Protein AF-A0A522CKA8-F1 (afdb_monomer_lite)

Radius of gyration: 25.26 Å; chains: 1; bounding box: 64×60×61 Å

Secondary structure (DSSP, 8-state):
---GGGS-S-TTSHHHHHHHHHHHHHHHHHHHHH-S-TTHHHHHHHHHHHH-TT-HHHHHHHHHTT--GGGHHHHHHHH-HHHHHHHHHHHHHHHTTTTTGGGS-HHHHHHHHHHHHHHHHHHHHHHHHHHHHHHHGGGSPPPHHHHHHHSPPPHHHHHHHHHHH-SSS-HHHHHHHHHHHHHHHHHHHHHHHHHHHTT--------GGGG---GGGGT----HHHHHHHHHHHH-SS--HHHHHHHHHHHHHHHHSSS---HHHHHHHHHHHHSTT--HHHHHHHHHHS-HHHHHHHHH--TTGGGTT-THHHHHS-HHHHHHHHHHHHHHHHHHHHHHHHHHHHHHHHGGGS-HHHHHHHHHHHHHHHHHHHHHHHHHHTTTTT-SS-HHHHHHHHHHHHHHHHHHHHHSPPPTT-----S------PPPPS----

Sequence (438 aa):
MIECRDTGLPMNEPEVFKAFCAWRTNAKEFAKESGLSEDYPVEVAQIVNAANPNDTELMKLAMLMSVPEAAWTVMEKRFGAETVAKLEEAWKHVRTGYTYADEASDDVKGLALAAAIKSFDKFISDAGKLGQTMSMAQMGKPPQEILNQIMAPECKMYERLGNKISGTKYTALEELYAEKLFEYRAARKQQSEELLQSGFPVDEEDDEEALSIPFESQGLLDAPEVRKAYDLLTHDTRVQMTGLASALSVARLLTELPGQKDPGVIAAGMIEAGLPRRNRLDDEFLNKKFSDNVMGVLENYDIRGAYTETAKYITEAPPAVRQLAVAGGIVMLDMARRQGEGIMEYIEHKSDSMPAQLTAQMKVEQLEPLQTMTVVIPQALSPILGKTGCRQLEQIFDAQVKDVRRFVAQHMPEAPGAESNGGRIVIRRKKPGPDVDF

pLDDT: mean 80.36, std 17.19, range [24.39, 96.19]

Foldseek 3Di:
DDDPVRLPAPCVPPLLVVLLVVLVVCLVVLCVVPVDHSCLLSQLLVLCCVLPVPCSLLSSLSSCLSPDPVCLVVVCVVPNPVSSVLSVLLVLCVVLLNLQLLPHDLSSLSSVLSSVLSLLVVLLVLLVVVLVVLVVCPVDDDPPVVVVVSQRDQLQLLVLSLVSSPPHPRVSSNVSSVVSSVSSVVSNVVSCVSCVVSVHDDDPSPDPVLLVQDPVNLQADPDPLQVLLSVSLSSGSQFDSLLQVLLSQLRNVLSPFPDDRDSLLSSLLSCLSGRPPDDPSNLVVVPVRDDPSNSVLNVQDNLVCLLPPDLPSQLPDDLSSLLSSLSSLLSVLVSLLVVLVVQVVVCVVCVVVDDPVVSLVSLCVSLVVSVVSLPRSCVSSVSCVVPSVGVVSSVSSVVSSVVSVVSSVVRRDDPVDPDDDDDDDDPPPPPDDDDDDD

Structure (mmCIF, N/CA/C/O backbone):
data_AF-A0A522CKA8-F1
#
_entry.id   AF-A0A522CKA8-F1
#
loop_
_atom_site.group_PDB
_atom_site.id
_atom_site.type_symbol
_atom_site.label_atom_id
_atom_site.label_alt_id
_atom_site.label_comp_id
_atom_site.label_asym_id
_atom_site.label_entity_id
_atom_site.label_seq_id
_atom_site.pdbx_PDB_ins_code
_atom_site.Cartn_x
_atom_site.Cartn_y
_atom_site.Cartn_z
_atom_site.occupancy
_atom_site.B_iso_or_equiv
_atom_site.auth_seq_id
_atom_site.auth_comp_id
_atom_site.auth_asym_id
_atom_site.auth_atom_id
_atom_site.pdbx_PDB_model_num
ATOM 1 N N . MET A 1 1 ? -2.961 21.012 22.767 1.00 73.88 1 MET A N 1
ATOM 2 C CA . MET A 1 1 ? -3.477 20.065 23.765 1.00 73.88 1 MET A CA 1
ATOM 3 C C . MET A 1 1 ? -4.798 20.561 24.331 1.00 73.88 1 MET A C 1
ATOM 5 O O . MET A 1 1 ? -4.807 21.502 25.121 1.00 73.88 1 MET A O 1
ATOM 9 N N . ILE A 1 2 ? -5.889 19.941 23.893 1.00 81.44 2 ILE A N 1
ATOM 10 C CA . ILE A 1 2 ? -7.273 20.194 24.304 1.00 81.44 2 ILE A CA 1
ATOM 11 C C . ILE A 1 2 ? -7.449 19.860 25.794 1.00 81.44 2 ILE A C 1
ATOM 13 O O . ILE A 1 2 ? -6.944 18.850 26.296 1.00 81.44 2 ILE A O 1
ATOM 17 N N . GLU A 1 3 ? -8.167 20.713 26.529 1.00 83.94 3 GLU A N 1
ATOM 18 C CA . GLU A 1 3 ? -8.540 20.436 27.917 1.00 83.94 3 GLU A CA 1
ATOM 19 C C . GLU A 1 3 ? -9.779 19.535 27.988 1.00 83.94 3 GLU A C 1
ATOM 21 O O . GLU A 1 3 ? -10.648 19.593 27.128 1.00 83.94 3 GLU A O 1
ATOM 26 N N . CYS A 1 4 ? -9.913 18.745 29.061 1.00 83.38 4 CYS A N 1
ATOM 27 C CA . CYS A 1 4 ? -11.020 17.789 29.246 1.00 83.38 4 CYS A CA 1
ATOM 28 C C . CYS A 1 4 ? -12.412 18.406 28.989 1.00 83.38 4 CYS A C 1
ATOM 30 O O . CYS A 1 4 ? -13.243 17.813 28.304 1.00 83.38 4 CYS A O 1
ATOM 32 N N . ARG A 1 5 ? -12.637 19.629 29.488 1.00 84.44 5 ARG A N 1
ATOM 33 C CA . ARG A 1 5 ? -13.899 20.378 29.347 1.00 84.44 5 ARG A CA 1
ATOM 34 C C . ARG A 1 5 ? -14.206 20.840 27.919 1.00 84.44 5 ARG A C 1
ATOM 36 O O . ARG A 1 5 ? -15.368 21.070 27.611 1.00 84.44 5 ARG A O 1
ATOM 43 N N . ASP A 1 6 ? -13.187 20.937 27.073 1.00 86.25 6 ASP A N 1
ATOM 44 C CA . ASP A 1 6 ? -13.286 21.469 25.711 1.00 86.25 6 ASP A CA 1
ATOM 45 C C . ASP A 1 6 ? -13.326 20.343 24.664 1.00 86.25 6 ASP A C 1
ATOM 47 O O . ASP A 1 6 ? -13.387 20.595 23.465 1.00 86.25 6 ASP A O 1
ATOM 51 N N . THR A 1 7 ? -13.311 19.082 25.109 1.00 86.00 7 THR A N 1
ATOM 52 C CA . THR A 1 7 ? -13.342 17.914 24.219 1.00 86.00 7 THR A CA 1
ATOM 53 C C . THR A 1 7 ? -14.700 17.674 23.571 1.00 86.00 7 THR A C 1
ATOM 55 O O . THR A 1 7 ? -14.753 17.010 22.546 1.00 86.00 7 THR A O 1
ATOM 58 N N . GLY A 1 8 ? -15.811 18.133 24.154 1.00 86.50 8 GLY A N 1
ATOM 59 C CA . GLY A 1 8 ? -17.153 17.805 23.653 1.00 86.50 8 GLY A CA 1
ATOM 60 C C . GLY A 1 8 ? -17.515 16.309 23.693 1.00 86.50 8 GLY A C 1
ATOM 61 O O . GLY A 1 8 ? -18.533 15.921 23.125 1.00 86.50 8 GLY A O 1
ATOM 62 N N . LEU A 1 9 ? -16.706 15.471 24.351 1.00 91.75 9 LEU A N 1
ATOM 63 C CA . LEU A 1 9 ? -16.967 14.043 24.555 1.00 91.75 9 LEU A CA 1
ATOM 64 C C . LEU A 1 9 ? -17.766 13.822 25.852 1.00 91.75 9 LEU A C 1
ATOM 66 O O . LEU A 1 9 ? -17.687 14.657 26.763 1.00 91.75 9 LEU A O 1
ATOM 70 N N . PRO A 1 10 ? -18.501 12.702 25.990 1.00 91.06 10 PRO A N 1
ATOM 71 C CA . PRO A 1 10 ? -19.264 12.385 27.197 1.00 91.06 10 PRO A CA 1
ATOM 72 C C . PRO A 1 10 ? -18.334 11.992 28.359 1.00 91.06 10 PRO A C 1
ATOM 74 O O . PRO A 1 10 ? -18.206 10.832 28.732 1.00 91.06 10 PRO A O 1
ATOM 77 N N . MET A 1 11 ? -17.659 12.975 28.961 1.00 89.69 11 MET A N 1
ATOM 78 C CA . MET A 1 11 ? -16.672 12.776 30.037 1.00 89.69 11 MET A CA 1
ATOM 79 C C . MET A 1 11 ? -17.277 12.301 31.367 1.00 89.69 11 MET A C 1
ATOM 81 O O . MET A 1 11 ? -16.549 12.004 32.312 1.00 89.69 11 MET A O 1
ATOM 85 N N . ASN A 1 12 ? -18.605 12.232 31.456 1.00 88.00 12 ASN A N 1
ATOM 86 C CA . ASN A 1 12 ? -19.317 11.544 32.528 1.00 88.00 12 ASN A CA 1
ATOM 87 C C . ASN A 1 12 ? -19.237 10.012 32.398 1.00 88.00 12 ASN A C 1
ATOM 89 O O . ASN A 1 12 ? -19.463 9.324 33.392 1.00 88.00 12 ASN A O 1
ATOM 93 N N . GLU A 1 13 ? -18.899 9.485 31.217 1.00 91.44 13 GLU A N 1
ATOM 94 C CA . GLU A 1 13 ? -18.665 8.060 30.993 1.00 91.44 13 GLU A CA 1
ATOM 95 C C . GLU A 1 13 ? -17.272 7.658 31.514 1.00 91.44 13 GLU A C 1
ATOM 97 O O . GLU A 1 13 ? -16.256 8.153 31.007 1.00 91.44 13 GLU A O 1
ATOM 102 N N . PRO A 1 14 ? -17.175 6.756 32.515 1.00 90.44 14 PRO A N 1
ATOM 103 C CA . PRO A 1 14 ? -15.907 6.465 33.187 1.00 90.44 14 PRO A CA 1
ATOM 104 C C . PRO A 1 14 ? -14.802 5.959 32.255 1.00 90.44 14 PRO A C 1
ATOM 106 O O . PRO A 1 14 ? -13.642 6.344 32.411 1.00 90.44 14 PRO A O 1
ATOM 109 N N . GLU A 1 15 ? -15.147 5.116 31.280 1.00 90.56 15 GLU A N 1
ATOM 110 C CA . GLU A 1 15 ? -14.174 4.547 30.340 1.00 90.56 15 GLU A CA 1
ATOM 111 C C . GLU A 1 15 ? -13.647 5.595 29.351 1.00 90.56 15 GLU A C 1
ATOM 113 O O . GLU A 1 15 ? -12.448 5.617 29.062 1.00 90.56 15 GLU A O 1
ATOM 118 N N . VAL A 1 16 ? -14.501 6.530 28.919 1.00 91.31 16 VAL A N 1
ATOM 119 C CA . VAL A 1 16 ? -14.115 7.651 28.049 1.00 91.31 16 VAL A CA 1
ATOM 120 C C . VAL A 1 16 ? -13.175 8.594 28.805 1.00 91.31 16 VAL A C 1
ATOM 122 O O . VAL A 1 16 ? -12.081 8.904 28.334 1.00 91.31 16 VAL A O 1
ATOM 125 N N . PHE A 1 17 ? -13.532 8.978 30.033 1.00 92.69 17 PHE A N 1
ATOM 126 C CA . PHE A 1 17 ? -12.682 9.833 30.863 1.00 92.69 17 PHE A CA 1
ATOM 127 C C . PHE A 1 17 ? -11.316 9.193 31.160 1.00 92.69 17 PHE A C 1
ATOM 129 O O . PHE A 1 17 ? -10.267 9.837 31.078 1.00 92.69 17 PHE A O 1
ATOM 136 N N . LYS A 1 18 ? -11.302 7.895 31.470 1.00 92.38 18 LYS A N 1
ATOM 137 C CA . LYS A 1 18 ? -10.072 7.143 31.738 1.00 92.38 18 LYS A CA 1
ATOM 138 C C . LYS A 1 18 ? -9.175 7.046 30.503 1.00 92.38 18 LYS A C 1
ATOM 140 O O . LYS A 1 18 ? -7.957 7.193 30.633 1.00 92.38 18 LYS A O 1
ATOM 145 N N . ALA A 1 19 ? -9.754 6.828 29.323 1.00 92.12 19 ALA A N 1
ATOM 146 C CA . ALA A 1 19 ? -9.025 6.841 28.058 1.00 92.12 19 ALA A CA 1
ATOM 147 C C . ALA A 1 19 ? -8.458 8.230 27.737 1.00 92.12 19 ALA A C 1
ATOM 149 O O . ALA A 1 19 ? -7.286 8.326 27.378 1.00 92.12 19 ALA A O 1
ATOM 150 N N . PHE A 1 20 ? -9.208 9.307 27.994 1.00 91.50 20 PHE A N 1
ATOM 151 C CA . PHE A 1 20 ? -8.700 10.676 27.883 1.00 91.50 20 PHE A CA 1
ATOM 152 C C . PHE A 1 20 ? -7.476 10.912 28.782 1.00 91.50 20 PHE A C 1
ATOM 154 O O . PHE A 1 20 ? -6.458 11.444 28.335 1.00 91.50 20 PHE A O 1
ATOM 161 N N . CYS A 1 21 ? -7.521 10.478 30.046 1.00 89.88 21 CYS A N 1
ATOM 162 C CA . CYS A 1 21 ? -6.369 10.585 30.945 1.00 89.88 21 CYS A CA 1
ATOM 163 C C . CYS A 1 21 ? -5.151 9.790 30.441 1.00 89.88 21 CYS A C 1
ATOM 165 O O . CYS A 1 21 ? -4.013 10.252 30.576 1.00 89.88 21 CYS A O 1
ATOM 167 N N . ALA A 1 22 ? -5.377 8.606 29.863 1.00 88.25 22 ALA A N 1
ATOM 168 C CA . ALA A 1 22 ? -4.318 7.791 29.277 1.00 88.25 22 ALA A CA 1
ATOM 169 C C . ALA A 1 22 ? -3.700 8.467 28.042 1.00 88.25 22 ALA A C 1
ATOM 171 O O . ALA A 1 22 ? -2.479 8.615 27.995 1.00 88.25 22 ALA A O 1
ATOM 172 N N . TRP A 1 23 ? -4.520 8.956 27.105 1.00 88.56 23 TRP A N 1
ATOM 173 C CA . TRP A 1 23 ? -4.068 9.743 25.952 1.00 88.56 23 TRP A CA 1
ATOM 174 C C . TRP A 1 23 ? -3.234 10.946 26.392 1.00 88.56 23 TRP A C 1
ATOM 176 O O . TRP A 1 23 ? -2.090 11.090 25.969 1.00 88.56 23 TRP A O 1
ATOM 186 N N . ARG A 1 24 ? -3.753 11.771 27.310 1.00 87.69 24 ARG A N 1
ATOM 187 C CA . ARG A 1 24 ? -3.101 13.017 27.745 1.00 87.69 24 ARG A CA 1
ATOM 188 C C . ARG A 1 24 ? -1.702 12.786 28.315 1.00 87.69 24 ARG A C 1
ATOM 190 O O . ARG A 1 24 ? -0.829 13.639 28.178 1.00 87.69 24 ARG A O 1
ATOM 197 N N . THR A 1 25 ? -1.492 11.638 28.956 1.00 83.50 25 THR A N 1
ATOM 198 C CA . THR A 1 25 ? -0.185 11.247 29.499 1.00 83.50 25 THR A CA 1
ATOM 199 C C . THR A 1 25 ? 0.833 10.976 28.382 1.00 83.50 25 THR A C 1
ATOM 201 O O . THR A 1 25 ? 2.001 11.317 28.539 1.00 83.50 25 THR A O 1
ATOM 204 N N . ASN A 1 26 ? 0.381 10.437 27.246 1.00 75.19 26 ASN A N 1
ATOM 205 C CA . ASN A 1 26 ? 1.222 9.972 26.136 1.00 75.19 26 ASN A CA 1
ATOM 206 C C . ASN A 1 26 ? 1.223 10.913 24.910 1.00 75.19 26 ASN A C 1
ATOM 208 O O . ASN A 1 26 ? 2.011 10.723 23.987 1.00 75.19 26 ASN A O 1
ATOM 212 N N . ALA A 1 27 ? 0.366 11.940 24.881 1.00 74.75 27 ALA A N 1
ATOM 213 C CA . ALA A 1 27 ? 0.106 12.773 23.699 1.00 74.75 27 ALA A CA 1
ATOM 214 C C . ALA A 1 27 ? 1.369 13.417 23.093 1.00 74.75 27 ALA A C 1
ATOM 216 O O . ALA A 1 27 ? 1.500 13.515 21.873 1.00 74.75 27 ALA A O 1
ATOM 217 N N . LYS A 1 28 ? 2.331 13.811 23.939 1.00 73.69 28 LYS A N 1
ATOM 218 C CA . LYS A 1 28 ? 3.606 14.403 23.497 1.00 73.69 28 LYS A CA 1
ATOM 219 C C . LYS A 1 28 ? 4.531 13.408 22.803 1.00 73.69 28 LYS A C 1
ATOM 221 O O . LYS A 1 28 ? 5.268 13.799 21.903 1.00 73.69 28 LYS A O 1
ATOM 226 N N . GLU A 1 29 ? 4.552 12.161 23.261 1.00 71.81 29 GLU A N 1
ATOM 227 C CA . GLU A 1 29 ? 5.366 11.104 22.651 1.00 71.81 29 GLU A CA 1
ATOM 228 C C . GLU A 1 29 ? 4.755 10.698 21.309 1.00 71.81 29 GLU A C 1
ATOM 230 O O . GLU A 1 29 ? 5.455 10.687 20.300 1.00 71.81 29 GLU A O 1
ATOM 235 N N . PHE A 1 30 ? 3.429 10.547 21.259 1.00 67.12 30 PHE A N 1
ATOM 236 C CA . PHE A 1 30 ? 2.711 10.264 20.020 1.00 67.12 30 PHE A CA 1
ATOM 237 C C . PHE A 1 30 ? 2.944 11.310 18.923 1.00 67.12 30 PHE A C 1
ATOM 239 O O . PHE A 1 30 ? 3.223 10.946 17.782 1.00 67.12 30 PHE A O 1
ATOM 246 N N . ALA A 1 31 ? 2.848 12.605 19.240 1.00 67.12 31 ALA A N 1
ATOM 247 C CA . ALA A 1 31 ? 3.050 13.659 18.243 1.00 67.12 31 ALA A CA 1
ATOM 248 C C . ALA A 1 31 ? 4.470 13.634 17.650 1.00 67.12 31 ALA A C 1
ATOM 250 O O . ALA A 1 31 ? 4.655 13.888 16.460 1.00 67.12 31 ALA A O 1
ATOM 251 N N . LYS A 1 32 ? 5.475 13.278 18.461 1.00 71.38 32 LYS A N 1
ATOM 252 C CA . LYS A 1 32 ? 6.861 13.130 17.998 1.00 71.38 32 LYS A CA 1
ATOM 253 C C . LYS A 1 32 ? 7.044 11.924 17.081 1.00 71.38 32 LYS A C 1
ATOM 255 O O . LYS A 1 32 ? 7.765 12.037 16.099 1.00 71.38 32 LYS A O 1
ATOM 260 N N . GLU A 1 33 ? 6.416 10.795 17.397 1.00 65.31 33 GLU A N 1
ATOM 261 C CA . GLU A 1 33 ? 6.565 9.554 16.625 1.00 65.31 33 GLU A CA 1
ATOM 262 C C . GLU A 1 33 ? 5.733 9.543 15.336 1.00 65.31 33 GLU A C 1
ATOM 264 O O . GLU A 1 33 ? 6.170 9.004 14.322 1.00 65.31 33 GLU A O 1
ATOM 269 N N . SER A 1 34 ? 4.537 10.135 15.360 1.00 62.28 34 SER A N 1
ATOM 270 C CA . SER A 1 34 ? 3.589 10.104 14.237 1.00 62.28 34 SER A CA 1
ATOM 271 C C . SER A 1 34 ? 3.675 11.317 13.307 1.00 62.28 34 SER A C 1
ATOM 273 O O . SER A 1 34 ? 3.185 11.256 12.182 1.00 62.28 34 SER A O 1
ATOM 275 N N . GLY A 1 35 ? 4.235 12.440 13.774 1.00 67.31 35 GLY A N 1
ATOM 276 C CA . GLY A 1 35 ? 4.172 13.721 13.063 1.00 67.31 35 GLY A CA 1
ATOM 277 C C . GLY A 1 35 ? 2.761 14.330 12.987 1.00 67.31 35 GLY A C 1
ATOM 278 O O . GLY A 1 35 ? 2.547 15.306 12.263 1.00 67.31 35 GLY A O 1
ATOM 279 N N . LEU A 1 36 ? 1.786 13.766 13.711 1.00 70.81 36 LEU A N 1
ATOM 280 C CA . LEU A 1 36 ? 0.420 14.282 13.823 1.00 70.81 36 LEU A CA 1
ATOM 281 C C . LEU A 1 36 ? 0.286 15.255 15.005 1.00 70.81 36 LEU A C 1
ATOM 283 O O . LEU A 1 36 ? 1.167 15.355 15.861 1.00 70.81 36 LEU A O 1
ATOM 287 N N . SER A 1 37 ? -0.821 16.005 15.050 1.00 80.94 37 SER A N 1
ATOM 288 C CA . SER A 1 37 ? -1.113 16.886 16.186 1.00 80.94 37 SER A CA 1
ATOM 289 C C . SER A 1 37 ? -1.293 16.066 17.466 1.00 80.94 37 SER A C 1
ATOM 291 O O . SER A 1 37 ? -1.833 14.960 17.438 1.00 80.94 37 SER A O 1
ATOM 293 N N . GLU A 1 38 ? -0.892 16.633 18.609 1.00 84.19 38 GLU A N 1
ATOM 294 C CA . GLU A 1 38 ? -1.125 16.016 19.927 1.00 84.19 38 GLU A CA 1
ATOM 295 C C . GLU A 1 38 ? -2.611 15.673 20.130 1.00 84.19 38 GLU A C 1
ATOM 297 O O . GLU A 1 38 ? -2.934 14.650 20.728 1.00 84.19 38 GLU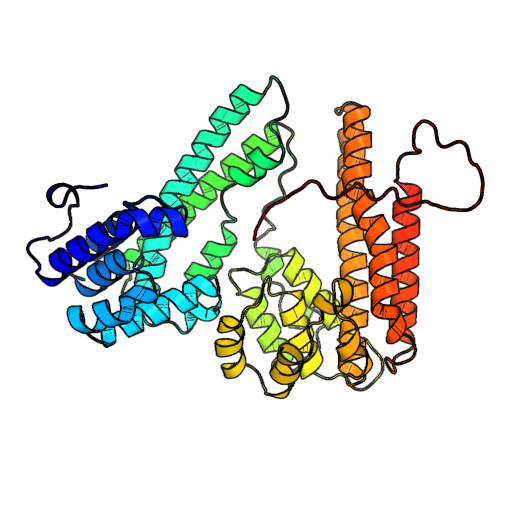 A O 1
ATOM 302 N N . ASP A 1 39 ? -3.493 16.514 19.583 1.00 88.94 39 ASP A N 1
ATOM 303 C CA . ASP A 1 39 ? -4.949 16.464 19.724 1.00 88.94 39 ASP A CA 1
ATOM 304 C C . ASP A 1 39 ? -5.644 15.487 18.763 1.00 88.94 39 ASP A C 1
ATOM 306 O O . ASP A 1 39 ? -6.824 15.194 18.949 1.00 88.94 39 ASP A O 1
ATOM 310 N N . TYR A 1 40 ? -4.917 14.911 17.799 1.00 88.62 40 TYR A N 1
ATOM 311 C CA . TYR A 1 40 ? -5.485 14.047 16.760 1.00 88.62 40 TYR A CA 1
ATOM 312 C C . TYR A 1 40 ? -6.392 12.921 17.306 1.00 88.62 40 TYR A C 1
ATOM 314 O O . TYR A 1 40 ? -7.519 12.802 16.831 1.00 88.62 40 TYR A O 1
ATOM 322 N N . PRO A 1 41 ? -6.007 12.135 18.335 1.00 91.31 41 PRO A N 1
ATOM 323 C CA . PRO A 1 41 ? -6.860 11.057 18.858 1.00 91.31 41 PRO A CA 1
ATOM 324 C C . PRO A 1 41 ? -8.165 11.557 19.496 1.00 91.31 41 PRO A C 1
ATOM 326 O O . PRO A 1 41 ? -9.197 10.890 19.424 1.00 91.31 41 PRO A O 1
ATOM 329 N N . VAL A 1 42 ? -8.137 12.746 20.107 1.00 93.00 42 VAL A N 1
ATOM 330 C CA . VAL A 1 42 ? -9.335 13.379 20.680 1.00 93.00 42 VAL A CA 1
ATOM 331 C C . VAL A 1 42 ? -10.270 13.826 19.565 1.00 93.00 42 VAL A C 1
ATOM 333 O O . VAL A 1 42 ? -11.472 13.597 19.653 1.00 93.00 42 VAL A O 1
ATOM 336 N N . GLU A 1 43 ? -9.730 14.407 18.496 1.00 93.44 43 GLU A N 1
ATOM 337 C CA . GLU A 1 43 ? -10.522 14.852 17.348 1.00 93.44 43 GLU A CA 1
ATOM 338 C C . GLU A 1 43 ? -11.139 13.662 16.584 1.00 93.44 43 GLU A C 1
ATOM 340 O O . GLU A 1 43 ? -12.288 13.731 16.152 1.00 93.44 43 GLU A O 1
ATOM 345 N N . VAL A 1 44 ? -10.438 12.523 16.490 1.00 94.81 44 VAL A N 1
ATOM 346 C CA . VAL A 1 44 ? -11.021 11.272 15.962 1.00 94.81 44 VAL A CA 1
ATOM 347 C C . VAL A 1 44 ? -12.174 10.791 16.849 1.00 94.81 44 VAL A C 1
ATOM 349 O O . VAL A 1 44 ? -13.243 10.451 16.341 1.00 94.81 44 VAL A O 1
ATOM 352 N N . ALA A 1 45 ? -12.012 10.813 18.175 1.00 95.38 45 ALA A N 1
ATOM 353 C CA . ALA A 1 45 ? -13.089 10.449 19.095 1.00 95.38 45 ALA A CA 1
ATOM 354 C C . ALA A 1 45 ? -14.291 11.410 19.007 1.00 95.38 45 ALA A C 1
ATOM 356 O O . ALA A 1 45 ? -15.430 10.975 19.164 1.00 95.38 45 ALA A O 1
ATOM 357 N N . GLN A 1 46 ? -14.068 12.699 18.724 1.00 95.12 46 GLN A N 1
ATOM 358 C CA . GLN A 1 46 ? -15.142 13.674 18.495 1.00 95.12 46 GLN A CA 1
ATOM 359 C C . GLN A 1 46 ? -15.960 13.338 17.247 1.00 95.12 46 GLN A C 1
ATOM 361 O O . GLN A 1 46 ? -17.184 13.428 17.292 1.00 95.12 46 GLN A O 1
ATOM 366 N N . ILE A 1 47 ? -15.308 12.904 16.163 1.00 95.94 47 ILE A N 1
ATOM 367 C CA . ILE A 1 47 ? -15.990 12.435 14.946 1.00 95.94 47 ILE A CA 1
ATOM 368 C C . ILE A 1 47 ? -16.846 11.205 15.258 1.00 95.94 47 ILE A C 1
ATOM 370 O O . ILE A 1 47 ? -18.013 11.154 14.869 1.00 95.94 47 ILE A O 1
ATOM 374 N N . VAL A 1 48 ? -16.303 10.249 16.023 1.00 96.19 48 VAL A N 1
ATOM 375 C CA . VAL A 1 48 ? -17.069 9.083 16.490 1.00 96.19 48 VAL A CA 1
ATOM 376 C C . VAL A 1 48 ? -18.276 9.524 17.312 1.00 96.19 48 VAL A C 1
ATOM 378 O O . VAL A 1 48 ? -19.377 9.066 17.041 1.00 96.19 48 VAL A O 1
ATOM 381 N N . ASN A 1 49 ? -18.104 10.433 18.272 1.00 95.56 49 ASN A N 1
ATOM 382 C CA . ASN A 1 49 ? -19.197 10.929 19.108 1.00 95.56 49 ASN A CA 1
ATOM 383 C C . ASN A 1 49 ? -20.266 11.683 18.301 1.00 95.56 49 ASN A C 1
ATOM 385 O O . ASN A 1 49 ? -21.453 11.546 18.570 1.00 95.56 49 ASN A O 1
ATOM 389 N N . ALA A 1 50 ? -19.867 12.462 17.295 1.00 94.25 50 ALA A N 1
ATOM 390 C CA . ALA A 1 50 ? -20.805 13.189 16.445 1.00 94.25 50 ALA A CA 1
ATOM 391 C C . ALA A 1 50 ? -21.649 12.242 15.576 1.00 94.25 50 ALA A C 1
ATOM 393 O O . ALA A 1 50 ? -22.856 12.438 15.455 1.00 94.25 50 ALA A O 1
ATOM 394 N N . ALA A 1 51 ? -21.029 11.205 15.003 1.00 93.44 51 ALA A N 1
ATOM 395 C CA . ALA A 1 51 ? -21.714 10.235 14.150 1.00 93.44 51 ALA A CA 1
ATOM 396 C C . ALA A 1 51 ? -22.447 9.136 14.948 1.00 93.44 51 ALA A C 1
ATOM 398 O O . ALA A 1 51 ? -23.479 8.635 14.513 1.00 93.44 51 ALA A O 1
ATOM 399 N N . ASN A 1 52 ? -21.920 8.755 16.116 1.00 91.75 52 ASN A N 1
ATOM 400 C CA . ASN A 1 52 ? -22.385 7.652 16.963 1.00 91.75 52 ASN A CA 1
ATOM 401 C C . ASN A 1 52 ? -22.263 8.012 18.465 1.00 91.75 52 ASN A C 1
ATOM 403 O O . ASN A 1 52 ? -21.429 7.446 19.177 1.00 91.75 52 ASN A O 1
ATOM 407 N N . PRO A 1 53 ? -23.113 8.911 18.996 1.00 86.19 53 PRO A N 1
ATOM 408 C CA . PRO A 1 53 ? -22.967 9.508 20.337 1.00 86.19 53 PRO A CA 1
ATOM 409 C C . PRO A 1 53 ? -23.075 8.540 21.526 1.00 86.19 53 PRO A C 1
ATOM 411 O O . PRO A 1 53 ? -22.801 8.926 22.658 1.00 86.19 53 PRO A O 1
ATOM 414 N N . ASN A 1 54 ? -23.460 7.284 21.290 1.00 86.19 54 ASN A N 1
ATOM 415 C CA . ASN A 1 54 ? -23.588 6.261 22.330 1.00 86.19 54 ASN A CA 1
ATOM 416 C C . ASN A 1 54 ? -22.503 5.173 22.256 1.00 86.19 54 ASN A C 1
ATOM 418 O O . ASN A 1 54 ? -22.492 4.286 23.108 1.00 86.19 54 ASN A O 1
ATOM 422 N N . ASP A 1 55 ? -21.605 5.204 21.263 1.00 91.06 55 ASP A N 1
ATOM 423 C CA . ASP A 1 55 ? -20.549 4.192 21.141 1.00 91.06 55 ASP A CA 1
ATOM 424 C C . ASP A 1 55 ? -19.299 4.592 21.937 1.00 91.06 55 ASP A C 1
ATOM 426 O O . ASP A 1 55 ? -18.296 5.083 21.413 1.00 91.06 55 ASP A O 1
ATOM 430 N N . THR A 1 56 ? -19.380 4.397 23.252 1.00 91.38 56 THR A N 1
ATOM 431 C CA . THR A 1 56 ? -18.278 4.687 24.177 1.00 91.38 56 THR A CA 1
ATOM 432 C C . THR A 1 56 ? -17.063 3.790 23.942 1.00 91.38 56 THR A C 1
ATOM 434 O O . THR A 1 56 ? -15.943 4.206 24.239 1.00 91.38 56 THR A O 1
ATOM 437 N N . GLU A 1 57 ? -17.255 2.596 23.376 1.00 92.69 57 GLU A N 1
ATOM 438 C CA . GLU A 1 57 ? -16.178 1.653 23.077 1.00 92.69 57 GLU A CA 1
ATOM 439 C C . GLU A 1 57 ? -15.322 2.155 21.915 1.00 92.69 57 GLU A C 1
ATOM 441 O O . GLU A 1 57 ? -14.098 2.226 22.039 1.00 92.69 57 GLU A O 1
ATOM 446 N N . LEU A 1 58 ? -15.949 2.591 20.820 1.00 94.88 58 LEU A N 1
ATOM 447 C CA . LEU A 1 58 ? -15.229 3.149 19.682 1.00 94.88 58 LEU A CA 1
ATOM 448 C C . LEU A 1 58 ? -14.575 4.495 20.031 1.00 94.88 58 LEU A C 1
ATOM 450 O O . LEU A 1 58 ? -13.438 4.740 19.630 1.00 94.88 58 LEU A O 1
ATOM 454 N N . MET A 1 59 ? -15.222 5.339 20.847 1.00 95.56 59 MET A N 1
ATOM 455 C CA . MET A 1 59 ? -14.598 6.568 21.368 1.00 95.56 59 MET A CA 1
ATOM 456 C C . MET A 1 59 ? -13.366 6.263 22.230 1.00 95.56 59 MET A C 1
ATOM 458 O O . MET A 1 59 ? -12.334 6.928 22.112 1.00 95.56 59 MET A O 1
ATOM 462 N N . LYS A 1 60 ? -13.457 5.244 23.096 1.00 94.44 60 LYS A N 1
ATOM 463 C CA . LYS A 1 60 ? -12.335 4.759 23.906 1.00 94.44 60 LYS A CA 1
ATOM 464 C C . LYS A 1 60 ? -11.196 4.287 23.002 1.00 94.44 60 LYS A C 1
ATOM 466 O O . LYS A 1 60 ? -10.067 4.731 23.192 1.00 94.44 60 LYS A O 1
ATOM 471 N N . LEU A 1 61 ? -11.473 3.450 22.001 1.00 95.06 61 LEU A N 1
ATOM 472 C CA . LEU A 1 61 ? -10.465 2.984 21.041 1.00 95.06 61 LEU A CA 1
ATOM 473 C C . LEU A 1 61 ? -9.824 4.147 20.272 1.00 95.06 61 LEU A C 1
ATOM 475 O O . LEU A 1 61 ? -8.601 4.191 20.168 1.00 95.06 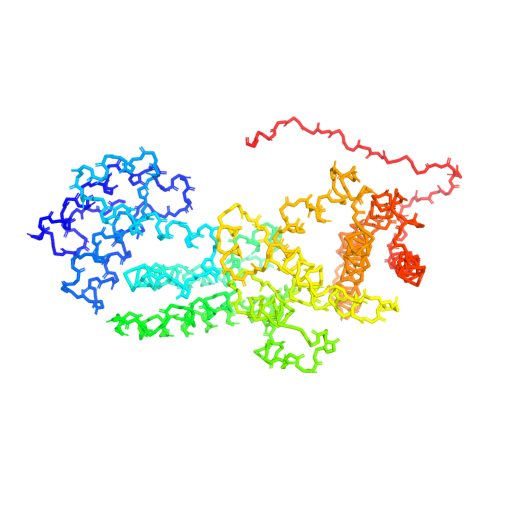61 LEU A O 1
ATOM 479 N N . ALA A 1 62 ? -10.613 5.128 19.825 1.00 94.44 62 ALA A N 1
ATOM 480 C CA . ALA A 1 62 ? -10.119 6.319 19.136 1.00 94.44 62 ALA A CA 1
ATOM 481 C C . ALA A 1 62 ? -9.127 7.131 19.974 1.00 94.44 62 ALA A C 1
ATOM 483 O O . ALA A 1 62 ? -8.059 7.487 19.487 1.00 94.44 62 ALA A O 1
ATOM 484 N N . MET A 1 63 ? -9.405 7.357 21.258 1.00 91.75 63 MET A N 1
ATOM 485 C CA . MET A 1 63 ? -8.452 8.052 22.134 1.00 91.75 63 MET A CA 1
ATOM 486 C C . MET A 1 63 ? -7.183 7.237 22.402 1.00 91.75 63 MET A C 1
ATOM 488 O O . MET A 1 63 ? -6.120 7.803 22.655 1.00 91.75 63 MET A O 1
ATOM 492 N N . LEU A 1 64 ? -7.285 5.908 22.381 1.00 90.94 64 LEU A N 1
ATOM 493 C CA . LEU A 1 64 ? -6.177 5.008 22.691 1.00 90.94 64 LEU A CA 1
ATOM 494 C C . LEU A 1 64 ? -5.369 4.580 21.459 1.00 90.94 64 LEU A C 1
ATOM 496 O O . LEU A 1 64 ? -4.307 3.983 21.625 1.00 90.94 64 LEU A O 1
ATOM 500 N N . MET A 1 65 ? -5.815 4.915 20.245 1.00 87.31 65 MET A N 1
ATOM 501 C CA . MET A 1 65 ? -5.174 4.511 18.984 1.00 87.31 65 MET A CA 1
ATOM 502 C C . MET A 1 65 ? -3.721 4.990 18.848 1.00 87.31 65 MET A C 1
ATOM 504 O O . MET A 1 65 ? -2.946 4.446 18.070 1.00 87.31 65 MET A O 1
ATOM 508 N N . SER A 1 66 ? -3.356 6.021 19.610 1.00 79.62 66 SER A N 1
ATOM 509 C CA . SER A 1 66 ? -2.025 6.621 19.658 1.00 79.62 66 SER A CA 1
ATOM 510 C C . SER A 1 66 ? -1.089 6.002 20.695 1.00 79.62 66 SER A C 1
ATOM 512 O O . SER A 1 66 ? 0.037 6.470 20.851 1.00 79.62 66 SER A O 1
ATOM 514 N N . VAL A 1 67 ? -1.557 5.037 21.492 1.00 81.38 67 VAL A N 1
ATOM 515 C CA . VAL A 1 67 ? -0.751 4.480 22.581 1.00 81.38 67 VAL A CA 1
ATOM 516 C C . VAL A 1 67 ? 0.332 3.557 22.008 1.00 81.38 67 VAL A C 1
ATOM 518 O O . VAL A 1 67 ? -0.009 2.585 21.326 1.00 81.38 67 VAL A O 1
ATOM 521 N N . PRO A 1 68 ? 1.624 3.812 22.299 1.00 78.56 68 PRO A N 1
ATOM 522 C CA . PRO A 1 68 ? 2.714 3.010 21.759 1.00 78.56 68 PRO A CA 1
ATOM 523 C C . PRO A 1 68 ? 2.680 1.578 22.301 1.00 78.56 68 PRO A C 1
ATOM 525 O O . PRO A 1 68 ? 2.251 1.333 23.432 1.00 78.56 68 PRO A O 1
ATOM 528 N N . GLU A 1 69 ? 3.205 0.639 21.512 1.00 82.38 69 GLU A N 1
ATOM 529 C CA . GLU A 1 69 ? 3.257 -0.794 21.841 1.00 82.38 69 GLU A CA 1
ATOM 530 C C . GLU A 1 69 ? 3.913 -1.063 23.204 1.00 82.38 69 GLU A C 1
ATOM 532 O O . GLU A 1 69 ? 3.425 -1.870 23.995 1.00 82.38 69 GLU A O 1
ATOM 537 N N . ALA A 1 70 ? 4.956 -0.299 23.548 1.00 82.06 70 ALA A N 1
ATOM 538 C CA . ALA A 1 70 ? 5.644 -0.393 24.837 1.00 82.06 70 ALA A CA 1
ATOM 539 C C . ALA A 1 70 ? 4.714 -0.190 26.054 1.00 82.06 70 ALA A C 1
ATOM 541 O O . ALA A 1 70 ? 5.021 -0.648 27.157 1.00 82.06 70 ALA A O 1
ATOM 542 N N . ALA A 1 71 ? 3.571 0.478 25.873 1.00 82.75 71 ALA A N 1
ATOM 543 C CA . ALA A 1 71 ? 2.581 0.706 26.916 1.00 82.75 71 ALA A CA 1
ATOM 544 C C . ALA A 1 71 ? 1.431 -0.320 26.911 1.00 82.75 71 ALA A C 1
ATOM 546 O O . ALA A 1 71 ? 0.608 -0.299 27.832 1.00 82.75 71 ALA A O 1
ATOM 547 N N . TRP A 1 72 ? 1.358 -1.248 25.948 1.00 86.31 72 TRP A N 1
ATOM 548 C CA . TRP A 1 72 ? 0.218 -2.163 25.800 1.00 86.31 72 TRP A CA 1
ATOM 549 C C . TRP A 1 72 ? 0.007 -3.085 27.004 1.00 86.31 72 TRP A C 1
ATOM 551 O O . TRP A 1 72 ? -1.130 -3.272 27.424 1.00 86.31 72 TRP A O 1
ATOM 561 N N . THR A 1 73 ? 1.061 -3.556 27.678 1.00 87.81 73 THR A N 1
ATOM 562 C CA . THR A 1 73 ? 0.906 -4.340 28.923 1.00 87.81 73 THR A CA 1
ATOM 563 C C . THR A 1 73 ? 0.245 -3.533 30.050 1.00 87.81 73 THR A C 1
ATOM 565 O O . THR A 1 73 ? -0.473 -4.073 30.895 1.00 87.81 73 THR A O 1
ATOM 568 N N . VAL A 1 74 ? 0.483 -2.219 30.101 1.00 86.88 74 VAL A N 1
ATOM 569 C CA . VAL A 1 74 ? -0.186 -1.324 31.059 1.00 86.88 74 VAL A CA 1
ATOM 570 C C . VAL A 1 74 ? -1.627 -1.076 30.624 1.00 86.88 74 VAL A C 1
ATOM 572 O O . VAL A 1 74 ? -2.520 -1.042 31.473 1.00 86.88 74 VAL A O 1
ATOM 575 N N . MET A 1 75 ? -1.862 -0.943 29.318 1.00 86.50 75 MET A N 1
ATOM 576 C CA . MET A 1 75 ? -3.198 -0.804 28.745 1.00 86.50 75 MET A CA 1
ATOM 577 C C . MET A 1 75 ? -4.063 -2.027 29.007 1.00 86.50 75 MET A C 1
ATOM 579 O O . MET A 1 75 ? -5.199 -1.858 29.424 1.00 86.50 75 MET A O 1
ATOM 583 N N . GLU A 1 76 ? -3.524 -3.235 28.880 1.00 91.06 76 GLU A N 1
ATOM 584 C CA . GLU A 1 76 ? -4.241 -4.482 29.145 1.00 91.06 76 GLU A CA 1
ATOM 585 C C . GLU A 1 76 ? -4.726 -4.537 30.597 1.00 91.06 76 GLU A C 1
ATOM 587 O O . GLU A 1 76 ? -5.896 -4.803 30.866 1.00 91.06 76 GLU A O 1
ATOM 592 N N . LYS A 1 77 ? -3.861 -4.175 31.552 1.00 90.25 77 LYS A N 1
ATOM 593 C CA . LYS A 1 77 ? -4.236 -4.097 32.973 1.00 90.25 77 LYS A CA 1
ATOM 594 C C . LYS A 1 77 ? -5.306 -3.042 33.247 1.00 90.25 77 LYS A C 1
ATOM 596 O O . LYS A 1 77 ? -6.067 -3.179 34.201 1.00 90.25 77 LYS A O 1
ATOM 601 N N . ARG A 1 78 ? -5.325 -1.955 32.469 1.00 89.44 78 ARG A N 1
ATOM 602 C CA . ARG A 1 78 ? -6.241 -0.827 32.675 1.00 89.44 78 ARG A CA 1
ATOM 603 C C . ARG A 1 78 ? -7.571 -1.017 31.954 1.00 89.44 78 ARG A C 1
ATOM 605 O O . ARG A 1 78 ? -8.591 -0.717 32.556 1.00 89.44 78 ARG A O 1
ATOM 612 N N . PHE A 1 79 ? -7.573 -1.483 30.715 1.00 91.50 79 PHE A N 1
ATOM 613 C CA . PHE A 1 79 ? -8.724 -1.492 29.805 1.00 91.50 79 PHE A CA 1
ATOM 614 C C . PHE A 1 79 ? -9.101 -2.901 29.318 1.00 91.50 79 PHE A C 1
ATOM 616 O O . PHE A 1 79 ? -10.041 -3.047 28.541 1.00 91.50 79 PHE A O 1
ATOM 623 N N . GLY A 1 80 ? -8.394 -3.938 29.774 1.00 93.38 80 GLY A N 1
ATOM 624 C CA . GLY A 1 80 ? -8.637 -5.331 29.410 1.00 93.38 80 GLY A CA 1
ATOM 625 C C . GLY A 1 80 ? -7.919 -5.770 28.132 1.00 93.38 80 GLY A C 1
ATOM 626 O O . GLY A 1 80 ? -7.544 -4.954 27.287 1.00 93.38 80 GLY A O 1
ATOM 627 N N . ALA A 1 81 ? -7.749 -7.087 27.998 1.00 94.12 81 ALA A N 1
ATOM 628 C CA . ALA A 1 81 ? -7.073 -7.717 26.863 1.00 94.12 81 ALA A CA 1
ATOM 629 C C . ALA A 1 81 ? -7.801 -7.497 25.530 1.00 94.12 81 ALA A C 1
ATOM 631 O O . ALA A 1 81 ? -7.149 -7.317 24.510 1.00 94.12 81 ALA A O 1
ATOM 632 N N . GLU A 1 82 ? -9.137 -7.435 25.535 1.00 94.12 82 GLU A N 1
ATOM 633 C CA . GLU A 1 82 ? -9.923 -7.186 24.318 1.00 94.12 82 GLU A CA 1
ATOM 634 C C . GLU A 1 82 ? -9.612 -5.812 23.703 1.00 94.12 82 GLU A C 1
ATOM 636 O O . GLU A 1 82 ? -9.397 -5.711 22.498 1.00 94.12 82 GLU A O 1
ATOM 641 N N . THR A 1 83 ? -9.511 -4.763 24.529 1.00 92.44 83 THR A N 1
ATOM 642 C CA . THR A 1 83 ? -9.152 -3.416 24.059 1.00 92.44 83 THR A CA 1
ATOM 643 C C . THR A 1 83 ? -7.775 -3.423 23.400 1.00 92.44 83 THR A C 1
ATOM 645 O O . THR A 1 83 ? -7.599 -2.858 22.326 1.00 92.44 83 THR A O 1
ATOM 648 N N . VAL A 1 84 ? -6.792 -4.075 24.030 1.00 92.69 84 VAL A N 1
ATOM 649 C CA . VAL A 1 84 ? -5.432 -4.159 23.481 1.00 92.69 84 VAL A CA 1
ATOM 650 C C . VAL A 1 84 ? -5.403 -4.978 22.197 1.00 92.69 84 VAL A C 1
ATOM 652 O O . VAL A 1 84 ? -4.751 -4.553 21.254 1.00 92.69 84 VAL A O 1
ATOM 655 N N . ALA A 1 85 ? -6.161 -6.073 22.110 1.00 94.06 85 ALA A N 1
ATOM 656 C CA . ALA A 1 85 ? -6.263 -6.865 20.888 1.00 94.06 85 ALA A CA 1
ATOM 657 C C . ALA A 1 85 ? -6.814 -6.042 19.709 1.00 94.06 85 ALA A C 1
ATOM 659 O O . ALA A 1 85 ? -6.270 -6.120 18.611 1.00 94.06 85 ALA A O 1
ATOM 660 N N . LYS A 1 86 ? -7.830 -5.195 19.937 1.00 94.69 86 LYS A N 1
ATOM 661 C CA . LYS A 1 86 ? -8.360 -4.277 18.908 1.00 94.69 86 LYS A CA 1
ATOM 662 C C . LYS A 1 86 ? -7.362 -3.179 18.529 1.00 94.69 86 LYS A C 1
ATOM 664 O O . LYS A 1 86 ? -7.272 -2.809 17.362 1.00 94.69 86 LYS A O 1
ATOM 669 N N . LEU A 1 87 ? -6.594 -2.658 19.490 1.00 91.69 87 LEU A N 1
ATOM 670 C CA . LEU A 1 87 ? -5.528 -1.685 19.213 1.00 91.69 87 LEU A CA 1
ATOM 671 C C . LEU A 1 87 ? -4.376 -2.315 18.418 1.00 91.69 87 LEU A C 1
ATOM 673 O O . LEU A 1 87 ? -3.871 -1.691 17.489 1.00 91.69 87 LEU A O 1
ATOM 677 N N . GLU A 1 88 ? -3.992 -3.548 18.748 1.00 92.69 88 GLU A N 1
ATOM 678 C CA . GLU A 1 88 ? -2.996 -4.318 18.003 1.00 92.69 88 GLU A CA 1
ATOM 679 C C . GLU A 1 88 ? -3.479 -4.602 16.577 1.00 92.69 88 GLU A C 1
ATOM 681 O O . GLU A 1 88 ? -2.737 -4.383 15.620 1.00 92.69 88 GLU A O 1
ATOM 686 N N . GLU A 1 89 ? -4.731 -5.036 16.419 1.00 94.06 89 GLU A N 1
ATOM 687 C CA . GLU A 1 89 ? -5.365 -5.235 15.116 1.00 94.06 89 GLU A CA 1
ATOM 688 C C . GLU A 1 89 ? -5.341 -3.941 14.286 1.00 94.06 89 GLU A C 1
ATOM 690 O O . GLU A 1 89 ? -4.823 -3.931 13.165 1.00 94.06 89 GLU A O 1
ATOM 695 N N . ALA A 1 90 ? -5.811 -2.823 14.852 1.00 91.75 90 ALA A N 1
ATOM 696 C CA . ALA A 1 90 ? -5.774 -1.520 14.193 1.00 91.75 90 ALA A CA 1
ATOM 697 C C . ALA A 1 90 ? -4.347 -1.119 13.796 1.00 91.75 90 ALA A C 1
ATOM 699 O O . ALA A 1 90 ? -4.112 -0.681 12.668 1.00 91.75 90 ALA A O 1
ATOM 700 N N . TRP A 1 91 ? -3.374 -1.316 14.688 1.00 89.81 91 TRP A N 1
ATOM 701 C CA . TRP A 1 91 ? -1.971 -1.011 14.429 1.00 89.81 91 TRP A CA 1
ATOM 702 C C . TRP A 1 91 ? -1.403 -1.831 13.263 1.00 89.81 91 TRP A C 1
ATOM 704 O O . TRP A 1 91 ? -0.707 -1.275 12.408 1.00 89.81 91 TRP A O 1
ATOM 714 N N . LYS A 1 92 ? -1.748 -3.122 13.161 1.00 90.94 92 LYS A N 1
ATOM 715 C CA . LYS A 1 92 ? -1.349 -3.977 12.030 1.00 90.94 92 LYS A CA 1
ATOM 716 C C . LYS A 1 92 ? -1.924 -3.474 10.708 1.00 90.94 92 LYS A C 1
ATOM 718 O O . LYS A 1 92 ? -1.199 -3.390 9.713 1.00 90.94 92 LYS A O 1
ATOM 723 N N . HIS A 1 93 ? -3.196 -3.078 10.688 1.00 91.38 93 HIS A N 1
ATOM 724 C CA . HIS A 1 93 ? -3.805 -2.518 9.482 1.00 91.38 93 HIS A CA 1
ATOM 725 C C . HIS A 1 93 ? -3.197 -1.163 9.104 1.00 91.38 93 HIS A C 1
ATOM 727 O O . HIS A 1 93 ? -2.867 -0.964 7.940 1.00 91.38 93 HIS A O 1
ATOM 733 N N . VAL A 1 94 ? -2.915 -0.277 10.063 1.00 87.75 94 VAL A N 1
ATOM 734 C CA . VAL A 1 94 ? -2.198 0.985 9.798 1.00 87.75 94 VAL A CA 1
ATOM 735 C C . VAL A 1 94 ? -0.813 0.723 9.192 1.00 87.75 94 VAL A C 1
ATOM 737 O O . VAL A 1 94 ? -0.448 1.329 8.185 1.00 87.75 94 VAL A O 1
ATOM 740 N N . ARG A 1 95 ? -0.037 -0.211 9.759 1.00 86.25 95 ARG A N 1
ATOM 741 C CA . ARG A 1 95 ? 1.324 -0.548 9.295 1.00 86.25 95 ARG A CA 1
ATOM 742 C C . ARG A 1 95 ? 1.362 -1.215 7.919 1.00 86.25 95 ARG A C 1
ATOM 744 O O . ARG A 1 95 ? 2.367 -1.105 7.221 1.00 86.25 95 ARG A O 1
ATOM 751 N N . THR A 1 96 ? 0.279 -1.872 7.516 1.00 88.31 96 THR A N 1
ATOM 752 C CA . THR A 1 96 ? 0.093 -2.427 6.163 1.00 88.31 96 THR A CA 1
ATOM 753 C C . THR A 1 96 ? -0.615 -1.441 5.225 1.00 88.31 96 THR A C 1
ATOM 755 O O . THR A 1 96 ? -1.059 -1.809 4.137 1.00 88.31 96 THR A O 1
ATOM 758 N N . GLY A 1 97 ? -0.751 -0.171 5.628 1.00 86.56 97 GLY A N 1
ATOM 759 C CA . GLY A 1 97 ? -1.412 0.879 4.852 1.00 86.56 97 GLY A CA 1
ATOM 760 C C . GLY A 1 97 ? -2.889 0.609 4.574 1.00 86.56 97 GLY A C 1
ATOM 761 O O . GLY A 1 97 ? -3.418 1.155 3.616 1.00 86.56 97 GLY A O 1
ATOM 762 N N . TYR A 1 98 ? -3.539 -0.229 5.383 1.00 90.19 98 TYR A N 1
ATOM 763 C CA . TYR A 1 98 ? -4.912 -0.726 5.247 1.00 90.19 98 TYR A CA 1
ATOM 764 C C . TYR A 1 98 ? -5.162 -1.684 4.076 1.00 90.19 98 TYR A C 1
ATOM 766 O O . TYR A 1 98 ? -6.308 -1.942 3.711 1.00 90.19 98 TYR A O 1
ATOM 774 N N . THR A 1 99 ? -4.102 -2.288 3.538 1.00 88.00 99 THR A N 1
ATOM 775 C CA . THR A 1 99 ? -4.188 -3.269 2.443 1.00 88.00 99 THR A CA 1
ATOM 776 C C . THR A 1 99 ? -5.173 -4.404 2.731 1.00 88.00 99 THR A C 1
ATOM 778 O O . THR A 1 99 ? -5.912 -4.823 1.844 1.00 88.00 99 THR A O 1
ATOM 781 N N . TYR A 1 100 ? -5.206 -4.888 3.973 1.00 91.06 100 TYR A N 1
ATOM 782 C CA . TYR A 1 100 ? -6.016 -6.039 4.393 1.00 91.06 100 TYR A CA 1
ATOM 783 C C . TYR A 1 100 ? -7.209 -5.638 5.265 1.00 91.06 100 TYR A C 1
ATOM 785 O O . TYR A 1 100 ? -7.704 -6.442 6.047 1.00 91.06 100 TYR A O 1
ATOM 793 N N . ALA A 1 101 ? -7.636 -4.372 5.207 1.00 91.25 101 ALA A N 1
ATOM 794 C CA . ALA A 1 101 ? -8.680 -3.860 6.094 1.00 91.25 101 ALA A CA 1
ATOM 795 C C . ALA A 1 101 ? -10.057 -4.520 5.882 1.00 91.25 101 ALA A C 1
ATOM 797 O O . ALA A 1 101 ? -10.918 -4.400 6.745 1.00 91.25 101 ALA A O 1
ATOM 798 N N . ASP A 1 102 ? -10.251 -5.265 4.791 1.00 90.25 102 ASP A N 1
ATOM 799 C CA . ASP A 1 102 ? -11.418 -6.122 4.562 1.00 90.25 102 ASP A CA 1
ATOM 800 C C . ASP A 1 102 ? -11.573 -7.212 5.636 1.00 90.25 102 ASP A C 1
ATOM 802 O O . ASP A 1 102 ? -12.701 -7.536 6.015 1.00 90.25 102 ASP A O 1
ATOM 806 N N . GLU A 1 103 ? -10.456 -7.706 6.180 1.00 91.12 103 GLU A N 1
ATOM 807 C CA . GLU A 1 103 ? -10.403 -8.714 7.249 1.00 91.12 103 GLU A CA 1
ATOM 808 C C . GLU A 1 103 ? -10.558 -8.131 8.660 1.00 91.12 103 GLU A C 1
ATOM 810 O O . GLU A 1 103 ? -10.672 -8.895 9.618 1.00 91.12 103 GLU A O 1
ATOM 815 N N . ALA A 1 104 ? -10.545 -6.802 8.797 1.00 93.88 104 ALA A N 1
ATOM 816 C CA . ALA A 1 104 ? -10.605 -6.144 10.093 1.00 93.88 104 ALA A CA 1
ATOM 817 C C . ALA A 1 104 ? -11.995 -6.269 10.739 1.00 93.88 104 ALA A C 1
ATOM 819 O O . ALA A 1 104 ? -13.026 -6.299 10.055 1.00 93.88 104 ALA A O 1
ATOM 820 N N . SER A 1 105 ? -12.023 -6.275 12.070 1.00 94.88 105 SER A N 1
ATOM 821 C CA . SER A 1 105 ? -13.242 -6.180 12.866 1.00 94.88 105 SER A CA 1
ATOM 822 C C . SER A 1 105 ? -13.990 -4.863 12.618 1.00 94.88 105 SER A C 1
ATOM 824 O O . SER A 1 105 ? -13.394 -3.840 12.270 1.00 94.88 105 SER A O 1
ATOM 826 N N . ASP A 1 106 ? -15.311 -4.869 12.833 1.00 94.62 106 ASP A N 1
ATOM 827 C CA . ASP A 1 106 ? -16.165 -3.685 12.646 1.00 94.62 106 ASP A CA 1
ATOM 828 C C . ASP A 1 106 ? -15.651 -2.463 13.419 1.00 94.62 106 ASP A C 1
ATOM 830 O O . ASP A 1 106 ? -15.661 -1.356 12.886 1.00 94.62 106 ASP A O 1
ATOM 834 N N . ASP A 1 107 ? -15.166 -2.655 14.650 1.00 94.81 107 ASP A N 1
ATOM 835 C CA . ASP A 1 107 ? -14.640 -1.573 15.491 1.00 94.81 107 ASP A CA 1
ATOM 836 C C . ASP A 1 107 ? -13.369 -0.954 14.879 1.00 94.81 107 ASP A C 1
ATOM 838 O O . ASP A 1 107 ? -13.214 0.268 14.864 1.00 94.81 107 ASP A O 1
ATOM 842 N N . VAL A 1 108 ? -12.473 -1.774 14.318 1.00 95.19 108 VAL A N 1
ATOM 843 C CA . VAL A 1 108 ? -11.253 -1.296 13.645 1.00 95.19 108 VAL A CA 1
ATOM 844 C C . VAL A 1 108 ? -11.584 -0.597 12.326 1.00 95.19 108 VAL A C 1
ATOM 846 O O . VAL A 1 108 ? -10.984 0.435 12.018 1.00 95.19 108 VAL A O 1
ATOM 849 N N . LYS A 1 109 ? -12.576 -1.092 11.576 1.00 95.94 109 LYS A N 1
ATOM 850 C CA . LYS A 1 109 ? -13.095 -0.410 10.379 1.00 95.94 109 LYS A CA 1
ATOM 851 C C . LYS A 1 109 ? -13.719 0.944 10.732 1.00 95.94 109 LYS A C 1
ATOM 853 O O . LYS A 1 109 ? -13.383 1.946 10.103 1.00 95.94 109 LYS A O 1
ATOM 858 N N . GLY A 1 110 ? -14.535 1.004 11.787 1.00 95.50 110 GLY A N 1
ATOM 859 C CA . GLY A 1 110 ? -15.103 2.247 12.320 1.00 95.50 110 GLY A CA 1
ATOM 860 C C . GLY A 1 110 ? -14.031 3.255 12.741 1.00 95.50 110 GLY A C 1
ATOM 861 O O . GLY A 1 110 ? -14.131 4.446 12.437 1.00 95.50 110 GLY A O 1
ATOM 862 N N . LEU A 1 111 ? -12.956 2.777 13.373 1.00 95.56 111 LEU A N 1
ATOM 863 C CA . LEU A 1 111 ? -11.816 3.609 13.751 1.00 95.56 111 LEU A CA 1
ATOM 864 C C . LEU A 1 111 ? -11.070 4.148 12.521 1.00 95.56 111 LEU A C 1
ATOM 866 O O . LEU A 1 111 ? -10.714 5.327 12.488 1.00 95.56 111 LEU A O 1
ATOM 870 N N . ALA A 1 112 ? -10.862 3.312 11.500 1.00 94.69 112 ALA A N 1
ATOM 871 C CA . ALA A 1 112 ? -10.230 3.713 10.245 1.00 94.69 112 ALA A CA 1
ATOM 872 C C . ALA A 1 112 ? -11.060 4.771 9.494 1.00 94.69 112 ALA A C 1
ATOM 874 O O . ALA A 1 112 ? -10.487 5.753 9.016 1.00 94.69 112 ALA A O 1
ATOM 875 N N . LEU A 1 113 ? -12.393 4.622 9.452 1.00 95.56 113 LEU A N 1
ATOM 876 C CA . LEU A 1 113 ? -13.318 5.616 8.888 1.00 95.56 113 LEU A CA 1
ATOM 877 C C . LEU A 1 113 ? -13.154 6.974 9.586 1.00 95.56 113 LEU A C 1
ATOM 879 O O . LEU A 1 113 ? -12.883 7.979 8.928 1.00 95.56 113 LEU A O 1
ATOM 883 N N . ALA A 1 114 ? -13.252 7.001 10.919 1.00 95.19 114 ALA A N 1
ATOM 884 C CA . ALA A 1 114 ? -13.145 8.235 11.699 1.00 95.19 114 ALA A CA 1
ATOM 885 C C . ALA A 1 114 ? -11.763 8.904 11.561 1.00 95.19 114 ALA A C 1
ATOM 887 O O . ALA A 1 114 ? -11.666 10.123 11.401 1.00 95.19 114 ALA A O 1
ATOM 888 N N . ALA A 1 115 ? -10.685 8.114 11.566 1.00 92.81 115 ALA A N 1
ATOM 889 C CA . ALA A 1 115 ? -9.325 8.615 11.377 1.00 92.81 115 ALA A CA 1
ATOM 890 C C . ALA A 1 115 ? -9.109 9.212 9.975 1.00 92.81 115 ALA A C 1
ATOM 892 O O . ALA A 1 115 ? -8.467 10.255 9.820 1.00 92.81 115 ALA A O 1
ATOM 893 N N . ALA A 1 116 ? -9.666 8.583 8.942 1.00 92.56 116 ALA A N 1
ATOM 894 C CA . ALA A 1 116 ? -9.579 9.098 7.585 1.00 92.56 116 ALA A CA 1
ATOM 895 C C . ALA A 1 116 ? -10.406 10.381 7.399 1.00 92.56 116 ALA A C 1
ATOM 897 O O . ALA A 1 116 ? -9.875 11.342 6.843 1.00 92.56 116 ALA A O 1
ATOM 898 N N . ILE A 1 117 ? -11.623 10.457 7.959 1.00 94.44 117 ILE A N 1
ATOM 899 C CA . ILE A 1 117 ? -12.424 11.698 8.003 1.00 94.44 117 ILE A CA 1
ATOM 900 C C . ILE A 1 117 ? -11.596 12.843 8.590 1.00 94.44 117 ILE A C 1
ATOM 902 O O . ILE A 1 117 ? -11.481 13.910 7.987 1.00 94.44 117 ILE A O 1
ATOM 906 N N . LYS A 1 118 ? -10.931 12.598 9.727 1.00 92.56 118 LYS A N 1
ATOM 907 C CA . LYS A 1 118 ? -10.092 13.613 10.370 1.00 92.56 118 LYS A CA 1
ATOM 908 C C . LYS A 1 118 ? -8.933 14.086 9.494 1.00 92.56 118 LYS A C 1
ATOM 910 O O . LYS A 1 118 ? -8.529 15.255 9.565 1.00 92.56 118 LYS A O 1
ATOM 915 N N . SER A 1 119 ? -8.370 13.163 8.721 1.00 88.94 119 SER A N 1
ATOM 916 C CA . SER A 1 119 ? -7.270 13.433 7.802 1.00 88.94 119 SER A CA 1
ATOM 917 C C . SER A 1 119 ? -7.734 14.277 6.611 1.00 88.94 119 SER A C 1
ATOM 919 O O . SER A 1 119 ? -7.022 15.205 6.234 1.00 88.94 119 SER A O 1
ATOM 921 N N . PHE A 1 120 ? -8.945 14.046 6.086 1.00 90.31 120 PHE A N 1
ATOM 922 C CA . PHE A 1 120 ? -9.513 14.851 4.997 1.00 90.31 120 PHE A CA 1
ATOM 923 C C . PHE A 1 120 ? -9.623 16.330 5.357 1.00 90.31 120 PHE A C 1
ATOM 925 O O . PHE A 1 120 ? -9.177 17.164 4.572 1.00 90.31 120 PHE A O 1
ATOM 932 N N . ASP A 1 121 ? -10.096 16.671 6.560 1.00 85.19 121 ASP A N 1
ATOM 933 C CA . ASP A 1 121 ? -10.168 18.072 7.004 1.00 85.19 121 ASP A CA 1
ATOM 934 C C . ASP A 1 121 ? -8.798 18.767 6.935 1.00 85.19 121 ASP A C 1
ATOM 936 O O . ASP A 1 121 ? -8.682 19.927 6.531 1.00 85.19 121 ASP A O 1
ATOM 940 N N . LYS A 1 122 ? -7.734 18.043 7.312 1.00 83.06 122 LYS A N 1
ATOM 941 C CA . LYS A 1 122 ? -6.362 18.549 7.233 1.00 83.06 122 LYS A CA 1
ATOM 942 C C . LYS A 1 122 ? -5.928 18.718 5.780 1.00 83.06 122 LYS A C 1
ATOM 944 O O . LYS A 1 122 ? -5.422 19.782 5.430 1.00 83.06 122 LYS A O 1
ATOM 949 N N . PHE A 1 123 ? -6.151 17.711 4.940 1.00 84.88 123 PHE A N 1
ATOM 950 C CA . PHE A 1 123 ? -5.745 17.754 3.537 1.00 84.88 123 PHE A CA 1
ATOM 951 C C . PHE A 1 123 ? -6.465 18.846 2.745 1.00 84.88 123 PHE A C 1
ATOM 953 O O . PHE A 1 123 ? -5.824 19.539 1.963 1.00 84.88 123 PHE A O 1
ATOM 960 N N . ILE A 1 124 ? -7.760 19.058 2.989 1.00 83.50 124 ILE A N 1
ATOM 961 C CA . ILE A 1 124 ? -8.539 20.145 2.381 1.00 83.50 124 ILE A CA 1
ATOM 962 C C . ILE A 1 124 ? -7.975 21.508 2.813 1.00 83.50 124 ILE A C 1
ATOM 964 O O . ILE A 1 124 ? -7.741 22.382 1.978 1.00 83.50 124 ILE A O 1
ATOM 968 N N . SER A 1 125 ? -7.694 21.683 4.110 1.00 81.44 125 SER A N 1
ATOM 969 C CA . SER A 1 125 ? -7.045 22.896 4.628 1.00 81.44 125 SER A CA 1
ATOM 970 C C . SER A 1 125 ? -5.681 23.140 3.969 1.00 81.44 125 SER A C 1
ATOM 972 O O . SER A 1 125 ? -5.365 24.268 3.586 1.00 81.44 125 SER A O 1
ATOM 974 N N . ASP A 1 126 ? -4.855 22.102 3.858 1.00 76.44 126 ASP A N 1
ATOM 975 C CA . ASP A 1 126 ? -3.496 22.220 3.331 1.00 76.44 126 ASP A CA 1
ATOM 976 C C . ASP A 1 126 ? -3.495 22.468 1.812 1.00 76.44 126 ASP A C 1
ATOM 978 O O . ASP A 1 126 ? -2.717 23.300 1.338 1.00 76.44 126 ASP A O 1
ATOM 982 N N . ALA A 1 127 ? -4.443 21.884 1.070 1.00 72.06 127 ALA A N 1
ATOM 983 C CA . ALA A 1 127 ? -4.690 22.216 -0.333 1.00 72.06 127 ALA A CA 1
ATOM 984 C C . ALA A 1 127 ? -5.021 23.709 -0.517 1.00 72.06 127 ALA A C 1
ATOM 986 O O . ALA A 1 127 ? -4.419 24.375 -1.361 1.00 72.06 127 ALA A O 1
ATOM 987 N N . GLY A 1 128 ? -5.884 24.273 0.337 1.00 70.69 128 GLY A N 1
ATOM 988 C CA . GLY A 1 128 ? -6.216 25.702 0.306 1.00 70.69 128 GLY A CA 1
ATOM 989 C C . GLY A 1 128 ? -5.031 26.632 0.614 1.00 70.69 128 GLY A C 1
ATOM 990 O O . GLY A 1 128 ? -4.910 27.707 0.023 1.00 70.69 128 GLY A O 1
ATOM 991 N N . LYS A 1 129 ? -4.116 26.229 1.508 1.00 71.69 129 LYS A N 1
ATOM 992 C CA . LYS A 1 129 ? -2.894 27.003 1.816 1.00 71.69 129 LYS A CA 1
ATOM 993 C C . LYS A 1 129 ? -1.880 26.970 0.672 1.00 71.69 129 LYS A C 1
ATOM 995 O O . LYS A 1 129 ? -1.161 27.955 0.471 1.00 71.69 129 LYS A O 1
ATOM 1000 N N . LEU A 1 130 ? -1.811 25.868 -0.082 1.00 66.25 130 LEU A N 1
ATOM 1001 C CA . LEU A 1 130 ? -0.922 25.772 -1.240 1.00 66.25 130 LEU A CA 1
ATOM 1002 C C . LEU A 1 130 ? -1.305 26.790 -2.310 1.00 66.25 130 LEU A C 1
ATOM 1004 O O . LEU A 1 130 ? -0.421 27.505 -2.774 1.00 66.25 130 LEU A O 1
ATOM 1008 N N . GLY A 1 131 ? -2.593 26.902 -2.649 1.00 61.97 131 GLY A N 1
ATOM 1009 C CA . GLY A 1 131 ? -3.068 27.874 -3.641 1.00 61.97 131 GLY A CA 1
ATOM 1010 C C . GLY A 1 131 ? -2.627 29.302 -3.302 1.00 61.97 131 GLY A C 1
ATOM 1011 O O . GLY A 1 131 ? -2.110 30.040 -4.145 1.00 61.97 131 GLY A O 1
ATOM 1012 N N . GLN A 1 132 ? -2.683 29.658 -2.015 1.00 63.84 132 GLN A N 1
ATOM 1013 C CA . GLN A 1 132 ? -2.182 30.944 -1.521 1.00 63.84 132 GLN A CA 1
ATOM 1014 C C . GLN A 1 132 ? -0.657 31.065 -1.651 1.00 63.84 132 GLN A C 1
ATOM 1016 O O . GLN A 1 132 ? -0.159 32.075 -2.146 1.00 63.84 132 GLN A O 1
ATOM 1021 N N . THR A 1 133 ? 0.093 30.032 -1.267 1.00 63.56 133 THR A N 1
ATOM 1022 C CA . THR A 1 133 ? 1.567 30.035 -1.324 1.00 63.56 133 THR A CA 1
ATOM 1023 C C . THR A 1 133 ? 2.083 30.109 -2.766 1.00 63.56 133 THR A C 1
ATOM 1025 O O . THR A 1 133 ? 3.028 30.843 -3.050 1.00 63.56 133 THR A O 1
ATOM 1028 N N . MET A 1 134 ? 1.425 29.420 -3.701 1.00 60.75 134 MET A N 1
ATOM 1029 C CA . MET A 1 134 ? 1.762 29.422 -5.127 1.00 60.75 134 MET A CA 1
ATOM 1030 C C . MET A 1 134 ? 1.452 30.766 -5.792 1.00 60.75 134 MET A C 1
ATOM 1032 O O . MET A 1 134 ? 2.257 31.248 -6.590 1.00 60.75 134 MET A O 1
ATOM 1036 N N . SER A 1 135 ? 0.363 31.436 -5.392 1.00 56.44 135 SER A N 1
ATOM 1037 C CA . SER A 1 135 ? 0.076 32.811 -5.832 1.00 56.44 135 SER A CA 1
ATOM 1038 C C . SER A 1 135 ? 1.192 33.799 -5.445 1.00 56.44 135 SER A C 1
ATOM 1040 O O . SER A 1 135 ? 1.490 34.725 -6.197 1.00 56.44 135 SER A O 1
ATOM 1042 N N . MET A 1 136 ? 1.877 33.563 -4.316 1.00 54.25 136 MET A N 1
ATOM 1043 C CA . MET A 1 136 ? 3.019 34.367 -3.856 1.00 54.25 136 MET A CA 1
ATOM 1044 C C . MET A 1 136 ? 4.353 33.943 -4.498 1.00 54.25 136 MET A C 1
ATOM 1046 O O . MET A 1 136 ? 5.250 34.773 -4.654 1.00 54.25 136 MET A O 1
ATOM 1050 N N . ALA A 1 137 ? 4.486 32.676 -4.906 1.00 53.06 137 ALA A N 1
ATOM 1051 C CA . ALA A 1 137 ? 5.677 32.115 -5.551 1.00 53.06 137 ALA A CA 1
ATOM 1052 C C . ALA A 1 137 ? 5.827 32.487 -7.041 1.00 53.06 137 ALA A C 1
ATOM 1054 O O . ALA A 1 137 ? 6.824 32.131 -7.665 1.00 53.06 137 ALA A O 1
ATOM 1055 N N . GLN A 1 138 ? 4.923 33.291 -7.615 1.00 49.81 138 GLN A N 1
ATOM 1056 C CA . GLN A 1 138 ? 5.084 33.871 -8.961 1.00 49.81 138 GLN A CA 1
ATOM 1057 C C . GLN A 1 138 ? 6.365 34.733 -9.136 1.00 49.81 138 GLN A C 1
ATOM 1059 O O . GLN A 1 138 ? 6.642 35.198 -10.239 1.00 49.81 138 GLN A O 1
ATOM 1064 N N . MET A 1 139 ? 7.187 34.915 -8.090 1.00 45.78 139 MET A N 1
ATOM 1065 C CA . MET A 1 139 ? 8.517 35.547 -8.145 1.00 45.78 139 MET A CA 1
ATOM 1066 C C . MET A 1 139 ? 9.720 34.571 -8.135 1.00 45.78 139 MET A C 1
ATOM 1068 O O . MET A 1 139 ? 10.863 35.027 -8.108 1.00 45.78 139 MET A O 1
ATOM 1072 N N . GLY A 1 140 ? 9.513 33.250 -8.195 1.00 48.44 140 GLY A N 1
ATOM 1073 C CA . GLY A 1 140 ? 10.590 32.255 -8.323 1.00 48.44 140 GLY A CA 1
ATOM 1074 C C . GLY A 1 140 ? 10.149 30.833 -7.957 1.00 48.44 140 GLY A C 1
ATOM 1075 O O . GLY A 1 140 ? 9.254 30.656 -7.139 1.00 48.44 140 GLY A O 1
ATOM 1076 N N . LYS A 1 141 ? 10.777 29.804 -8.552 1.00 52.09 141 LYS A N 1
ATOM 1077 C CA . LYS A 1 141 ? 10.421 28.392 -8.301 1.00 52.09 141 LYS A CA 1
ATOM 1078 C C . LYS A 1 141 ? 10.470 28.055 -6.797 1.00 52.09 141 LYS A C 1
ATOM 1080 O O . LYS A 1 141 ? 11.534 28.230 -6.198 1.00 52.09 141 LYS A O 1
ATOM 1085 N N . PRO A 1 142 ? 9.403 27.491 -6.204 1.00 50.38 142 PRO A N 1
ATOM 1086 C CA . PRO A 1 142 ? 9.535 26.772 -4.950 1.00 50.38 142 PRO A CA 1
ATOM 1087 C C . PRO A 1 142 ? 10.368 25.497 -5.203 1.00 50.38 142 PRO A C 1
ATOM 1089 O O . PRO A 1 142 ? 10.192 24.845 -6.236 1.00 50.38 142 PRO A O 1
ATOM 1092 N N . PRO A 1 143 ? 11.311 25.145 -4.313 1.00 50.19 143 PRO A N 1
ATOM 1093 C CA . PRO A 1 143 ? 12.047 23.886 -4.377 1.00 50.19 143 PRO A CA 1
ATOM 1094 C C . PRO A 1 143 ? 11.101 22.686 -4.529 1.00 50.19 143 PRO A C 1
ATOM 1096 O O . PRO A 1 143 ? 10.044 22.657 -3.903 1.00 50.19 143 PRO A O 1
ATOM 1099 N N . GLN A 1 144 ? 11.491 21.670 -5.304 1.00 49.44 144 GLN A N 1
ATOM 1100 C CA . GLN A 1 144 ? 10.715 20.429 -5.498 1.00 49.44 144 GLN A CA 1
ATOM 1101 C C . GLN A 1 144 ? 10.333 19.758 -4.159 1.00 49.44 144 GLN A C 1
ATOM 1103 O O . GLN A 1 144 ? 9.275 19.149 -4.028 1.00 49.44 144 GLN A O 1
ATOM 1108 N N . GLU A 1 145 ? 11.176 19.934 -3.139 1.00 45.00 145 GLU A N 1
ATOM 1109 C CA . GLU A 1 145 ? 10.948 19.494 -1.759 1.00 45.00 145 GLU A CA 1
ATOM 1110 C C . GLU A 1 145 ? 9.715 20.152 -1.118 1.00 45.00 145 GLU A C 1
ATOM 1112 O O . GLU A 1 145 ? 9.014 19.502 -0.351 1.00 45.00 145 GLU A O 1
ATOM 1117 N N . ILE A 1 146 ? 9.401 21.402 -1.475 1.00 48.66 146 ILE A N 1
ATOM 1118 C CA . ILE A 1 146 ? 8.207 22.123 -1.012 1.00 48.66 146 ILE A CA 1
ATOM 1119 C C . ILE A 1 146 ? 6.952 21.603 -1.729 1.00 48.66 146 ILE A C 1
ATOM 1121 O O . ILE A 1 146 ? 5.921 21.419 -1.093 1.00 48.66 146 ILE A O 1
ATOM 1125 N N . LEU A 1 147 ? 7.031 21.295 -3.028 1.00 51.12 147 LEU A N 1
ATOM 1126 C CA . LEU A 1 147 ? 5.895 20.732 -3.775 1.00 51.12 147 LEU A CA 1
ATOM 1127 C C . LEU A 1 147 ? 5.497 19.347 -3.243 1.00 51.12 147 LEU A C 1
ATOM 1129 O O . LEU A 1 147 ? 4.320 19.108 -2.982 1.00 51.12 147 LEU A O 1
ATOM 1133 N N . ASN A 1 148 ? 6.475 18.474 -2.984 1.00 48.88 148 ASN A N 1
ATOM 1134 C CA . ASN A 1 148 ? 6.227 17.135 -2.438 1.00 48.88 148 ASN A CA 1
ATOM 1135 C C . ASN A 1 148 ? 5.740 17.150 -0.978 1.00 48.88 148 ASN A C 1
ATOM 1137 O O . ASN A 1 148 ? 5.077 16.210 -0.552 1.00 48.88 148 ASN A O 1
ATOM 1141 N N . GLN A 1 149 ? 6.063 18.192 -0.204 1.00 48.84 149 GLN A N 1
ATOM 1142 C CA . GLN A 1 149 ? 5.585 18.350 1.176 1.00 48.84 149 GLN A CA 1
ATOM 1143 C C . GLN A 1 149 ? 4.170 18.928 1.269 1.00 48.84 149 GLN A C 1
ATOM 1145 O O . GLN A 1 149 ? 3.534 18.785 2.311 1.00 48.84 149 GLN A O 1
ATOM 1150 N N . ILE A 1 150 ? 3.686 19.593 0.216 1.00 52.75 150 ILE A N 1
ATOM 1151 C CA . ILE A 1 150 ? 2.392 20.285 0.240 1.00 52.75 150 ILE A CA 1
ATOM 1152 C C . ILE A 1 150 ? 1.328 19.585 -0.628 1.00 52.75 150 ILE A C 1
ATOM 1154 O O . ILE A 1 150 ? 0.127 19.785 -0.428 1.00 52.75 150 ILE A O 1
ATOM 1158 N N . MET A 1 151 ? 1.727 18.729 -1.572 1.00 61.50 151 MET A N 1
ATOM 1159 C CA . MET A 1 151 ? 0.776 17.879 -2.286 1.00 61.50 151 MET A CA 1
ATOM 1160 C C . MET A 1 151 ? 0.093 16.935 -1.298 1.00 61.50 151 MET A C 1
ATOM 1162 O O . MET A 1 151 ? 0.732 16.096 -0.664 1.00 61.50 151 MET A O 1
ATOM 1166 N N . ALA A 1 152 ? -1.221 17.089 -1.162 1.00 66.81 152 ALA A N 1
ATOM 1167 C CA . ALA A 1 152 ? -2.019 16.175 -0.368 1.00 66.81 152 ALA A CA 1
ATOM 1168 C C . ALA A 1 152 ? -2.013 14.763 -1.013 1.00 66.81 152 ALA A C 1
ATOM 1170 O O . ALA A 1 152 ? -1.674 14.630 -2.190 1.00 66.81 152 ALA A O 1
ATOM 1171 N N . PRO A 1 153 ? -2.307 13.683 -0.270 1.00 75.31 153 PRO A N 1
ATOM 1172 C CA . PRO A 1 153 ? -2.252 12.324 -0.822 1.00 75.31 153 PRO A CA 1
ATOM 1173 C C . PRO A 1 153 ? -3.236 12.079 -1.984 1.00 75.31 153 PRO A C 1
ATOM 1175 O O . PRO A 1 153 ? -4.239 12.768 -2.127 1.00 75.31 153 PRO A O 1
ATOM 1178 N N . GLU A 1 154 ? -3.026 11.063 -2.814 1.00 76.69 154 GLU A N 1
ATOM 1179 C CA . GLU A 1 154 ? -3.998 10.716 -3.867 1.00 76.69 154 GLU A CA 1
ATOM 1180 C C . GLU A 1 154 ? -5.357 10.281 -3.280 1.00 76.69 154 GLU A C 1
ATOM 1182 O O . GLU A 1 154 ? -5.412 9.496 -2.328 1.00 76.69 154 GLU A O 1
ATOM 1187 N N . CYS A 1 155 ? -6.471 10.744 -3.866 1.00 81.69 155 CYS A N 1
ATOM 1188 C CA . CYS A 1 155 ? -7.820 10.350 -3.430 1.00 81.69 155 CYS A CA 1
ATOM 1189 C C . CYS A 1 155 ? -8.068 8.843 -3.576 1.00 81.69 155 CYS A C 1
ATOM 1191 O O . CYS A 1 155 ? -8.741 8.244 -2.737 1.00 81.69 155 CYS A O 1
ATOM 1193 N N . LYS A 1 156 ? -7.458 8.210 -4.583 1.00 79.56 156 LYS A N 1
ATOM 1194 C CA . LYS A 1 156 ? -7.613 6.782 -4.896 1.00 79.56 156 LYS A CA 1
ATOM 1195 C C . LYS A 1 156 ? -7.270 5.845 -3.747 1.00 79.56 156 LYS A C 1
ATOM 1197 O O . LYS A 1 156 ? -7.946 4.837 -3.548 1.00 79.56 156 LYS A O 1
ATOM 1202 N N . MET A 1 157 ? -6.238 6.173 -2.968 1.00 83.69 157 MET A N 1
ATOM 1203 C CA . MET A 1 157 ? -5.889 5.402 -1.771 1.00 83.69 157 MET A CA 1
ATOM 1204 C C . MET A 1 157 ? -7.087 5.321 -0.819 1.00 83.69 157 MET A C 1
ATOM 1206 O O . MET A 1 157 ? -7.396 4.255 -0.284 1.00 83.69 157 MET A O 1
ATOM 1210 N N . TYR A 1 158 ? -7.771 6.447 -0.629 1.00 87.81 158 TYR A N 1
ATOM 1211 C CA . TYR A 1 158 ? -8.919 6.547 0.256 1.00 87.81 158 TYR A CA 1
ATOM 1212 C C . TYR A 1 158 ? -10.167 5.905 -0.352 1.00 87.81 158 TYR A C 1
ATOM 1214 O O . TYR A 1 158 ? -10.883 5.200 0.338 1.00 87.81 158 TYR A O 1
ATOM 1222 N N . GLU A 1 159 ? -10.386 5.994 -1.656 1.00 87.94 159 GLU A N 1
ATOM 1223 C CA . GLU A 1 159 ? -11.479 5.258 -2.312 1.00 87.94 159 GLU A CA 1
ATOM 1224 C C . GLU A 1 159 ? -11.361 3.742 -2.109 1.00 87.94 159 GLU A C 1
ATOM 1226 O O . GLU A 1 159 ? -12.320 3.074 -1.714 1.00 87.94 159 GLU A O 1
ATOM 1231 N N . ARG A 1 160 ? -10.154 3.195 -2.300 1.00 87.44 160 ARG A N 1
ATOM 1232 C CA . ARG A 1 160 ? -9.874 1.775 -2.049 1.00 87.44 160 ARG A CA 1
ATOM 1233 C C . ARG A 1 160 ? -10.015 1.416 -0.575 1.00 87.44 160 ARG A C 1
ATOM 1235 O O . ARG A 1 160 ? -10.528 0.342 -0.262 1.00 87.44 160 ARG A O 1
ATOM 1242 N N . LEU A 1 161 ? -9.594 2.310 0.321 1.00 90.25 161 LEU A N 1
ATOM 1243 C CA . LEU A 1 161 ? -9.806 2.149 1.756 1.00 90.25 161 LEU A CA 1
ATOM 1244 C C . LEU A 1 161 ? -11.303 2.046 2.063 1.00 90.25 161 LEU A C 1
ATOM 1246 O O . LEU A 1 161 ? -11.707 1.067 2.681 1.00 90.25 161 LEU A O 1
ATOM 1250 N N . GLY A 1 162 ? -12.109 2.997 1.581 1.00 89.38 162 GLY A N 1
ATOM 1251 C CA . GLY A 1 162 ? -13.562 3.031 1.753 1.00 89.38 162 GLY A CA 1
ATOM 1252 C C . GLY A 1 162 ? -14.231 1.731 1.312 1.00 89.38 162 GLY A C 1
ATOM 1253 O O . GLY A 1 162 ? -15.008 1.159 2.070 1.00 89.38 162 GLY A O 1
ATOM 1254 N N . ASN A 1 163 ? -13.847 1.191 0.152 1.00 88.75 163 ASN A N 1
ATOM 1255 C CA . ASN A 1 163 ? -14.354 -0.101 -0.319 1.00 88.75 163 ASN A CA 1
ATOM 1256 C C . ASN A 1 163 ? -14.037 -1.250 0.656 1.00 88.75 163 ASN A C 1
ATOM 1258 O O . ASN A 1 163 ? -14.903 -2.084 0.919 1.00 88.75 163 ASN A O 1
ATOM 1262 N N . LYS A 1 164 ? -12.827 -1.284 1.232 1.00 89.62 164 LYS A N 1
ATOM 1263 C CA . LYS A 1 164 ? -12.400 -2.329 2.184 1.00 89.62 164 LYS A CA 1
ATOM 1264 C C . LYS A 1 164 ? -13.065 -2.227 3.555 1.00 89.62 164 LYS A C 1
ATOM 1266 O O . LYS A 1 164 ? -13.242 -3.248 4.217 1.00 89.62 164 LYS A O 1
ATOM 1271 N N . ILE A 1 165 ? -13.404 -1.016 3.989 1.00 90.62 165 ILE A N 1
ATOM 1272 C CA . ILE A 1 165 ? -13.953 -0.756 5.329 1.00 90.62 165 ILE A CA 1
ATOM 1273 C C . ILE A 1 165 ? -15.450 -0.434 5.324 1.00 90.62 165 ILE A C 1
ATOM 1275 O O . ILE A 1 165 ? -15.968 -0.004 6.346 1.00 90.62 165 ILE A O 1
ATOM 1279 N N . SER A 1 166 ? -16.132 -0.647 4.197 1.00 89.50 166 SER A N 1
ATOM 1280 C CA . SER A 1 166 ? -17.586 -0.504 4.064 1.00 89.50 166 SER A CA 1
ATOM 1281 C C . SER A 1 166 ? -18.355 -1.714 4.612 1.00 89.50 166 SER A C 1
ATOM 1283 O O . SER A 1 166 ? -17.786 -2.792 4.819 1.00 89.50 166 SER A O 1
ATOM 1285 N N . GLY A 1 167 ? -19.666 -1.548 4.814 1.00 88.69 167 GLY A N 1
ATOM 1286 C CA . GLY A 1 167 ? -20.559 -2.631 5.235 1.00 88.69 167 GLY A CA 1
ATOM 1287 C C . GLY A 1 167 ? -20.467 -2.961 6.725 1.00 88.69 167 GLY A C 1
ATOM 1288 O O . GLY A 1 167 ? -20.723 -4.095 7.126 1.00 88.69 167 GLY A O 1
ATOM 1289 N N . THR A 1 168 ? -20.081 -1.981 7.535 1.00 89.81 168 THR A N 1
ATOM 1290 C CA . THR A 1 168 ? -19.959 -2.077 8.990 1.00 89.81 168 THR A CA 1
ATOM 1291 C C . THR A 1 168 ? -21.278 -1.742 9.683 1.00 89.81 168 THR A C 1
ATOM 1293 O O . THR A 1 168 ? -22.212 -1.193 9.094 1.00 89.81 168 THR A O 1
ATOM 1296 N N . LYS A 1 169 ? -21.345 -1.981 10.998 1.00 91.00 169 LYS A N 1
ATOM 1297 C CA . LYS A 1 169 ? -22.421 -1.442 11.848 1.00 91.00 169 LYS A CA 1
ATOM 1298 C C . LYS A 1 169 ? -22.435 0.099 11.964 1.00 91.00 169 LYS A C 1
ATOM 1300 O O . LYS A 1 169 ? -23.375 0.641 12.541 1.00 91.00 169 LYS A O 1
ATOM 1305 N N . TYR A 1 170 ? -21.426 0.808 11.446 1.00 93.94 170 TYR A N 1
ATOM 1306 C CA . TYR A 1 170 ? -21.216 2.252 11.612 1.00 93.94 170 TYR A CA 1
ATOM 1307 C C . TYR A 1 170 ? -21.701 3.083 10.418 1.00 93.94 170 TYR A C 1
ATOM 1309 O O . TYR A 1 170 ? -20.968 3.919 9.890 1.00 93.94 170 TYR A O 1
ATOM 1317 N N . THR A 1 171 ? -22.957 2.906 10.008 1.00 93.62 171 THR A N 1
ATOM 1318 C CA . THR A 1 171 ? -23.496 3.518 8.777 1.00 93.62 171 THR A CA 1
ATOM 1319 C C . THR A 1 171 ? -23.356 5.044 8.734 1.00 93.62 171 THR A C 1
ATOM 1321 O O . THR A 1 171 ? -23.000 5.595 7.700 1.00 93.62 171 THR A O 1
ATO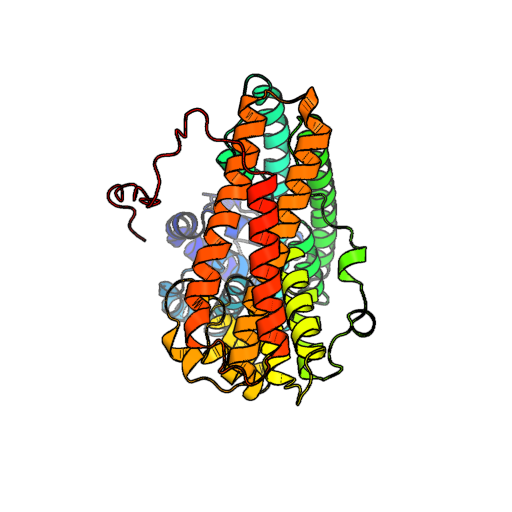M 1324 N N . ALA A 1 172 ? -23.543 5.737 9.863 1.00 95.25 172 ALA A N 1
ATOM 1325 C CA . ALA A 1 172 ? -23.378 7.192 9.934 1.00 95.25 172 ALA A CA 1
ATOM 1326 C C . ALA A 1 172 ? -21.924 7.652 9.698 1.00 95.25 172 ALA A C 1
ATOM 1328 O O . ALA A 1 172 ? -21.698 8.732 9.155 1.00 95.25 172 ALA A O 1
ATOM 1329 N N . LEU A 1 173 ? -20.926 6.843 10.086 1.00 95.12 173 LEU A N 1
ATOM 1330 C CA . LEU A 1 173 ? -19.521 7.134 9.774 1.00 95.12 173 LEU A CA 1
ATOM 1331 C C . LEU A 1 173 ? -19.207 6.851 8.306 1.00 95.12 173 LEU A C 1
ATOM 1333 O O . LEU A 1 173 ? -18.424 7.590 7.722 1.00 95.12 173 LEU A O 1
ATOM 1337 N N . GLU A 1 174 ? -19.808 5.822 7.706 1.00 95.06 174 GLU A N 1
ATOM 1338 C CA . GLU A 1 174 ? -19.652 5.535 6.274 1.00 95.06 174 GLU A CA 1
ATOM 1339 C C . GLU A 1 174 ? -20.228 6.659 5.403 1.00 95.06 174 GLU A C 1
ATOM 1341 O O . GLU A 1 174 ? -19.577 7.100 4.456 1.00 95.06 174 GLU A O 1
ATOM 1346 N N . GLU A 1 175 ? -21.408 7.176 5.755 1.00 95.50 175 GLU A N 1
ATOM 1347 C CA . GLU A 1 175 ? -22.030 8.320 5.077 1.00 95.50 175 GLU A CA 1
ATOM 1348 C C . GLU A 1 175 ? -21.156 9.577 5.182 1.00 95.50 175 GLU A C 1
ATOM 1350 O O . GLU A 1 175 ? -20.837 10.197 4.165 1.00 95.50 175 GLU A O 1
ATOM 1355 N N . LEU A 1 176 ? -20.694 9.908 6.394 1.00 95.62 176 LEU A N 1
ATOM 1356 C CA . LEU A 1 176 ? -19.809 11.053 6.620 1.00 95.62 176 LEU A CA 1
ATOM 1357 C C . LEU A 1 176 ? -18.462 10.888 5.901 1.00 95.62 176 LEU A C 1
ATOM 1359 O O . LEU A 1 176 ? -17.909 11.851 5.371 1.00 95.62 176 LEU A O 1
ATOM 1363 N N . TYR A 1 177 ? -17.927 9.668 5.859 1.00 95.50 177 TYR A N 1
ATOM 1364 C CA . TYR A 1 177 ? -16.709 9.355 5.123 1.00 95.50 177 TYR A CA 1
ATOM 1365 C C . TYR A 1 177 ? -16.878 9.616 3.626 1.00 95.50 177 TYR A C 1
ATOM 1367 O O . TYR A 1 177 ? -16.025 10.266 3.023 1.00 95.50 177 TYR A O 1
ATOM 1375 N N . ALA A 1 178 ? -17.977 9.146 3.031 1.00 94.25 178 ALA A N 1
ATOM 1376 C CA . ALA A 1 178 ? -18.261 9.343 1.614 1.00 94.25 178 ALA A CA 1
ATOM 1377 C C . ALA A 1 178 ? -18.428 10.832 1.264 1.00 94.25 178 ALA A C 1
ATOM 1379 O O . ALA A 1 178 ? -17.871 11.293 0.265 1.00 94.25 178 ALA A O 1
ATOM 1380 N N . GLU A 1 179 ? -19.131 11.595 2.107 1.00 94.62 179 GLU A N 1
ATOM 1381 C CA . GLU A 1 179 ? -19.270 13.051 1.970 1.00 94.62 179 GLU A CA 1
ATOM 1382 C C . GLU A 1 179 ? -17.902 13.747 2.003 1.00 94.62 179 GLU A C 1
ATOM 1384 O O . GLU A 1 179 ? -17.555 14.512 1.101 1.00 94.62 179 GLU A O 1
ATOM 1389 N N . LYS A 1 180 ? -17.076 13.430 3.003 1.00 94.12 180 LYS A N 1
ATOM 1390 C CA . LYS A 1 180 ? -15.766 14.066 3.186 1.00 94.12 180 LYS A CA 1
ATOM 1391 C C . LYS A 1 180 ? -14.757 13.669 2.114 1.00 94.12 180 LYS A C 1
ATOM 1393 O O . LYS A 1 180 ? -13.957 14.501 1.690 1.00 94.12 180 LYS A O 1
ATOM 1398 N N . LEU A 1 181 ? -14.817 12.434 1.620 1.00 92.19 181 LEU A N 1
ATOM 1399 C CA . LEU A 1 181 ? -14.018 11.998 0.477 1.00 92.19 181 LEU A CA 1
ATOM 1400 C C . LEU A 1 181 ? -14.420 12.747 -0.803 1.00 92.19 181 LEU A C 1
ATOM 1402 O O . LEU A 1 181 ? -13.553 13.105 -1.600 1.00 92.19 181 LEU A O 1
ATOM 1406 N N . PHE A 1 182 ? -15.712 13.034 -0.994 1.00 91.56 182 PHE A N 1
ATOM 1407 C CA . PHE A 1 182 ? -16.180 13.852 -2.113 1.00 91.56 182 PHE A CA 1
ATOM 1408 C C . PHE A 1 182 ? -15.664 15.298 -2.028 1.00 91.56 182 PHE A C 1
ATOM 1410 O O . PHE A 1 182 ? -15.136 15.817 -3.013 1.00 91.56 182 PHE A O 1
ATOM 1417 N N . GLU A 1 183 ? -15.744 15.931 -0.853 1.00 90.81 183 GLU A N 1
ATOM 1418 C CA . GLU A 1 183 ? -15.152 17.260 -0.623 1.00 90.81 183 GLU A CA 1
ATOM 1419 C C . GLU A 1 183 ? -13.641 17.259 -0.895 1.00 90.81 183 GLU A C 1
ATOM 1421 O O . GLU A 1 183 ? -13.111 18.167 -1.541 1.00 90.81 183 GLU A O 1
ATOM 1426 N N . TYR A 1 184 ? -12.947 16.211 -0.447 1.00 89.19 184 TYR A N 1
ATOM 1427 C CA . TYR A 1 184 ? -11.514 16.069 -0.645 1.00 89.19 184 TYR A CA 1
ATOM 1428 C C . TYR A 1 184 ? -11.130 15.940 -2.126 1.00 89.19 184 TYR A C 1
ATOM 1430 O O . TYR A 1 184 ? -10.224 16.640 -2.583 1.00 89.19 184 TYR A O 1
ATOM 1438 N N . ARG A 1 185 ? -11.855 15.118 -2.897 1.00 87.44 185 ARG A N 1
ATOM 1439 C CA . ARG A 1 185 ? -11.696 14.998 -4.359 1.00 87.44 185 ARG A CA 1
ATOM 1440 C C . ARG A 1 185 ? -11.842 16.350 -5.053 1.00 87.44 185 ARG A C 1
ATOM 1442 O O . ARG A 1 185 ? -11.018 16.708 -5.892 1.00 87.44 185 ARG A O 1
ATOM 1449 N N . ALA A 1 186 ? -12.855 17.130 -4.677 1.00 87.00 186 ALA A N 1
ATOM 1450 C CA . ALA A 1 186 ? -13.057 18.463 -5.237 1.00 87.00 186 ALA A CA 1
ATOM 1451 C C . ALA A 1 186 ? -11.877 19.403 -4.923 1.00 87.00 186 ALA A C 1
ATOM 1453 O O . ALA A 1 186 ? -11.381 20.087 -5.819 1.00 87.00 186 ALA A O 1
ATOM 1454 N N . ALA A 1 187 ? -11.380 19.389 -3.681 1.00 84.44 187 ALA A N 1
ATOM 1455 C CA . ALA A 1 187 ? -10.227 20.193 -3.276 1.00 84.44 187 ALA A CA 1
ATOM 1456 C C . ALA A 1 187 ? -8.933 19.784 -4.006 1.00 84.44 187 ALA A C 1
ATOM 1458 O O . ALA A 1 187 ? -8.158 20.649 -4.416 1.00 84.44 187 ALA A O 1
ATOM 1459 N N . ARG A 1 188 ? -8.703 18.480 -4.214 1.00 81.75 188 ARG A N 1
ATOM 1460 C CA . ARG A 1 188 ? -7.545 17.958 -4.962 1.00 81.75 188 ARG A CA 1
ATOM 1461 C C . ARG A 1 188 ? -7.588 18.330 -6.432 1.00 81.75 188 ARG A C 1
ATOM 1463 O O . ARG A 1 188 ? -6.582 18.792 -6.966 1.00 81.75 188 ARG A O 1
ATOM 1470 N N . LYS A 1 189 ? -8.759 18.215 -7.057 1.00 81.88 189 LYS A N 1
ATOM 1471 C CA . LYS A 1 189 ? -8.960 18.657 -8.436 1.00 81.88 189 LYS A CA 1
ATOM 1472 C C . LYS A 1 189 ? -8.639 20.143 -8.596 1.00 81.88 189 LYS A C 1
ATOM 1474 O O . LYS A 1 189 ? -7.859 20.501 -9.473 1.00 81.88 189 LYS A O 1
ATOM 1479 N N . GLN A 1 190 ? -9.159 20.991 -7.708 1.00 81.88 190 GLN A N 1
ATOM 1480 C CA . GLN A 1 190 ? -8.846 22.421 -7.721 1.00 81.88 190 GLN A CA 1
ATOM 1481 C C . GLN A 1 190 ? -7.340 22.680 -7.527 1.00 81.88 190 GLN A C 1
ATOM 1483 O O . GLN A 1 190 ? -6.752 23.471 -8.261 1.00 81.88 190 GLN A O 1
ATOM 1488 N N . GLN A 1 191 ? -6.697 21.986 -6.580 1.00 78.44 191 GLN A N 1
ATOM 1489 C CA . GLN A 1 191 ? -5.254 22.098 -6.342 1.00 78.44 191 GLN A CA 1
ATOM 1490 C C . GLN A 1 191 ? -4.435 21.737 -7.594 1.00 78.44 191 GLN A C 1
ATOM 1492 O O . GLN A 1 191 ? -3.474 22.433 -7.922 1.00 78.44 191 GLN A O 1
ATOM 1497 N N . SER A 1 192 ? -4.818 20.667 -8.297 1.00 76.69 192 SER A N 1
ATOM 1498 C CA . SER A 1 192 ? -4.177 20.236 -9.544 1.00 76.69 192 SER A CA 1
ATOM 1499 C C . SER A 1 192 ? -4.346 21.277 -10.657 1.00 76.69 192 SER A C 1
ATOM 1501 O O . SER A 1 192 ? -3.368 21.673 -11.292 1.00 76.69 192 SER A O 1
ATOM 1503 N N . GLU A 1 193 ? -5.559 21.808 -10.837 1.00 77.69 193 GLU A N 1
ATOM 1504 C CA . GLU A 1 193 ? -5.845 22.860 -11.820 1.00 77.69 193 GLU A CA 1
ATOM 1505 C C . GLU A 1 193 ? -5.017 24.134 -11.564 1.00 77.69 193 GLU A C 1
ATOM 1507 O O . GLU A 1 193 ? -4.453 24.703 -12.502 1.00 77.69 193 GLU A O 1
ATOM 1512 N N . GLU A 1 194 ? -4.879 24.566 -10.307 1.00 72.75 194 GLU A N 1
ATOM 1513 C CA . GLU A 1 194 ? -4.068 25.733 -9.927 1.00 72.75 194 GLU A CA 1
ATOM 1514 C C . GLU A 1 194 ? -2.563 25.517 -10.182 1.00 72.75 194 GLU A C 1
ATOM 1516 O O . GLU A 1 194 ? -1.861 26.428 -10.643 1.00 72.75 194 GLU A O 1
ATOM 1521 N N . LEU A 1 195 ? -2.057 24.307 -9.925 1.00 71.19 195 LEU A N 1
ATOM 1522 C CA . LEU A 1 195 ? -0.668 23.928 -10.197 1.00 71.19 195 LEU A CA 1
ATOM 1523 C C . LEU A 1 195 ? -0.370 23.897 -11.703 1.00 71.19 195 LEU A C 1
ATOM 1525 O O . LEU A 1 195 ? 0.630 24.481 -12.137 1.00 71.19 195 LEU A O 1
ATOM 1529 N N . LEU A 1 196 ? -1.266 23.302 -12.498 1.00 69.94 196 LEU A N 1
ATOM 1530 C CA . LEU A 1 196 ? -1.177 23.277 -13.960 1.00 69.94 196 LEU A CA 1
ATOM 1531 C C . LEU A 1 196 ? -1.198 24.694 -14.548 1.00 69.94 196 LEU A C 1
ATOM 1533 O O . LEU A 1 196 ? -0.357 25.031 -15.386 1.00 69.94 196 LEU A O 1
ATOM 1537 N N . GLN A 1 197 ? -2.106 25.558 -14.077 1.00 68.50 197 GLN A N 1
ATOM 1538 C CA . GLN A 1 197 ? -2.154 26.972 -14.478 1.00 68.50 197 GLN A CA 1
ATOM 1539 C C . GLN A 1 197 ? -0.867 27.727 -14.121 1.00 68.50 197 GLN A C 1
ATOM 1541 O O . GLN A 1 197 ? -0.455 28.632 -14.848 1.00 68.50 197 GLN A O 1
ATOM 1546 N N . SER A 1 198 ? -0.205 27.331 -13.034 1.00 63.09 198 SER A N 1
ATOM 1547 C CA . SER A 1 198 ? 1.066 27.905 -12.582 1.00 63.09 198 SER A CA 1
ATOM 1548 C C . SER A 1 198 ? 2.296 27.323 -13.299 1.00 63.09 198 SER A C 1
ATOM 1550 O O . SER A 1 198 ? 3.426 27.685 -12.970 1.00 63.09 198 SER A O 1
ATOM 1552 N N . GLY A 1 199 ? 2.101 26.446 -14.292 1.00 55.41 199 GLY A N 1
ATOM 1553 C CA . GLY A 1 199 ? 3.169 25.871 -15.114 1.00 55.41 199 GLY A CA 1
ATOM 1554 C C . GLY A 1 199 ? 3.915 24.702 -14.469 1.00 55.41 199 GLY A C 1
ATOM 1555 O O . GLY A 1 199 ? 4.988 24.331 -14.952 1.00 55.41 199 GLY A O 1
ATOM 1556 N N . PHE A 1 200 ? 3.375 24.127 -13.392 1.00 60.69 200 PHE A N 1
ATOM 1557 C CA . PHE A 1 200 ? 3.921 22.916 -12.790 1.00 60.69 200 PHE A CA 1
ATOM 1558 C C . PHE A 1 200 ? 3.290 21.695 -13.458 1.00 60.69 200 PHE A C 1
ATOM 1560 O O . PHE A 1 200 ? 2.066 21.646 -13.578 1.00 60.69 200 PHE A O 1
ATOM 1567 N N . PRO A 1 201 ? 4.097 20.715 -13.903 1.00 54.47 201 PRO A N 1
ATOM 1568 C CA . PRO A 1 201 ? 3.550 19.441 -14.326 1.00 54.47 201 PRO A CA 1
ATOM 1569 C C . PRO A 1 201 ? 2.916 18.781 -13.101 1.00 54.47 201 PRO A C 1
ATOM 1571 O O . PRO A 1 201 ? 3.568 18.621 -12.068 1.00 54.47 201 PRO A O 1
ATOM 1574 N N . VAL A 1 202 ? 1.639 18.445 -13.217 1.00 57.53 202 VAL A N 1
ATOM 1575 C CA . VAL A 1 202 ? 0.944 17.581 -12.270 1.00 57.53 202 VAL A CA 1
ATOM 1576 C C . VAL A 1 202 ? 0.683 16.291 -13.023 1.00 57.53 202 VAL A C 1
ATOM 1578 O O . VAL A 1 202 ? 0.234 16.350 -14.169 1.00 57.53 202 VAL A O 1
ATOM 1581 N N . ASP A 1 203 ? 1.004 15.153 -12.413 1.00 53.75 203 ASP A N 1
ATOM 1582 C CA . ASP A 1 203 ? 0.543 13.871 -12.937 1.00 53.75 203 ASP A CA 1
ATOM 1583 C C . ASP A 1 203 ? -0.989 13.935 -12.967 1.00 53.75 203 ASP A C 1
ATOM 1585 O O . ASP A 1 203 ? -1.616 14.231 -11.944 1.00 53.75 203 ASP A O 1
ATOM 1589 N N . GLU A 1 204 ? -1.593 13.760 -14.145 1.00 50.88 204 GLU A N 1
ATOM 1590 C CA . GLU A 1 204 ? -3.047 13.641 -14.236 1.00 50.88 204 GLU A CA 1
ATOM 1591 C C . GLU A 1 204 ? -3.459 12.503 -13.297 1.00 50.88 204 GLU A C 1
ATOM 1593 O O . GLU A 1 204 ? -2.850 11.431 -13.317 1.00 50.88 204 GLU A O 1
ATOM 1598 N N . GLU A 1 205 ? -4.431 12.748 -12.409 1.00 51.53 205 GLU A N 1
ATOM 1599 C CA . GLU A 1 205 ? -4.991 11.664 -11.606 1.00 51.53 205 GLU A CA 1
ATOM 1600 C C . GLU A 1 205 ? -5.525 10.635 -12.602 1.00 51.53 205 GLU A C 1
ATOM 1602 O O . GLU A 1 205 ? -6.506 10.913 -13.285 1.00 51.53 205 GLU A O 1
ATOM 1607 N N . ASP A 1 206 ? -4.820 9.503 -12.736 1.00 46.22 206 ASP A N 1
ATOM 1608 C CA . ASP A 1 206 ? -5.116 8.491 -13.750 1.00 46.22 206 ASP A CA 1
ATOM 1609 C C . ASP A 1 206 ? -6.634 8.220 -13.777 1.00 46.22 206 ASP A C 1
ATOM 1611 O O . ASP A 1 206 ? -7.244 8.032 -12.721 1.00 46.22 206 ASP A O 1
ATOM 1615 N N . ASP A 1 207 ? -7.262 8.178 -14.948 1.00 43.34 207 ASP A N 1
ATOM 1616 C CA . ASP A 1 207 ? -8.709 7.962 -15.045 1.00 43.34 207 ASP A CA 1
ATOM 1617 C C . ASP A 1 207 ? -9.144 6.666 -14.322 1.00 43.34 207 ASP A C 1
ATOM 1619 O O . ASP A 1 207 ? -8.449 5.641 -14.353 1.00 43.34 207 ASP A O 1
ATOM 1623 N N . GLU A 1 208 ? -10.320 6.693 -13.675 1.00 42.88 208 GLU A N 1
ATOM 1624 C CA . GLU A 1 208 ? -10.954 5.531 -13.015 1.00 42.88 208 GLU A CA 1
ATOM 1625 C C . GLU A 1 208 ? -11.029 4.296 -13.946 1.00 42.88 208 GLU A C 1
ATOM 1627 O O . GLU A 1 208 ? -10.990 3.154 -13.479 1.00 42.88 208 GLU A O 1
ATOM 1632 N N . GLU A 1 209 ? -11.050 4.497 -15.270 1.00 42.22 209 GLU A N 1
ATOM 1633 C CA . GLU A 1 209 ? -11.091 3.422 -16.268 1.00 42.22 209 GLU A CA 1
ATOM 1634 C C . GLU A 1 209 ? -9.844 2.523 -16.265 1.00 42.22 209 GLU A C 1
ATOM 1636 O O . GLU A 1 209 ? -9.972 1.314 -16.489 1.00 42.22 209 GLU A O 1
ATOM 1641 N N . ALA A 1 210 ? -8.654 3.049 -15.945 1.00 43.41 210 ALA A N 1
ATOM 1642 C CA . ALA A 1 210 ? -7.396 2.303 -16.057 1.00 43.41 210 ALA A CA 1
ATOM 1643 C C . ALA A 1 210 ? -7.266 1.138 -15.050 1.00 43.41 210 ALA A C 1
ATOM 1645 O O . ALA A 1 210 ? -6.482 0.212 -15.267 1.00 43.41 210 ALA A O 1
ATOM 1646 N N . LEU A 1 211 ? -8.051 1.148 -13.965 1.00 49.81 211 LEU A N 1
ATOM 1647 C CA . LEU A 1 211 ? -8.069 0.100 -12.929 1.00 49.81 211 LEU A CA 1
ATOM 1648 C C . LEU A 1 211 ? -9.188 -0.925 -13.100 1.00 49.81 211 LEU A C 1
ATOM 1650 O O . LEU A 1 211 ? -9.128 -1.993 -12.497 1.00 49.81 211 LEU A O 1
ATOM 1654 N N . SER A 1 212 ? -10.184 -0.625 -13.934 1.00 56.19 212 SER A N 1
ATOM 1655 C CA . SER A 1 212 ? -11.313 -1.524 -14.200 1.00 56.19 212 SER A CA 1
ATOM 1656 C C . SER A 1 212 ? -11.028 -2.554 -15.297 1.00 56.19 212 SER A C 1
ATOM 1658 O O . SER A 1 212 ? -11.920 -3.307 -15.679 1.00 56.19 212 SER A O 1
ATOM 1660 N N . ILE A 1 213 ? -9.803 -2.583 -15.836 1.00 66.62 213 ILE A N 1
ATOM 1661 C CA . ILE A 1 213 ? -9.459 -3.408 -16.995 1.00 66.62 213 ILE A CA 1
ATOM 1662 C C . ILE A 1 213 ? -9.524 -4.894 -16.597 1.00 66.62 213 ILE A C 1
ATOM 1664 O O . ILE A 1 213 ? -8.607 -5.350 -15.912 1.00 66.62 213 ILE A O 1
ATOM 1668 N N . PRO A 1 214 ? -10.525 -5.677 -17.048 1.00 82.69 214 PRO A N 1
ATOM 1669 C CA . PRO A 1 214 ? -10.778 -7.026 -16.540 1.00 82.69 214 PRO A CA 1
ATOM 1670 C C . PRO A 1 214 ? -9.563 -7.940 -16.677 1.00 82.69 214 PRO A C 1
ATOM 1672 O O . PRO A 1 214 ? -8.840 -7.848 -17.675 1.00 82.69 214 PRO A O 1
ATOM 1675 N N . PHE A 1 215 ? -9.372 -8.864 -15.731 1.00 87.56 215 PHE A N 1
ATOM 1676 C CA . PHE A 1 215 ? -8.263 -9.827 -15.730 1.00 87.56 215 PHE A CA 1
ATOM 1677 C C . PHE A 1 215 ? -8.065 -10.499 -17.101 1.00 87.56 215 PHE A C 1
ATOM 1679 O O . PHE A 1 215 ? -6.945 -10.610 -17.599 1.00 87.56 215 PHE A O 1
ATOM 1686 N N . GLU A 1 216 ? -9.163 -10.880 -17.754 1.00 88.19 216 GLU A N 1
ATOM 1687 C CA . GLU A 1 216 ? -9.191 -11.568 -19.047 1.00 88.19 216 GLU A CA 1
ATOM 1688 C C . GLU A 1 216 ? -8.536 -10.756 -20.173 1.00 88.19 216 GLU A C 1
ATOM 1690 O O . GLU A 1 216 ? -7.984 -11.322 -21.115 1.00 88.19 216 GLU A O 1
ATOM 1695 N N . SER A 1 217 ? -8.566 -9.427 -20.075 1.00 84.94 217 SER A N 1
ATOM 1696 C CA . SER A 1 217 ? -7.989 -8.520 -21.073 1.00 84.94 217 SER A CA 1
ATOM 1697 C C . SER A 1 217 ? -6.507 -8.209 -20.837 1.00 84.94 217 SER A C 1
ATOM 1699 O O . SER A 1 217 ? -5.864 -7.574 -21.671 1.00 84.94 217 SER A O 1
ATOM 1701 N N . GLN A 1 218 ? -5.933 -8.693 -19.732 1.00 85.44 218 GLN A N 1
ATOM 1702 C CA . GLN A 1 218 ? -4.555 -8.391 -19.340 1.00 85.44 218 GLN A CA 1
ATOM 1703 C C . GLN A 1 218 ? -3.511 -9.303 -19.996 1.00 85.44 218 GLN A C 1
ATOM 1705 O O . GLN A 1 218 ? -2.318 -9.041 -19.864 1.00 85.44 218 GLN A O 1
ATOM 1710 N N . GLY A 1 219 ? -3.920 -10.386 -20.667 1.00 87.75 219 GLY A N 1
ATOM 1711 C CA . GLY A 1 219 ? -2.985 -11.369 -21.233 1.00 87.75 219 GLY A CA 1
ATOM 1712 C C . GLY A 1 219 ? -2.186 -12.142 -20.172 1.00 87.75 219 GLY A C 1
ATOM 1713 O O . GLY A 1 219 ? -1.086 -12.619 -20.445 1.00 87.75 219 GLY A O 1
ATOM 1714 N N . LEU A 1 220 ? -2.715 -12.236 -18.950 1.00 92.69 220 LEU A N 1
ATOM 1715 C CA . LEU A 1 220 ? -2.093 -12.956 -17.841 1.00 92.69 220 LEU A CA 1
ATOM 1716 C C . LEU A 1 220 ? -2.370 -14.459 -17.925 1.00 92.69 220 LEU A C 1
ATOM 1718 O O . LEU A 1 220 ? -3.332 -14.906 -18.551 1.00 92.69 220 LEU A O 1
ATOM 1722 N N . LEU A 1 221 ? -1.534 -15.251 -17.252 1.00 93.75 221 LEU A N 1
ATOM 1723 C CA . LEU A 1 221 ? -1.791 -16.673 -17.074 1.00 93.75 221 LEU A CA 1
ATOM 1724 C C . LEU A 1 221 ? -3.079 -16.872 -16.268 1.00 93.75 221 LEU A C 1
ATOM 1726 O O . LEU A 1 221 ? -3.134 -16.499 -15.098 1.00 93.75 221 LEU A O 1
ATOM 1730 N N . ASP A 1 222 ? -4.079 -17.512 -16.873 1.00 93.56 222 ASP A N 1
ATOM 1731 C CA . ASP A 1 222 ? -5.328 -17.859 -16.197 1.00 93.56 222 ASP A CA 1
ATOM 1732 C C . ASP A 1 222 ? -5.108 -18.991 -15.179 1.00 93.56 222 ASP A C 1
ATOM 1734 O O . ASP A 1 222 ? -5.262 -20.179 -15.472 1.00 93.56 222 ASP A O 1
ATOM 1738 N N . ALA A 1 223 ? -4.659 -18.609 -13.984 1.00 94.56 223 ALA A N 1
ATOM 1739 C CA . ALA A 1 223 ? -4.409 -19.496 -12.861 1.00 94.56 223 ALA A CA 1
ATOM 1740 C C . ALA A 1 223 ? -4.897 -18.856 -11.547 1.00 94.56 223 ALA A C 1
ATOM 1742 O O . ALA A 1 223 ? -4.763 -17.640 -11.381 1.00 94.56 223 ALA A O 1
ATOM 1743 N N . PRO A 1 224 ? -5.399 -19.650 -10.576 1.00 94.75 224 PRO A N 1
ATOM 1744 C CA . PRO A 1 224 ? -5.977 -19.118 -9.339 1.00 94.75 224 PRO A CA 1
ATOM 1745 C C . PRO A 1 224 ? -5.050 -18.183 -8.554 1.00 94.75 224 PRO A C 1
ATOM 1747 O O . PRO A 1 224 ? -5.484 -17.127 -8.113 1.00 94.75 224 PRO A O 1
ATOM 1750 N N . GLU A 1 225 ? -3.768 -18.529 -8.411 1.00 95.12 225 GLU A N 1
ATOM 1751 C CA . GLU A 1 225 ? -2.810 -17.701 -7.660 1.00 95.12 225 GLU A CA 1
ATOM 1752 C C . GLU A 1 225 ? -2.510 -16.371 -8.376 1.00 95.12 225 GLU A C 1
ATOM 1754 O O . GLU A 1 225 ? -2.355 -15.342 -7.724 1.00 95.12 225 GLU A O 1
ATOM 1759 N N . VAL A 1 226 ? -2.500 -16.365 -9.715 1.00 95.94 226 VAL A N 1
ATOM 1760 C CA . VAL A 1 226 ? -2.277 -15.154 -10.525 1.00 95.94 226 VAL A CA 1
ATOM 1761 C C . VAL A 1 226 ? -3.496 -14.232 -10.461 1.00 95.94 226 VAL A C 1
ATOM 1763 O O . VAL A 1 226 ? -3.337 -13.024 -10.311 1.00 95.94 226 VAL A O 1
ATOM 1766 N N . ARG A 1 227 ? -4.714 -14.794 -10.489 1.00 94.81 227 ARG A N 1
ATOM 1767 C CA . ARG A 1 227 ? -5.959 -14.039 -10.264 1.00 94.81 227 ARG A CA 1
ATOM 1768 C C . ARG A 1 227 ? -5.999 -13.421 -8.869 1.00 94.81 227 ARG A C 1
ATOM 1770 O O . ARG A 1 227 ? -6.218 -12.226 -8.754 1.00 94.81 227 ARG A O 1
ATOM 1777 N N . LYS A 1 228 ? -5.676 -14.189 -7.823 1.00 94.38 228 LYS A N 1
ATOM 1778 C CA . LYS A 1 228 ? -5.591 -13.659 -6.451 1.00 94.38 228 LYS A CA 1
ATOM 1779 C C . LYS A 1 228 ? -4.573 -12.523 -6.319 1.00 94.38 228 LYS A C 1
ATOM 1781 O O . LYS A 1 228 ? -4.846 -11.545 -5.633 1.00 94.38 228 LYS A O 1
ATOM 1786 N N . ALA A 1 229 ? -3.400 -12.647 -6.946 1.00 94.62 229 ALA A N 1
ATOM 1787 C CA . ALA A 1 229 ? -2.387 -11.592 -6.927 1.00 94.62 229 ALA A CA 1
ATOM 1788 C C . ALA A 1 229 ? -2.859 -10.342 -7.680 1.00 94.62 229 ALA A C 1
ATOM 1790 O O . ALA A 1 229 ? -2.648 -9.228 -7.210 1.00 94.62 229 ALA A O 1
ATOM 1791 N N . TYR A 1 230 ? -3.534 -10.522 -8.817 1.00 93.56 230 TYR A N 1
ATOM 1792 C CA . TYR A 1 230 ? -4.177 -9.434 -9.543 1.00 93.56 230 TYR A CA 1
ATOM 1793 C C . TYR A 1 230 ? -5.229 -8.724 -8.679 1.00 93.56 230 TYR A C 1
ATOM 1795 O O . TYR A 1 230 ? -5.140 -7.512 -8.506 1.00 93.56 230 TYR A O 1
ATOM 1803 N N . ASP A 1 231 ? -6.156 -9.475 -8.078 1.00 90.38 231 ASP A N 1
ATOM 1804 C CA . ASP A 1 231 ? -7.222 -8.938 -7.227 1.00 90.38 231 ASP A CA 1
ATOM 1805 C C . ASP A 1 231 ? -6.659 -8.209 -6.004 1.00 90.38 231 ASP A C 1
ATOM 1807 O O . ASP A 1 231 ? -7.159 -7.147 -5.634 1.00 90.38 231 ASP A O 1
ATOM 1811 N N . LEU A 1 232 ? -5.595 -8.741 -5.391 1.00 90.56 232 LEU A N 1
ATOM 1812 C CA . LEU A 1 232 ? -4.890 -8.055 -4.313 1.00 90.56 232 LEU A CA 1
ATOM 1813 C C . LEU A 1 232 ? -4.400 -6.685 -4.793 1.00 90.56 232 LEU A C 1
ATOM 1815 O O . LEU A 1 232 ? -4.744 -5.683 -4.180 1.00 90.56 232 LEU A O 1
ATOM 1819 N N . LEU A 1 233 ? -3.631 -6.638 -5.884 1.00 89.62 233 LEU A N 1
ATOM 1820 C CA . LEU A 1 233 ? -2.953 -5.421 -6.336 1.00 89.62 233 LEU A CA 1
ATOM 1821 C C . LEU A 1 233 ? -3.900 -4.352 -6.889 1.00 89.62 233 LEU A C 1
ATOM 1823 O O . LEU A 1 233 ? -3.625 -3.166 -6.724 1.00 89.62 233 LEU A O 1
ATOM 1827 N N . THR A 1 234 ? -5.002 -4.735 -7.535 1.00 86.62 234 THR A N 1
ATOM 1828 C CA . THR A 1 234 ? -5.981 -3.767 -8.056 1.00 86.62 234 THR A CA 1
ATOM 1829 C C . THR A 1 234 ? -6.776 -3.083 -6.948 1.00 86.62 234 THR A C 1
ATOM 1831 O O . THR A 1 234 ? -7.175 -1.928 -7.106 1.00 86.62 234 THR A O 1
ATOM 1834 N N . HIS A 1 235 ? -6.956 -3.758 -5.810 1.00 84.06 235 HIS A N 1
ATOM 1835 C CA . HIS A 1 235 ? -7.694 -3.235 -4.659 1.00 84.06 235 HIS A CA 1
ATOM 1836 C C . HIS A 1 235 ? -6.789 -2.761 -3.513 1.00 84.06 235 HIS A C 1
ATOM 1838 O O . HIS A 1 235 ? -7.290 -2.225 -2.526 1.00 84.06 235 HIS A O 1
ATOM 1844 N N . ASP A 1 236 ? -5.475 -2.951 -3.599 1.00 86.81 236 ASP A N 1
ATOM 1845 C CA . ASP A 1 236 ? -4.517 -2.549 -2.568 1.00 86.81 236 ASP A CA 1
ATOM 1846 C C . ASP A 1 236 ? -4.460 -1.023 -2.428 1.00 86.81 236 ASP A C 1
ATOM 1848 O O . ASP A 1 236 ? -4.368 -0.288 -3.407 1.00 86.81 236 ASP A O 1
ATOM 1852 N N . THR A 1 237 ? -4.499 -0.517 -1.202 1.00 83.75 237 THR A N 1
ATOM 1853 C CA . THR A 1 237 ? -4.513 0.923 -0.902 1.00 83.75 237 THR A CA 1
ATOM 1854 C C . THR A 1 237 ? -3.175 1.617 -1.167 1.00 83.75 237 THR A C 1
ATOM 1856 O O . THR A 1 237 ? -3.151 2.829 -1.360 1.00 83.75 237 THR A O 1
ATOM 1859 N N . ARG A 1 238 ? -2.061 0.879 -1.188 1.00 84.56 238 ARG A N 1
ATOM 1860 C CA . ARG A 1 238 ? -0.699 1.397 -1.393 1.00 84.56 238 ARG A CA 1
ATOM 1861 C C . ARG A 1 238 ? -0.217 1.271 -2.838 1.00 84.56 238 ARG A C 1
ATOM 1863 O O . ARG A 1 238 ? 0.760 1.922 -3.200 1.00 84.56 238 ARG A O 1
ATOM 1870 N N . VAL A 1 239 ? -0.834 0.415 -3.653 1.00 83.75 239 VAL A N 1
ATOM 1871 C CA . VAL A 1 239 ? -0.373 0.151 -5.026 1.00 83.75 239 VAL A CA 1
ATOM 1872 C C . VAL A 1 239 ? -0.691 1.331 -5.944 1.00 83.75 239 VAL A C 1
ATOM 1874 O O . VAL A 1 239 ? -1.841 1.585 -6.285 1.00 83.75 239 VAL A O 1
ATOM 1877 N N . GLN A 1 240 ? 0.335 2.033 -6.411 1.00 77.38 240 GLN A N 1
ATOM 1878 C CA . GLN A 1 240 ? 0.177 3.053 -7.450 1.00 77.38 240 GLN A CA 1
ATOM 1879 C C . GLN A 1 240 ? -0.027 2.417 -8.831 1.00 77.38 240 GLN A C 1
ATOM 1881 O O . GLN A 1 240 ? 0.353 1.265 -9.058 1.00 77.38 240 GLN A O 1
ATOM 1886 N N . MET A 1 241 ? -0.573 3.178 -9.783 1.00 77.12 241 MET A N 1
ATOM 1887 C CA . MET A 1 241 ? -0.803 2.704 -11.155 1.00 77.12 241 MET A CA 1
ATOM 1888 C C . MET A 1 241 ? 0.469 2.233 -11.850 1.00 77.12 241 MET A C 1
ATOM 1890 O O . MET A 1 241 ? 0.475 1.191 -12.501 1.00 77.12 241 MET A O 1
ATOM 1894 N N . THR A 1 242 ? 1.571 2.950 -11.655 1.00 76.00 242 THR A N 1
ATOM 1895 C CA . THR A 1 242 ? 2.896 2.582 -12.171 1.00 76.00 242 THR A CA 1
ATOM 1896 C C . THR A 1 242 ? 3.395 1.257 -11.583 1.00 76.00 242 THR A C 1
ATOM 1898 O O . THR A 1 242 ? 3.948 0.419 -12.303 1.00 76.00 242 THR A O 1
ATOM 1901 N N . GLY A 1 243 ? 3.143 1.023 -10.291 1.00 81.75 243 GLY A N 1
ATOM 1902 C CA . GLY A 1 243 ? 3.422 -0.243 -9.610 1.00 81.75 243 GLY A CA 1
ATOM 1903 C C . GLY A 1 243 ? 2.574 -1.390 -10.162 1.00 81.75 243 GLY A C 1
ATOM 1904 O O . GLY A 1 243 ? 3.109 -2.448 -10.500 1.00 81.75 243 GLY A O 1
ATOM 1905 N N . LEU A 1 244 ? 1.270 -1.166 -10.347 1.00 86.81 244 LEU A N 1
ATOM 1906 C CA . LEU A 1 244 ? 0.372 -2.144 -10.962 1.00 86.81 244 LEU A CA 1
ATOM 1907 C C . LEU A 1 244 ? 0.795 -2.467 -12.403 1.00 86.81 244 LEU A C 1
ATOM 1909 O O . LEU A 1 244 ? 0.918 -3.636 -12.757 1.00 86.81 244 LEU A O 1
ATOM 1913 N N . ALA A 1 245 ? 1.084 -1.457 -13.225 1.00 85.25 245 ALA A N 1
ATOM 1914 C CA . ALA A 1 245 ? 1.550 -1.637 -14.599 1.00 85.25 245 ALA A CA 1
ATOM 1915 C C . ALA A 1 245 ? 2.854 -2.447 -14.661 1.00 85.25 245 ALA A C 1
ATOM 1917 O O . ALA A 1 245 ? 3.006 -3.322 -15.521 1.00 85.25 245 ALA A O 1
ATOM 1918 N N . SER A 1 246 ? 3.766 -2.211 -13.714 1.00 86.25 246 SER A N 1
ATOM 1919 C CA . SER A 1 246 ? 4.998 -2.989 -13.574 1.00 86.25 246 SER A CA 1
ATOM 1920 C C . SER A 1 246 ? 4.696 -4.452 -13.234 1.00 86.25 246 SER A C 1
ATOM 1922 O O . SER A 1 246 ? 5.188 -5.354 -13.912 1.00 86.25 246 SER A O 1
ATOM 1924 N N . ALA A 1 247 ? 3.827 -4.706 -12.252 1.00 91.50 247 ALA A N 1
ATOM 1925 C CA . ALA A 1 247 ? 3.413 -6.060 -11.878 1.00 91.50 247 ALA A CA 1
ATOM 1926 C C . ALA A 1 247 ? 2.755 -6.822 -13.035 1.00 91.50 247 ALA A C 1
ATOM 1928 O O . ALA A 1 247 ? 3.107 -7.973 -13.308 1.00 91.50 247 ALA A O 1
ATOM 1929 N N . LEU A 1 248 ? 1.847 -6.165 -13.760 1.00 92.62 248 LEU A N 1
ATOM 1930 C CA . LEU A 1 248 ? 1.193 -6.728 -14.938 1.00 92.62 248 LEU A CA 1
ATOM 1931 C C . LEU A 1 248 ? 2.206 -7.032 -16.046 1.00 92.62 248 LEU A C 1
ATOM 1933 O O . LEU A 1 248 ? 2.128 -8.091 -16.664 1.00 92.62 248 LEU A O 1
ATOM 1937 N N . SER A 1 249 ? 3.175 -6.146 -16.277 1.00 91.38 249 SER A N 1
ATOM 1938 C CA . SER A 1 249 ? 4.210 -6.340 -17.298 1.00 91.38 249 SER A CA 1
ATOM 1939 C C . SER A 1 249 ? 5.129 -7.518 -16.967 1.00 91.38 249 SER A C 1
ATOM 1941 O O . SER A 1 249 ? 5.427 -8.322 -17.850 1.00 91.38 249 SER A O 1
ATOM 1943 N N . VAL A 1 250 ? 5.525 -7.676 -15.697 1.00 92.56 250 VAL A N 1
ATOM 1944 C CA . VAL A 1 250 ? 6.321 -8.831 -15.241 1.00 92.56 250 VAL A CA 1
ATOM 1945 C C . VAL A 1 250 ? 5.548 -10.124 -15.482 1.00 92.56 250 VAL A C 1
ATOM 1947 O O . VAL A 1 250 ? 6.078 -11.072 -16.063 1.00 92.56 250 VAL A O 1
ATOM 1950 N N . ALA A 1 251 ? 4.279 -10.158 -15.080 1.00 94.25 251 ALA A N 1
ATOM 1951 C CA . ALA A 1 251 ? 3.457 -11.349 -15.212 1.00 94.25 251 ALA A CA 1
ATOM 1952 C C . ALA A 1 251 ? 3.156 -11.715 -16.668 1.00 94.25 251 ALA A C 1
ATOM 1954 O O . ALA A 1 251 ? 3.227 -12.896 -17.011 1.00 94.25 251 ALA A O 1
ATOM 1955 N N . ARG A 1 252 ? 2.880 -10.734 -17.538 1.00 93.69 252 ARG A N 1
ATOM 1956 C CA . ARG A 1 252 ? 2.720 -10.957 -18.985 1.00 93.69 252 ARG A CA 1
ATOM 1957 C C . ARG A 1 252 ? 3.992 -11.518 -19.597 1.00 93.69 252 ARG A C 1
ATOM 1959 O O . ARG A 1 252 ? 3.939 -12.559 -20.241 1.00 93.69 252 ARG A O 1
ATOM 1966 N N . LEU A 1 253 ? 5.138 -10.899 -19.309 1.00 92.88 253 LEU A N 1
ATOM 1967 C CA . LEU A 1 253 ? 6.423 -11.354 -19.829 1.00 92.88 253 LEU A CA 1
ATOM 1968 C C . LEU A 1 253 ? 6.687 -12.814 -19.448 1.00 92.88 253 LEU A C 1
ATOM 1970 O O . LEU A 1 253 ? 6.978 -13.620 -20.324 1.00 92.88 253 LEU A O 1
ATOM 1974 N N . LEU A 1 254 ? 6.517 -13.177 -18.172 1.00 92.50 254 LEU A N 1
ATOM 1975 C CA . LEU A 1 254 ? 6.674 -14.560 -17.701 1.00 92.50 254 LEU A CA 1
ATOM 1976 C C . LEU A 1 254 ? 5.616 -15.514 -18.277 1.00 92.50 254 LEU A C 1
ATOM 1978 O O . LEU A 1 254 ? 5.901 -16.689 -18.502 1.00 92.50 254 LEU A O 1
ATOM 1982 N N . THR A 1 255 ? 4.407 -15.017 -18.546 1.00 91.88 255 THR A N 1
ATOM 1983 C CA . THR A 1 255 ? 3.334 -15.782 -19.193 1.00 91.88 255 THR A CA 1
ATOM 1984 C C . THR A 1 255 ? 3.650 -16.066 -20.660 1.00 91.88 255 THR A C 1
ATOM 1986 O O . THR A 1 255 ? 3.260 -17.114 -21.169 1.00 91.88 255 THR A O 1
ATOM 1989 N N . GLU A 1 256 ? 4.346 -15.178 -21.357 1.00 89.56 256 GLU A N 1
ATOM 1990 C CA . GLU A 1 256 ? 4.670 -15.322 -22.780 1.00 89.56 256 GLU A CA 1
ATOM 1991 C C . GLU A 1 256 ? 5.912 -16.187 -23.040 1.00 89.56 256 GLU A C 1
ATOM 1993 O O . GLU A 1 256 ? 6.125 -16.632 -24.171 1.00 89.56 256 GLU A O 1
ATOM 1998 N N . LEU A 1 257 ? 6.720 -16.474 -22.011 1.00 84.75 257 LEU A N 1
ATOM 1999 C CA . LEU A 1 257 ? 7.925 -17.283 -22.176 1.00 84.75 257 LEU A CA 1
ATOM 2000 C C . LEU A 1 257 ? 7.606 -18.722 -22.624 1.00 84.75 257 LEU A C 1
ATOM 2002 O O . LEU A 1 257 ? 6.669 -19.354 -22.122 1.00 84.75 257 LEU A O 1
ATOM 2006 N N . PRO A 1 258 ? 8.422 -19.294 -23.529 1.00 73.38 258 PRO A N 1
ATOM 2007 C CA . PRO A 1 258 ? 8.319 -20.696 -23.898 1.00 73.38 258 PRO A CA 1
ATOM 2008 C C . PRO A 1 258 ? 8.802 -21.584 -22.745 1.00 73.38 258 PRO A C 1
ATOM 2010 O O . PRO A 1 258 ? 9.921 -21.435 -22.256 1.00 73.38 258 PRO A O 1
ATOM 2013 N N . GLY A 1 259 ? 7.976 -22.547 -22.338 1.00 73.44 259 GLY A N 1
ATOM 2014 C CA . GLY A 1 259 ? 8.308 -23.506 -21.284 1.00 73.44 259 GLY A CA 1
ATOM 2015 C C . GLY A 1 259 ? 7.179 -23.699 -20.278 1.00 73.44 259 GLY A C 1
ATOM 2016 O O . GLY A 1 259 ? 6.045 -23.269 -20.494 1.00 73.44 259 GLY A O 1
ATOM 2017 N N . GLN A 1 260 ? 7.488 -24.388 -19.179 1.00 70.88 260 GLN A N 1
ATOM 2018 C CA . GLN A 1 260 ? 6.546 -24.562 -18.079 1.00 70.88 260 GLN A CA 1
ATOM 2019 C C . GLN A 1 260 ? 6.419 -23.246 -17.308 1.00 70.88 260 GLN A C 1
ATOM 2021 O O . GLN A 1 260 ? 7.386 -22.767 -16.720 1.00 70.88 260 GLN A O 1
ATOM 2026 N N . LYS A 1 261 ? 5.214 -22.679 -17.324 1.00 87.56 261 LYS A N 1
ATOM 2027 C CA . LYS A 1 261 ? 4.849 -21.485 -16.561 1.00 87.56 261 LYS A CA 1
ATOM 2028 C C . LYS A 1 261 ? 4.546 -21.915 -15.132 1.00 87.56 261 LYS A C 1
ATOM 2030 O O . LYS A 1 261 ? 3.773 -22.853 -14.941 1.00 87.56 261 LYS A O 1
ATOM 2035 N N . ASP A 1 262 ? 5.145 -21.248 -14.155 1.00 90.75 262 ASP A N 1
ATOM 2036 C CA . ASP A 1 262 ? 4.886 -21.502 -12.739 1.00 90.75 262 ASP A CA 1
ATOM 2037 C C . ASP A 1 262 ? 3.952 -20.409 -12.190 1.00 90.75 262 ASP A C 1
ATOM 2039 O O . ASP A 1 262 ? 4.392 -19.268 -12.014 1.00 90.75 262 ASP A O 1
ATOM 2043 N N . PRO A 1 263 ? 2.663 -20.717 -11.936 1.00 94.06 263 PRO A N 1
ATOM 2044 C CA . PRO A 1 263 ? 1.713 -19.742 -11.410 1.00 94.06 263 PRO A CA 1
ATOM 2045 C C . PRO A 1 263 ? 2.140 -19.135 -10.073 1.00 94.06 263 PRO A C 1
ATOM 2047 O O . PRO A 1 263 ? 1.839 -17.970 -9.828 1.00 94.06 263 PRO A O 1
ATOM 2050 N N . GLY A 1 264 ? 2.835 -19.899 -9.222 1.00 94.56 264 GLY A N 1
ATOM 2051 C CA . GLY A 1 264 ? 3.279 -19.429 -7.914 1.00 94.56 264 GLY A CA 1
ATOM 2052 C C . GLY A 1 264 ? 4.377 -18.378 -8.042 1.00 94.56 264 GLY A C 1
ATOM 2053 O O . GLY A 1 264 ? 4.313 -17.325 -7.414 1.00 94.56 264 GLY A O 1
ATOM 2054 N N . VAL A 1 265 ? 5.338 -18.611 -8.938 1.00 92.94 265 VAL A N 1
ATOM 2055 C CA . VAL A 1 265 ? 6.405 -17.643 -9.236 1.00 92.94 265 VAL A CA 1
ATOM 2056 C C . VAL A 1 265 ? 5.856 -16.396 -9.932 1.00 92.94 265 VAL A C 1
ATOM 2058 O O . VAL A 1 265 ? 6.293 -15.291 -9.624 1.00 92.94 265 VAL A O 1
ATOM 2061 N N . ILE A 1 266 ? 4.887 -16.545 -10.842 1.00 95.25 266 ILE A N 1
ATOM 2062 C CA . ILE A 1 266 ? 4.242 -15.400 -11.505 1.00 95.25 266 ILE A CA 1
ATOM 2063 C C . ILE A 1 266 ? 3.481 -14.546 -10.484 1.00 95.25 266 ILE A C 1
ATOM 2065 O O . ILE A 1 266 ? 3.676 -13.334 -10.452 1.00 95.25 266 ILE A O 1
ATOM 2069 N N . ALA A 1 267 ? 2.664 -15.163 -9.626 1.00 96.12 267 ALA A N 1
ATOM 2070 C CA . ALA A 1 267 ? 1.925 -14.462 -8.578 1.00 96.12 267 ALA A CA 1
ATOM 2071 C C . ALA A 1 267 ? 2.866 -13.765 -7.581 1.00 96.12 267 ALA A C 1
ATOM 2073 O O . ALA A 1 267 ? 2.677 -12.586 -7.281 1.00 96.12 267 ALA A O 1
ATOM 2074 N N . ALA A 1 268 ? 3.927 -14.448 -7.137 1.00 93.38 268 ALA A N 1
ATOM 2075 C CA . ALA A 1 268 ? 4.957 -13.845 -6.295 1.00 93.38 268 ALA A CA 1
ATOM 2076 C C . ALA A 1 268 ? 5.623 -12.653 -6.998 1.00 93.38 268 ALA A C 1
ATOM 2078 O O . ALA A 1 268 ? 5.785 -11.594 -6.403 1.00 93.38 268 ALA A O 1
ATOM 2079 N N . GLY A 1 269 ? 5.932 -12.782 -8.289 1.00 91.50 269 GLY A N 1
ATOM 2080 C CA . GLY A 1 269 ? 6.476 -11.696 -9.095 1.00 91.50 269 GLY A CA 1
ATOM 2081 C C . GLY A 1 269 ? 5.563 -10.482 -9.212 1.00 91.50 269 GLY A C 1
ATOM 2082 O O . GLY A 1 269 ? 6.046 -9.353 -9.165 1.00 91.50 269 GLY A O 1
ATOM 2083 N N . MET A 1 270 ? 4.251 -10.698 -9.322 1.00 93.75 270 MET A N 1
ATOM 2084 C CA . MET A 1 270 ? 3.270 -9.613 -9.307 1.00 93.75 270 MET A CA 1
ATOM 2085 C C . MET A 1 270 ? 3.293 -8.870 -7.976 1.00 93.75 270 MET A C 1
ATOM 2087 O O . MET A 1 270 ? 3.417 -7.649 -7.971 1.00 93.75 270 MET A O 1
ATOM 2091 N N . ILE A 1 271 ? 3.207 -9.592 -6.857 1.00 92.50 271 ILE A N 1
ATOM 2092 C CA . ILE A 1 271 ? 3.213 -8.998 -5.512 1.00 92.50 271 ILE A CA 1
ATOM 2093 C C . ILE A 1 271 ? 4.526 -8.246 -5.283 1.00 92.50 271 ILE A C 1
ATOM 2095 O O . ILE A 1 271 ? 4.527 -7.089 -4.870 1.00 92.50 271 ILE A O 1
ATOM 2099 N N . GLU A 1 272 ? 5.647 -8.867 -5.636 1.00 88.06 272 GLU A N 1
ATOM 2100 C CA . GLU A 1 272 ? 6.980 -8.301 -5.478 1.00 88.06 272 GLU A CA 1
ATOM 2101 C C . GLU A 1 272 ? 7.231 -7.096 -6.385 1.00 88.06 272 GLU A C 1
ATOM 2103 O O . GLU A 1 272 ? 7.998 -6.227 -6.006 1.00 88.06 272 GLU A O 1
ATOM 2108 N N . ALA A 1 273 ? 6.599 -6.973 -7.550 1.00 85.75 273 ALA A N 1
ATOM 2109 C CA . ALA A 1 273 ? 6.722 -5.779 -8.393 1.00 85.75 273 ALA A CA 1
ATOM 2110 C C . ALA A 1 273 ? 5.700 -4.689 -8.028 1.00 85.75 273 ALA A C 1
ATOM 2112 O O . ALA A 1 273 ? 6.001 -3.501 -8.128 1.00 85.75 273 ALA A O 1
ATOM 2113 N N . GLY A 1 274 ? 4.501 -5.092 -7.606 1.00 85.19 274 GLY A N 1
ATOM 2114 C CA . GLY A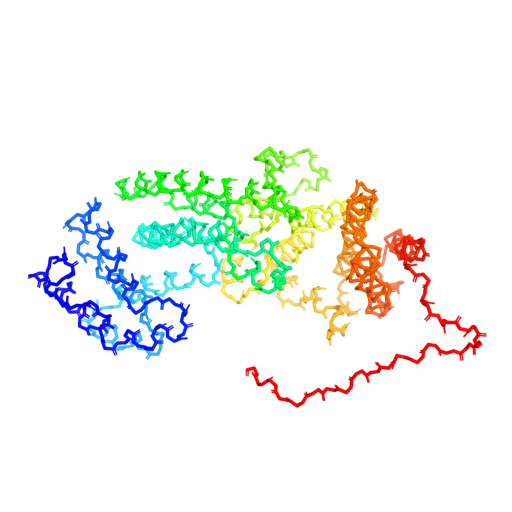 1 274 ? 3.359 -4.205 -7.420 1.00 85.19 274 GLY A CA 1
ATOM 2115 C C . GLY A 1 274 ? 3.240 -3.618 -6.021 1.00 85.19 274 GLY A C 1
ATOM 2116 O O . GLY A 1 274 ? 2.898 -2.448 -5.906 1.00 85.19 274 GLY A O 1
ATOM 2117 N N . LEU A 1 275 ? 3.538 -4.389 -4.968 1.00 85.75 275 LEU A N 1
ATOM 2118 C CA . LEU A 1 275 ? 3.277 -4.004 -3.578 1.00 85.75 275 LEU A CA 1
ATOM 2119 C C . LEU A 1 275 ? 4.439 -3.195 -2.981 1.00 85.75 275 LEU A C 1
ATOM 2121 O O . LEU A 1 275 ? 5.477 -3.772 -2.643 1.00 85.75 275 LEU A O 1
ATOM 2125 N N . PRO A 1 276 ? 4.350 -1.864 -2.839 1.00 75.19 276 PRO A N 1
ATOM 2126 C CA . PRO A 1 276 ? 5.483 -1.078 -2.367 1.00 75.19 276 PRO A CA 1
ATOM 2127 C C . PRO A 1 276 ? 5.788 -1.356 -0.890 1.00 75.19 276 PRO A C 1
ATOM 2129 O O . PRO A 1 276 ? 4.891 -1.368 -0.051 1.00 75.19 276 PRO A O 1
ATOM 2132 N N . ARG A 1 277 ? 7.084 -1.498 -0.565 1.00 76.56 277 ARG A N 1
ATOM 2133 C CA . ARG A 1 277 ? 7.590 -1.606 0.818 1.00 76.56 277 ARG A CA 1
ATOM 2134 C C . ARG A 1 277 ? 6.881 -2.701 1.637 1.00 76.56 277 ARG A C 1
ATOM 2136 O O . ARG A 1 277 ? 6.490 -2.450 2.778 1.00 76.56 277 ARG A O 1
ATOM 2143 N N . ARG A 1 278 ? 6.725 -3.898 1.048 1.00 84.69 278 ARG A N 1
ATOM 2144 C CA . ARG A 1 278 ? 6.241 -5.092 1.759 1.00 84.69 278 ARG A CA 1
ATOM 2145 C C . ARG A 1 278 ? 7.042 -5.277 3.050 1.00 84.69 278 ARG A C 1
ATOM 2147 O O . ARG A 1 278 ? 8.269 -5.193 3.035 1.00 84.69 278 ARG A O 1
ATOM 2154 N N . ASN A 1 279 ? 6.349 -5.490 4.158 1.00 84.25 279 ASN A N 1
ATOM 2155 C CA . ASN A 1 279 ? 6.944 -5.693 5.471 1.00 84.25 279 ASN A CA 1
ATOM 2156 C C . ASN A 1 279 ? 6.471 -7.011 6.100 1.00 84.25 279 ASN A C 1
ATOM 2158 O O . ASN A 1 279 ? 5.590 -7.687 5.583 1.00 84.25 279 ASN A O 1
ATOM 2162 N N . ARG A 1 280 ? 7.033 -7.362 7.258 1.00 86.38 280 ARG A N 1
ATOM 2163 C CA . ARG A 1 280 ? 6.723 -8.625 7.944 1.00 86.38 280 ARG A CA 1
ATOM 2164 C C . ARG A 1 280 ? 5.235 -8.805 8.276 1.00 86.38 280 ARG A C 1
ATOM 2166 O O . ARG A 1 280 ? 4.758 -9.932 8.295 1.00 86.38 280 ARG A O 1
ATOM 2173 N N . LEU A 1 281 ? 4.505 -7.723 8.549 1.00 89.38 281 LEU A N 1
ATOM 2174 C CA . LEU A 1 281 ? 3.068 -7.809 8.814 1.00 89.38 281 LEU A CA 1
ATOM 2175 C C . LEU A 1 281 ? 2.295 -8.120 7.535 1.00 89.38 281 LEU A C 1
ATOM 2177 O O . LEU A 1 281 ? 1.303 -8.834 7.603 1.00 89.38 281 LEU A O 1
ATOM 2181 N N . ASP A 1 282 ? 2.758 -7.643 6.375 1.00 90.75 282 ASP A N 1
ATOM 2182 C CA . ASP A 1 282 ? 2.190 -8.062 5.092 1.00 90.75 282 ASP A CA 1
ATOM 2183 C C . ASP A 1 282 ? 2.301 -9.579 4.926 1.00 90.75 282 ASP A C 1
ATOM 2185 O O . ASP A 1 282 ? 1.315 -10.226 4.579 1.00 90.75 282 ASP A O 1
ATOM 2189 N N . ASP A 1 283 ? 3.457 -10.158 5.256 1.00 89.75 283 ASP A N 1
ATOM 2190 C CA . ASP A 1 283 ? 3.687 -11.600 5.142 1.00 89.75 283 ASP A CA 1
ATOM 2191 C C . ASP A 1 283 ? 2.722 -12.415 6.034 1.00 89.75 283 ASP A C 1
ATOM 2193 O O . ASP A 1 283 ? 2.269 -13.482 5.624 1.00 89.75 283 ASP A O 1
ATOM 2197 N N . GLU A 1 284 ? 2.321 -11.912 7.211 1.00 90.88 284 GLU A N 1
ATOM 2198 C CA . GLU A 1 284 ? 1.315 -12.567 8.072 1.00 90.88 284 GLU A CA 1
ATOM 2199 C C . GLU A 1 284 ? -0.068 -12.677 7.406 1.00 90.88 284 GLU A C 1
ATOM 2201 O O . GLU A 1 284 ? -0.768 -13.678 7.590 1.00 90.88 284 GLU A O 1
ATOM 2206 N N . PHE A 1 285 ? -0.479 -11.664 6.636 1.00 91.69 285 PHE A N 1
ATOM 2207 C CA . PHE A 1 285 ? -1.744 -11.687 5.895 1.00 91.69 285 PHE A CA 1
ATOM 2208 C C . PHE A 1 285 ? -1.623 -12.481 4.594 1.00 91.69 285 PHE A C 1
ATOM 2210 O O . PHE A 1 285 ? -2.505 -13.280 4.269 1.00 91.69 285 PHE A O 1
ATOM 2217 N N . LEU A 1 286 ? -0.521 -12.313 3.861 1.00 92.62 286 LEU A N 1
ATOM 2218 C CA . LEU A 1 286 ? -0.283 -13.023 2.604 1.00 92.62 286 LEU A CA 1
ATOM 2219 C C . LEU A 1 286 ? -0.211 -14.540 2.816 1.00 92.62 286 LEU A C 1
ATOM 2221 O O . LEU A 1 286 ? -0.810 -15.277 2.032 1.00 92.62 286 LEU A O 1
ATOM 2225 N N . ASN A 1 287 ? 0.383 -14.997 3.925 1.00 92.62 287 ASN A N 1
ATOM 2226 C CA . ASN A 1 287 ? 0.416 -16.410 4.323 1.00 92.62 287 ASN A CA 1
ATOM 2227 C C . ASN A 1 287 ? -0.979 -17.040 4.503 1.00 92.62 287 ASN A C 1
ATOM 2229 O O . ASN A 1 287 ? -1.123 -18.257 4.417 1.00 92.62 287 ASN A O 1
ATOM 2233 N N . LYS A 1 288 ? -2.031 -16.240 4.724 1.00 91.38 288 LYS A N 1
ATOM 2234 C CA . LYS A 1 288 ? -3.418 -16.736 4.793 1.00 91.38 288 LYS A CA 1
ATOM 2235 C C . LYS A 1 288 ? -4.089 -16.825 3.417 1.00 91.38 288 LYS A C 1
ATOM 2237 O O . LYS A 1 288 ? -5.064 -17.560 3.270 1.00 91.38 288 LYS A O 1
ATOM 2242 N N . LYS A 1 289 ? -3.616 -16.058 2.425 1.00 90.62 289 LYS A N 1
ATOM 2243 C CA . LYS A 1 289 ? -4.257 -15.904 1.100 1.00 90.62 289 LYS A CA 1
ATOM 2244 C C . LYS A 1 289 ? -3.594 -16.736 0.004 1.00 90.62 289 LYS A C 1
ATOM 2246 O O . LYS A 1 289 ? -4.277 -17.213 -0.915 1.00 90.62 289 LYS A O 1
ATOM 2251 N N . PHE A 1 290 ? -2.281 -16.902 0.097 1.00 95.19 290 PHE A N 1
ATOM 2252 C CA . PHE A 1 290 ? -1.456 -17.518 -0.930 1.00 95.19 290 PHE A CA 1
ATOM 2253 C C . PHE A 1 290 ? -0.861 -18.843 -0.470 1.00 95.19 290 PHE A C 1
ATOM 2255 O O . PHE A 1 290 ? -0.738 -19.120 0.718 1.00 95.19 290 PHE A O 1
ATOM 2262 N N . SER A 1 291 ? -0.527 -19.685 -1.443 1.00 94.44 291 SER A N 1
ATOM 2263 C CA . SER A 1 291 ? 0.101 -20.982 -1.190 1.00 94.44 291 SER A CA 1
ATOM 2264 C C . SER A 1 291 ? 1.548 -20.862 -0.693 1.00 94.44 291 SER A C 1
ATOM 2266 O O . SER A 1 291 ? 2.247 -19.901 -1.018 1.00 94.44 291 SER A O 1
ATOM 2268 N N . ASP A 1 292 ? 2.041 -21.912 -0.024 1.00 92.19 292 ASP A N 1
ATOM 2269 C CA . ASP A 1 292 ? 3.446 -22.053 0.398 1.00 92.19 292 ASP A CA 1
ATOM 2270 C C . ASP A 1 292 ? 4.443 -21.867 -0.758 1.00 92.19 292 ASP A C 1
ATOM 2272 O O . ASP A 1 292 ? 5.577 -21.455 -0.541 1.00 92.19 292 ASP A O 1
ATOM 2276 N N . ASN A 1 293 ? 4.037 -22.141 -2.002 1.00 91.12 293 ASN A N 1
ATOM 2277 C CA . ASN A 1 293 ? 4.882 -21.905 -3.173 1.00 91.12 293 ASN A CA 1
ATOM 2278 C C . ASN A 1 293 ? 5.066 -20.407 -3.452 1.00 91.12 293 ASN A C 1
ATOM 2280 O O . ASN A 1 293 ? 6.178 -19.977 -3.744 1.00 91.12 293 ASN A O 1
ATOM 2284 N N . VAL A 1 294 ? 3.994 -19.612 -3.366 1.00 94.31 294 VAL A N 1
ATOM 2285 C CA . VAL A 1 294 ? 4.067 -18.150 -3.531 1.00 94.31 294 VAL A CA 1
ATOM 2286 C C . VAL A 1 294 ? 4.856 -17.551 -2.374 1.00 94.31 294 VAL A C 1
ATOM 2288 O O . VAL A 1 294 ? 5.817 -16.817 -2.599 1.00 94.31 294 VAL A O 1
ATOM 2291 N N . MET A 1 295 ? 4.495 -17.916 -1.142 1.00 93.50 295 MET A N 1
ATOM 2292 C CA . MET A 1 295 ? 5.143 -17.396 0.062 1.00 93.50 295 MET A CA 1
ATOM 2293 C C . MET A 1 295 ? 6.604 -17.826 0.149 1.00 93.50 295 MET A C 1
ATOM 2295 O O . MET A 1 295 ? 7.469 -17.001 0.411 1.00 93.50 295 MET A O 1
ATOM 2299 N N . GLY A 1 296 ? 6.917 -19.067 -0.223 1.00 90.00 296 GLY A N 1
ATOM 2300 C CA . GLY A 1 296 ? 8.286 -19.556 -0.320 1.00 90.00 296 GLY A CA 1
ATOM 2301 C C . GLY A 1 296 ? 9.135 -18.768 -1.317 1.00 90.00 296 GLY A C 1
ATOM 2302 O O . GLY A 1 296 ? 10.335 -18.628 -1.098 1.00 90.00 296 GLY A O 1
ATOM 2303 N N . VAL A 1 297 ? 8.552 -18.210 -2.383 1.00 89.94 297 VAL A N 1
ATOM 2304 C CA . VAL A 1 297 ? 9.285 -17.289 -3.264 1.00 89.94 297 VAL A CA 1
ATOM 2305 C C . VAL A 1 297 ? 9.476 -15.928 -2.591 1.00 89.94 297 VAL A C 1
ATOM 2307 O O . VAL A 1 297 ? 10.601 -15.437 -2.550 1.00 89.94 297 VAL A O 1
ATOM 2310 N N . LEU A 1 298 ? 8.404 -15.345 -2.046 1.00 89.19 298 LEU A N 1
ATOM 2311 C CA . LEU A 1 298 ? 8.418 -14.013 -1.430 1.00 89.19 298 LEU A CA 1
ATOM 2312 C C . LEU A 1 298 ? 9.353 -13.929 -0.212 1.00 89.19 298 LEU A C 1
ATOM 2314 O O . LEU A 1 298 ? 10.080 -12.949 -0.067 1.00 89.19 298 LEU A O 1
ATOM 2318 N N . GLU A 1 299 ? 9.359 -14.943 0.651 1.00 87.12 299 GLU A N 1
ATOM 2319 C CA . GLU A 1 299 ? 10.128 -14.962 1.902 1.00 87.12 299 GLU A CA 1
ATOM 2320 C C . GLU A 1 299 ? 11.614 -15.281 1.684 1.00 87.12 299 GLU A C 1
ATOM 2322 O O . GLU A 1 299 ? 12.467 -14.775 2.412 1.00 87.12 299 GLU A O 1
ATOM 2327 N N . ASN A 1 300 ? 11.944 -16.108 0.683 1.00 83.94 300 ASN A N 1
ATOM 2328 C CA . ASN A 1 300 ? 13.321 -16.573 0.467 1.00 83.94 300 ASN A CA 1
ATOM 2329 C C . ASN A 1 300 ? 14.093 -15.769 -0.585 1.00 83.94 300 ASN A C 1
ATOM 2331 O O . ASN A 1 300 ? 15.323 -15.874 -0.643 1.00 83.94 300 ASN A O 1
ATOM 2335 N N . TYR A 1 301 ? 13.408 -14.991 -1.429 1.00 80.06 301 TYR A N 1
ATOM 2336 C CA . TYR A 1 301 ? 14.042 -14.259 -2.521 1.00 80.06 301 TYR A CA 1
ATOM 2337 C C . TYR A 1 301 ? 13.593 -12.799 -2.557 1.00 80.06 301 TYR A C 1
ATOM 2339 O O . TYR A 1 301 ? 12.495 -12.475 -3.000 1.00 80.06 301 TYR A O 1
ATOM 2347 N N . ASP A 1 302 ? 14.502 -11.907 -2.168 1.00 76.00 302 ASP A N 1
ATOM 2348 C CA . ASP A 1 302 ? 14.343 -10.467 -2.365 1.00 76.00 302 ASP A CA 1
ATOM 2349 C C . ASP A 1 302 ? 14.734 -10.094 -3.805 1.00 76.00 302 ASP A C 1
ATOM 2351 O O . ASP A 1 302 ? 15.904 -9.857 -4.130 1.00 76.00 302 ASP A O 1
ATOM 2355 N N . ILE A 1 303 ? 13.744 -10.104 -4.700 1.00 73.81 303 ILE A N 1
ATOM 2356 C CA . ILE A 1 303 ? 13.962 -9.820 -6.122 1.00 73.81 303 ILE A CA 1
ATOM 2357 C C . ILE A 1 303 ? 14.300 -8.342 -6.344 1.00 73.81 303 ILE A C 1
ATOM 2359 O O . ILE A 1 303 ? 15.043 -8.041 -7.275 1.00 73.81 303 ILE A O 1
ATOM 2363 N N . ARG A 1 304 ? 13.827 -7.413 -5.500 1.00 68.19 304 ARG A N 1
ATOM 2364 C CA . ARG A 1 304 ? 14.237 -5.998 -5.572 1.00 68.19 304 ARG A CA 1
ATOM 2365 C C . ARG A 1 304 ? 15.654 -5.789 -5.039 1.00 68.19 304 ARG A C 1
ATOM 2367 O O . ARG A 1 304 ? 16.447 -5.088 -5.669 1.00 68.19 304 ARG A O 1
ATOM 2374 N N . GLY A 1 305 ? 16.000 -6.439 -3.931 1.00 64.12 305 GLY A N 1
ATOM 2375 C CA . GLY A 1 305 ? 17.337 -6.429 -3.327 1.00 64.12 305 GLY A CA 1
ATOM 2376 C C . GLY A 1 305 ? 18.419 -7.055 -4.209 1.00 64.12 305 GLY A C 1
ATOM 2377 O O . GLY A 1 305 ? 19.612 -6.775 -4.035 1.00 64.12 305 GLY A O 1
ATOM 2378 N N . ALA A 1 306 ? 18.010 -7.829 -5.222 1.00 62.06 306 ALA A N 1
ATOM 2379 C CA . ALA A 1 306 ? 18.868 -8.315 -6.299 1.00 62.06 306 ALA A CA 1
ATOM 2380 C C . ALA A 1 306 ? 19.714 -7.207 -6.939 1.00 62.06 306 ALA A C 1
ATOM 2382 O O . ALA A 1 306 ? 20.857 -7.459 -7.318 1.00 62.06 306 ALA A O 1
ATOM 2383 N N . TYR A 1 307 ? 19.152 -5.999 -7.069 1.00 68.75 307 TYR A N 1
ATOM 2384 C CA . TYR A 1 307 ? 19.747 -4.891 -7.820 1.00 68.75 307 TYR A CA 1
ATOM 2385 C C . TYR A 1 307 ? 20.527 -3.901 -6.958 1.00 68.75 307 TYR A C 1
ATOM 2387 O O . TYR A 1 307 ? 21.234 -3.058 -7.509 1.00 68.75 307 TYR A O 1
ATOM 2395 N N . THR A 1 308 ? 20.393 -3.979 -5.632 1.00 59.91 308 THR A N 1
ATOM 2396 C CA . THR A 1 308 ? 20.943 -2.983 -4.707 1.00 59.91 308 THR A CA 1
ATOM 2397 C C . THR A 1 308 ? 22.041 -3.548 -3.812 1.00 59.91 308 THR A C 1
ATOM 2399 O O . THR A 1 308 ? 23.072 -2.890 -3.687 1.00 59.91 308 THR A O 1
ATOM 2402 N N . GLU A 1 309 ? 21.892 -4.748 -3.224 1.00 54.16 309 GLU A N 1
ATOM 2403 C CA . GLU A 1 309 ? 22.815 -5.179 -2.153 1.00 54.16 309 GLU A CA 1
ATOM 2404 C C . GLU A 1 309 ? 23.157 -6.684 -2.083 1.00 54.16 309 GLU A C 1
ATOM 2406 O O . GLU A 1 309 ? 24.192 -7.023 -1.505 1.00 54.16 309 GLU A O 1
ATOM 2411 N N . THR A 1 310 ? 22.375 -7.632 -2.636 1.00 53.19 310 THR A N 1
ATOM 2412 C CA . THR A 1 310 ? 22.643 -9.071 -2.360 1.00 53.19 310 THR A CA 1
ATOM 2413 C C . THR A 1 310 ? 22.259 -10.060 -3.477 1.00 53.19 310 THR A C 1
ATOM 2415 O O . THR A 1 310 ? 21.348 -10.871 -3.350 1.00 53.19 310 THR A O 1
ATOM 2418 N N . ALA A 1 311 ? 23.049 -10.124 -4.554 1.00 54.75 311 ALA A N 1
ATOM 2419 C CA . ALA A 1 311 ? 22.835 -11.067 -5.671 1.00 54.75 311 ALA A CA 1
ATOM 2420 C C . ALA A 1 311 ? 23.101 -12.567 -5.354 1.00 54.75 311 ALA A C 1
ATOM 2422 O O . ALA A 1 311 ? 22.929 -13.436 -6.220 1.00 54.75 311 ALA A O 1
ATOM 2423 N N . LYS A 1 312 ? 23.559 -12.911 -4.138 1.00 58.59 312 LYS A N 1
ATOM 2424 C CA . LYS A 1 312 ? 24.060 -14.266 -3.835 1.00 58.59 312 LYS A CA 1
ATOM 2425 C C . LYS A 1 312 ? 22.948 -15.326 -3.813 1.00 58.59 312 LYS A C 1
ATOM 2427 O O . LYS A 1 312 ? 23.151 -16.406 -4.358 1.00 58.59 312 LYS A O 1
ATOM 2432 N N . TYR A 1 313 ? 21.771 -15.008 -3.273 1.00 68.44 313 TYR A N 1
ATOM 2433 C CA . TYR A 1 313 ? 20.682 -15.982 -3.090 1.00 68.44 313 TYR A CA 1
ATOM 2434 C C . TYR A 1 313 ? 19.911 -16.300 -4.381 1.00 68.44 313 TYR A C 1
ATOM 2436 O O . TYR A 1 313 ? 19.465 -17.427 -4.578 1.00 68.44 313 TYR A O 1
ATOM 2444 N N . ILE A 1 314 ? 19.830 -15.351 -5.318 1.00 79.25 314 ILE A N 1
ATOM 2445 C CA . ILE A 1 314 ? 19.139 -15.554 -6.604 1.00 79.25 314 ILE A CA 1
ATOM 2446 C C . ILE A 1 314 ? 19.960 -16.445 -7.540 1.00 79.25 314 ILE A C 1
ATOM 2448 O O . ILE A 1 314 ? 19.409 -17.195 -8.343 1.00 79.25 314 ILE A O 1
ATOM 2452 N N . THR A 1 315 ? 21.290 -16.428 -7.416 1.00 79.94 315 THR A N 1
ATOM 2453 C CA . THR A 1 315 ? 22.161 -17.268 -8.252 1.00 79.94 315 THR A CA 1
ATOM 2454 C C . THR A 1 315 ? 21.887 -18.758 -8.053 1.00 79.94 315 THR A C 1
ATOM 2456 O O . THR A 1 315 ? 21.858 -19.515 -9.028 1.00 79.94 315 THR A O 1
ATOM 2459 N N . GLU A 1 316 ? 21.625 -19.166 -6.813 1.00 82.31 316 GLU A N 1
ATOM 2460 C CA . GLU A 1 316 ? 21.351 -20.554 -6.422 1.00 82.31 316 GLU A CA 1
ATOM 2461 C C . GLU A 1 316 ? 19.857 -20.918 -6.501 1.00 82.31 316 GLU A C 1
ATOM 2463 O O . GLU A 1 316 ? 19.502 -22.088 -6.376 1.00 82.31 316 GLU A O 1
ATOM 2468 N N . ALA A 1 317 ? 18.984 -19.945 -6.777 1.00 87.06 317 ALA A N 1
ATOM 2469 C CA . ALA A 1 317 ? 17.542 -20.144 -6.845 1.00 87.06 317 ALA A CA 1
ATOM 2470 C C . ALA A 1 317 ? 17.108 -21.069 -8.004 1.00 87.06 317 ALA A C 1
ATOM 2472 O O . ALA A 1 317 ? 17.843 -21.244 -8.986 1.00 87.06 317 ALA A O 1
ATOM 2473 N N . PRO A 1 318 ? 15.897 -21.650 -7.950 1.00 89.12 318 PRO A N 1
ATOM 2474 C CA . PRO A 1 318 ? 15.325 -22.390 -9.071 1.00 89.12 318 PRO A CA 1
ATOM 2475 C C . PRO A 1 318 ? 15.259 -21.554 -10.366 1.00 89.12 318 PRO A C 1
ATOM 2477 O O . PRO A 1 318 ? 15.134 -20.327 -10.302 1.00 89.12 318 PRO A O 1
ATOM 2480 N N . PRO A 1 319 ? 15.286 -22.188 -11.559 1.00 89.56 319 PRO A N 1
ATOM 2481 C CA . PRO A 1 319 ? 15.239 -21.477 -12.839 1.00 89.56 319 PRO A CA 1
ATOM 2482 C C . PRO A 1 319 ? 14.095 -20.461 -12.955 1.00 89.56 319 PRO A C 1
ATOM 2484 O O . PRO A 1 319 ? 14.333 -19.352 -13.420 1.00 89.56 319 PRO A O 1
ATOM 2487 N N . ALA A 1 320 ? 12.895 -20.797 -12.474 1.00 89.19 320 ALA A N 1
ATOM 2488 C CA . ALA A 1 320 ? 11.737 -19.904 -12.516 1.00 89.19 320 ALA A CA 1
ATOM 2489 C C . ALA A 1 320 ? 11.951 -18.609 -11.702 1.00 89.19 320 ALA A C 1
ATOM 2491 O O . ALA A 1 320 ? 11.621 -17.525 -12.170 1.00 89.19 320 ALA A O 1
ATOM 2492 N N . VAL A 1 321 ? 12.597 -18.684 -10.533 1.00 89.56 321 VAL A N 1
ATOM 2493 C CA . VAL A 1 321 ? 12.922 -17.500 -9.714 1.00 89.56 321 VAL A CA 1
ATOM 2494 C C . VAL A 1 321 ? 14.002 -16.644 -10.385 1.00 89.56 321 VAL A C 1
ATOM 2496 O O . VAL A 1 321 ? 13.923 -15.417 -10.389 1.00 89.56 321 VAL A O 1
ATOM 2499 N N . ARG A 1 322 ? 14.991 -17.273 -11.034 1.00 89.75 322 ARG A N 1
ATOM 2500 C CA . ARG A 1 322 ? 15.978 -16.542 -11.849 1.00 89.75 322 ARG A CA 1
ATOM 2501 C C . ARG A 1 322 ? 15.327 -15.836 -13.038 1.00 89.75 322 ARG A C 1
ATOM 2503 O O . ARG A 1 322 ? 15.705 -14.712 -13.356 1.00 89.75 322 ARG A O 1
ATOM 2510 N N . GLN A 1 323 ? 14.349 -16.474 -13.682 1.00 91.25 323 GLN A N 1
ATOM 2511 C CA . GLN A 1 323 ? 13.553 -15.852 -14.742 1.00 91.25 323 GLN A CA 1
ATOM 2512 C C . GLN A 1 323 ? 12.755 -14.661 -14.207 1.00 91.25 323 GLN A C 1
ATOM 2514 O O . GLN A 1 323 ? 12.752 -13.615 -14.845 1.00 91.25 323 GLN A O 1
ATOM 2519 N N . LEU A 1 324 ? 12.156 -14.778 -13.018 1.00 91.25 324 LEU A N 1
ATOM 2520 C CA . LEU A 1 324 ? 11.467 -13.667 -12.366 1.00 91.25 324 LEU A CA 1
ATOM 2521 C C . LEU A 1 324 ? 12.396 -12.464 -12.140 1.00 91.25 324 LEU A C 1
ATOM 2523 O O . LEU A 1 324 ? 12.028 -11.344 -12.485 1.00 91.25 324 LEU A O 1
ATOM 2527 N N . ALA A 1 325 ? 13.616 -12.683 -11.642 1.00 90.06 325 ALA A N 1
ATOM 2528 C CA . ALA A 1 325 ? 14.593 -11.604 -11.494 1.00 90.06 325 ALA A CA 1
ATOM 2529 C C . ALA A 1 325 ? 14.932 -10.945 -12.843 1.00 90.06 325 ALA A C 1
ATOM 2531 O O . ALA A 1 325 ? 14.874 -9.729 -12.976 1.00 90.06 325 ALA A O 1
ATOM 2532 N N . VAL A 1 326 ? 15.205 -11.715 -13.899 1.00 92.00 326 VAL A N 1
ATOM 2533 C CA . VAL A 1 326 ? 15.483 -11.104 -15.213 1.00 92.00 326 VAL A CA 1
ATOM 2534 C C . VAL A 1 326 ? 14.259 -10.359 -15.770 1.00 92.00 326 VAL A C 1
ATOM 2536 O O . VAL A 1 326 ? 14.411 -9.259 -16.299 1.00 92.00 326 VAL A O 1
ATOM 2539 N N . ALA A 1 327 ? 13.048 -10.899 -15.602 1.00 92.56 327 ALA A N 1
ATOM 2540 C CA . ALA A 1 327 ? 11.805 -10.242 -16.005 1.00 92.56 327 ALA A CA 1
ATOM 2541 C C . ALA A 1 327 ? 11.578 -8.915 -15.261 1.00 92.56 327 ALA A C 1
ATOM 2543 O O . ALA A 1 327 ? 11.249 -7.910 -15.892 1.00 92.56 327 ALA A O 1
ATOM 2544 N N . GLY A 1 328 ? 11.826 -8.880 -13.948 1.00 89.94 328 GLY A N 1
ATOM 2545 C CA . GLY A 1 328 ? 11.786 -7.652 -13.153 1.00 89.94 328 GLY A CA 1
ATOM 2546 C C . GLY A 1 328 ? 12.761 -6.596 -13.677 1.00 89.94 328 GLY A C 1
ATOM 2547 O O . GLY A 1 328 ? 12.369 -5.452 -13.893 1.00 89.94 328 GLY A O 1
ATOM 2548 N N . GLY A 1 329 ? 14.002 -6.988 -13.982 1.00 90.12 329 GLY A N 1
ATOM 2549 C CA . GLY A 1 329 ? 15.002 -6.089 -14.562 1.00 90.12 329 GLY A CA 1
ATOM 2550 C C . GLY A 1 329 ? 14.599 -5.517 -15.928 1.00 90.12 329 GLY A C 1
ATOM 2551 O O . GLY A 1 329 ? 14.820 -4.333 -16.179 1.00 90.12 329 GLY A O 1
ATOM 2552 N N . ILE A 1 330 ? 13.974 -6.326 -16.794 1.00 92.56 330 ILE A N 1
ATOM 2553 C CA . ILE A 1 330 ? 13.422 -5.866 -18.084 1.00 92.56 330 ILE A CA 1
ATOM 2554 C C . ILE A 1 330 ? 12.367 -4.785 -17.853 1.00 92.56 330 ILE A C 1
ATOM 2556 O O . ILE A 1 330 ? 12.452 -3.709 -18.444 1.00 92.56 330 ILE A O 1
ATOM 2560 N N . VAL A 1 331 ? 11.398 -5.055 -16.979 1.00 90.00 331 VAL A N 1
ATOM 2561 C CA . VAL A 1 331 ? 10.281 -4.140 -16.719 1.00 90.00 331 VAL A CA 1
ATOM 2562 C C . VAL A 1 331 ? 10.755 -2.852 -16.056 1.00 90.00 331 VAL A C 1
ATOM 2564 O O . VAL A 1 331 ? 10.322 -1.779 -16.462 1.00 90.00 331 VAL A O 1
ATOM 2567 N N . MET A 1 332 ? 11.695 -2.920 -15.107 1.00 88.31 332 MET A N 1
ATOM 2568 C CA . MET A 1 332 ? 12.290 -1.724 -14.498 1.00 88.31 332 MET A CA 1
ATOM 2569 C C . MET A 1 332 ? 12.971 -0.829 -15.539 1.00 88.31 332 MET A C 1
ATOM 2571 O O . MET A 1 332 ? 12.802 0.389 -15.509 1.00 88.31 332 MET A O 1
ATOM 2575 N N . LEU A 1 333 ? 13.725 -1.419 -16.473 1.00 90.69 333 LEU A N 1
ATOM 2576 C CA . LEU A 1 333 ? 14.373 -0.672 -17.553 1.00 90.69 333 LEU A CA 1
ATOM 2577 C C . LEU A 1 333 ? 13.355 -0.082 -18.535 1.00 90.69 333 LEU A C 1
ATOM 2579 O O . LEU A 1 333 ? 13.534 1.049 -18.983 1.00 90.69 333 LEU A O 1
ATOM 2583 N N . ASP A 1 334 ? 12.304 -0.826 -18.885 1.00 89.69 334 ASP A N 1
ATOM 2584 C CA . ASP A 1 334 ? 11.263 -0.329 -19.787 1.00 89.69 334 ASP A CA 1
ATOM 2585 C C . ASP A 1 334 ? 10.440 0.794 -19.165 1.00 89.69 334 ASP A C 1
ATOM 2587 O O . ASP A 1 334 ? 10.224 1.818 -19.807 1.00 89.69 334 ASP A O 1
ATOM 2591 N N . MET A 1 335 ? 10.047 0.654 -17.900 1.00 84.00 335 MET A N 1
ATOM 2592 C CA . MET A 1 335 ? 9.257 1.673 -17.217 1.00 84.00 335 MET A CA 1
ATOM 2593 C C . MET A 1 335 ? 10.041 2.960 -16.996 1.00 84.00 335 MET A C 1
ATOM 2595 O O . MET A 1 335 ? 9.526 4.036 -17.294 1.00 84.00 335 MET A O 1
ATOM 2599 N N . ALA A 1 336 ? 11.308 2.856 -16.587 1.00 84.56 336 ALA A N 1
ATOM 2600 C CA . ALA A 1 336 ? 12.184 4.018 -16.487 1.00 84.56 336 ALA A CA 1
ATOM 2601 C C . ALA A 1 336 ? 12.351 4.717 -17.846 1.00 84.56 336 ALA A C 1
ATOM 2603 O O . ALA A 1 336 ? 12.296 5.943 -17.917 1.00 84.56 336 ALA A O 1
ATOM 2604 N N . ARG A 1 337 ? 12.499 3.955 -18.943 1.00 88.44 337 ARG A N 1
ATOM 2605 C CA . ARG A 1 337 ? 12.574 4.523 -20.297 1.00 88.44 337 ARG A CA 1
ATOM 2606 C C . ARG A 1 337 ? 11.294 5.256 -20.684 1.00 88.44 337 ARG A C 1
ATOM 2608 O O . ARG A 1 337 ? 11.399 6.398 -21.106 1.00 88.44 337 ARG A O 1
ATOM 2615 N N . ARG A 1 338 ? 10.116 4.645 -20.515 1.00 85.12 338 ARG A N 1
ATOM 2616 C CA . ARG A 1 338 ? 8.832 5.285 -20.856 1.00 85.12 338 ARG A CA 1
ATOM 2617 C C . ARG A 1 338 ? 8.583 6.557 -20.049 1.00 85.12 338 ARG A C 1
ATOM 2619 O O . ARG A 1 338 ? 8.101 7.539 -20.598 1.00 85.12 338 ARG A O 1
ATOM 2626 N N . GLN A 1 339 ? 8.957 6.560 -18.769 1.00 79.00 339 GLN A N 1
ATOM 2627 C CA . GLN A 1 339 ? 8.917 7.772 -17.950 1.00 79.00 339 GLN A CA 1
ATOM 2628 C C . GLN A 1 339 ? 9.850 8.854 -18.514 1.00 79.00 339 GLN A C 1
ATOM 2630 O O . GLN A 1 339 ? 9.454 10.009 -18.647 1.00 79.00 339 GLN A O 1
ATOM 2635 N N . GLY A 1 340 ? 11.072 8.475 -18.903 1.00 82.00 340 GLY A N 1
ATOM 2636 C CA . GLY A 1 340 ? 12.000 9.376 -19.581 1.00 82.00 340 GLY A CA 1
ATOM 2637 C C . GLY A 1 340 ? 11.432 9.934 -20.889 1.00 82.00 340 GLY A C 1
ATOM 2638 O O . GLY A 1 340 ? 11.553 11.130 -21.130 1.00 82.00 340 GLY A O 1
ATOM 2639 N N . GLU A 1 341 ? 10.792 9.096 -21.707 1.00 84.44 341 GLU A N 1
ATOM 2640 C CA . GLU A 1 341 ? 10.153 9.482 -22.974 1.00 84.44 341 GLU A CA 1
ATOM 2641 C C . GLU A 1 341 ? 9.044 10.512 -22.755 1.00 84.44 341 GLU A C 1
ATOM 2643 O O . GLU A 1 341 ? 9.106 11.583 -23.354 1.00 84.44 341 GLU A O 1
ATOM 2648 N N . GLY A 1 342 ? 8.115 10.265 -21.825 1.00 79.69 342 GLY A N 1
ATOM 2649 C CA . GLY A 1 342 ? 7.040 11.216 -21.519 1.00 79.69 342 GLY A CA 1
ATOM 2650 C C . GLY A 1 342 ? 7.559 12.575 -21.036 1.00 79.69 342 GLY A C 1
ATOM 2651 O O . GLY A 1 342 ? 7.036 13.625 -21.411 1.00 79.69 342 GLY A O 1
ATOM 2652 N N . ILE A 1 343 ? 8.649 12.592 -20.261 1.00 75.00 343 ILE A N 1
ATOM 2653 C CA . ILE A 1 343 ? 9.257 13.857 -19.829 1.00 75.00 343 ILE A CA 1
ATOM 2654 C C . ILE A 1 343 ? 10.000 14.544 -20.981 1.00 75.00 343 ILE A C 1
ATOM 2656 O O . ILE A 1 343 ? 9.977 15.773 -21.069 1.00 75.00 343 ILE A O 1
ATOM 2660 N N . MET A 1 344 ? 10.642 13.793 -21.883 1.00 81.38 344 MET A N 1
ATOM 2661 C CA . MET A 1 344 ? 11.248 14.383 -23.081 1.00 81.38 344 MET A CA 1
ATOM 2662 C C . MET A 1 344 ? 10.184 15.013 -23.984 1.00 81.38 344 MET A C 1
ATOM 2664 O O . MET A 1 344 ? 10.374 16.152 -24.405 1.00 81.38 344 MET A O 1
ATOM 2668 N N . GLU A 1 345 ? 9.053 14.339 -24.199 1.00 81.12 345 GLU A N 1
ATOM 2669 C CA . GLU A 1 345 ? 7.908 14.877 -24.944 1.00 81.12 345 GLU A CA 1
ATOM 2670 C C . GLU A 1 345 ? 7.376 16.161 -24.294 1.00 81.12 345 GLU A C 1
ATOM 2672 O O . GLU A 1 345 ? 7.211 17.179 -24.968 1.00 81.12 345 GLU A O 1
ATOM 2677 N N . TYR A 1 346 ? 7.191 16.174 -22.969 1.00 76.69 346 TYR A N 1
ATOM 2678 C CA . TYR A 1 346 ? 6.790 17.382 -22.241 1.00 76.69 346 TYR A CA 1
ATOM 2679 C C . TYR A 1 346 ? 7.772 18.542 -22.458 1.00 76.69 346 TYR A C 1
ATOM 2681 O O . TYR A 1 346 ? 7.369 19.678 -22.727 1.00 76.69 346 TYR A O 1
ATOM 2689 N N . ILE A 1 347 ? 9.074 18.260 -22.357 1.00 75.88 347 ILE A N 1
ATOM 2690 C CA . ILE A 1 347 ? 10.126 19.256 -22.562 1.00 75.88 347 ILE A CA 1
ATOM 2691 C C . ILE A 1 347 ? 10.092 19.798 -23.992 1.00 75.88 347 ILE A C 1
ATOM 2693 O O . ILE A 1 347 ? 10.245 21.005 -24.173 1.00 75.88 347 ILE A O 1
ATOM 2697 N N . GLU A 1 348 ? 9.887 18.941 -24.989 1.00 80.44 348 GLU A N 1
ATOM 2698 C CA . GLU A 1 348 ? 9.769 19.334 -26.395 1.00 80.44 348 GLU A CA 1
ATOM 2699 C C . GLU A 1 348 ? 8.519 20.186 -26.643 1.00 80.44 348 GLU A C 1
ATOM 2701 O O . GLU A 1 348 ? 8.597 21.210 -27.316 1.00 80.44 348 GLU A O 1
ATOM 2706 N N . HIS A 1 349 ? 7.385 19.853 -26.026 1.00 76.69 349 HIS A N 1
ATOM 2707 C CA . HIS A 1 349 ? 6.150 20.630 -26.152 1.00 76.69 349 HIS A CA 1
ATOM 2708 C C . HIS A 1 349 ? 6.188 21.992 -25.444 1.00 76.69 349 HIS A C 1
ATOM 2710 O O . HIS A 1 349 ? 5.445 22.903 -25.816 1.00 76.69 349 HIS A O 1
ATOM 2716 N N . LYS A 1 350 ? 7.028 22.151 -24.416 1.00 71.00 350 LYS A N 1
ATOM 2717 C CA . LYS A 1 350 ? 7.140 23.386 -23.620 1.00 71.00 350 LYS A CA 1
ATOM 2718 C C . LYS A 1 350 ? 8.442 24.152 -23.855 1.00 71.00 350 LYS A C 1
ATOM 2720 O O . LYS A 1 350 ? 8.629 25.202 -23.232 1.00 71.00 350 LYS A O 1
ATOM 2725 N N . SER A 1 351 ? 9.318 23.680 -24.745 1.00 62.88 351 SER A N 1
ATOM 2726 C CA . SER A 1 351 ? 10.681 24.203 -24.928 1.00 62.88 351 SER A CA 1
ATOM 2727 C C . SER A 1 351 ? 10.724 25.701 -25.202 1.00 62.88 351 SER A C 1
ATOM 2729 O O . SER A 1 351 ? 11.590 26.390 -24.671 1.00 62.88 351 SER A O 1
ATOM 2731 N N . ASP A 1 352 ? 9.758 26.215 -25.964 1.00 65.19 352 ASP A N 1
ATOM 2732 C CA . ASP A 1 352 ? 9.700 27.624 -26.375 1.00 65.19 352 ASP A CA 1
ATOM 2733 C C . ASP A 1 352 ? 9.320 28.566 -25.222 1.00 65.19 352 ASP A C 1
ATOM 2735 O O . ASP A 1 352 ? 9.567 29.770 -25.276 1.00 65.19 352 ASP A O 1
ATOM 2739 N N . SER A 1 353 ? 8.732 28.013 -24.159 1.00 63.88 353 SER A N 1
ATOM 2740 C CA . SER A 1 353 ? 8.283 28.742 -22.968 1.00 63.88 353 SER A CA 1
ATOM 2741 C C . SER A 1 353 ? 9.213 28.584 -21.762 1.00 63.88 353 SER A C 1
ATOM 2743 O O . SER A 1 353 ? 9.035 29.273 -20.757 1.00 63.88 353 SER A O 1
ATOM 2745 N N . MET A 1 354 ? 10.215 27.701 -21.846 1.00 65.06 354 MET A N 1
ATOM 2746 C CA . MET A 1 354 ? 11.120 27.388 -20.740 1.00 65.06 354 MET A CA 1
ATOM 2747 C C . MET A 1 354 ? 12.537 27.924 -20.993 1.00 65.06 354 MET A C 1
ATOM 2749 O O . MET A 1 354 ? 13.063 27.798 -22.099 1.00 65.06 354 MET A O 1
ATOM 2753 N N . PRO A 1 355 ? 13.222 28.480 -19.974 1.00 73.19 355 PRO A N 1
ATOM 2754 C CA . PRO A 1 355 ? 14.624 28.864 -20.106 1.00 73.19 355 PRO A CA 1
ATOM 2755 C C . PRO A 1 355 ? 15.503 27.675 -20.522 1.00 73.19 355 PRO A C 1
ATOM 2757 O O . PRO A 1 355 ? 15.420 26.603 -19.926 1.00 73.19 355 PRO A O 1
ATOM 2760 N N . ALA A 1 356 ? 16.419 27.876 -21.475 1.00 72.75 356 ALA A N 1
ATOM 2761 C CA . ALA A 1 356 ? 17.285 26.809 -21.996 1.00 72.75 356 ALA A CA 1
ATOM 2762 C C . ALA A 1 356 ? 18.096 26.075 -20.906 1.00 72.75 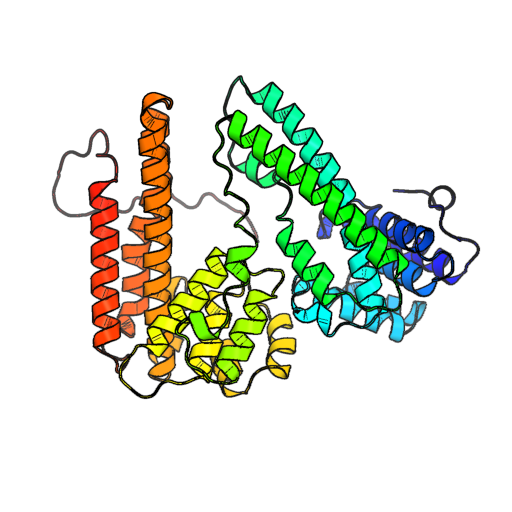356 ALA A C 1
ATOM 2764 O O . ALA A 1 356 ? 18.304 24.866 -20.992 1.00 72.75 356 ALA A O 1
ATOM 2765 N N . GLN A 1 357 ? 18.519 26.790 -19.856 1.00 71.69 357 GLN A N 1
ATOM 2766 C CA . GLN A 1 357 ? 19.204 26.198 -18.700 1.00 71.69 357 GLN A CA 1
ATOM 2767 C C . GLN A 1 357 ? 18.298 25.254 -17.904 1.00 71.69 357 GLN A C 1
ATOM 2769 O O . GLN A 1 357 ? 18.750 24.186 -17.500 1.00 71.69 357 GLN A O 1
ATOM 2774 N N . LEU A 1 358 ? 17.024 25.616 -17.721 1.00 67.94 358 LEU A N 1
ATOM 2775 C CA . LEU A 1 358 ? 16.055 24.767 -17.036 1.00 67.94 358 LEU A CA 1
ATOM 2776 C C . LEU A 1 358 ? 15.761 23.509 -17.860 1.00 67.94 358 LEU A C 1
ATOM 2778 O O . LEU A 1 358 ? 15.767 22.409 -17.319 1.00 67.94 358 LEU A O 1
ATOM 2782 N N . THR A 1 359 ? 15.583 23.662 -19.172 1.00 73.06 359 THR A N 1
ATOM 2783 C CA . THR A 1 359 ? 15.410 22.540 -20.102 1.00 73.06 359 THR A CA 1
ATOM 2784 C C . THR A 1 359 ? 16.590 21.568 -20.044 1.00 73.06 359 THR A C 1
ATOM 2786 O O . THR A 1 359 ? 16.393 20.362 -19.922 1.00 73.06 359 THR A O 1
ATOM 2789 N N . ALA A 1 360 ? 17.827 22.074 -20.085 1.00 75.12 360 ALA A N 1
ATOM 2790 C CA . ALA A 1 360 ? 19.022 21.237 -19.989 1.00 75.12 360 ALA A CA 1
ATOM 2791 C C . ALA A 1 360 ? 19.129 20.527 -18.629 1.00 75.12 360 ALA A C 1
ATOM 2793 O O . ALA A 1 360 ? 19.450 19.341 -18.586 1.00 75.12 360 ALA A O 1
ATOM 2794 N N . GLN A 1 361 ? 18.819 21.224 -17.534 1.00 75.88 361 GLN A N 1
ATOM 2795 C CA . GLN A 1 361 ? 18.824 20.647 -16.192 1.00 75.88 361 GLN A CA 1
ATOM 2796 C C . GLN A 1 361 ? 17.786 19.528 -16.050 1.00 75.88 361 GLN A C 1
ATOM 2798 O O . GLN A 1 361 ? 18.144 18.436 -15.623 1.00 75.88 361 GLN A O 1
ATOM 2803 N N . MET A 1 362 ? 16.539 19.758 -16.479 1.00 73.19 362 MET A N 1
ATOM 2804 C CA . MET A 1 362 ? 15.485 18.738 -16.446 1.00 73.19 362 MET A CA 1
ATOM 2805 C C . MET A 1 362 ? 15.875 17.501 -17.262 1.00 73.19 362 MET A C 1
ATOM 2807 O O . MET A 1 362 ? 15.657 16.380 -16.814 1.00 73.19 362 MET A O 1
ATOM 2811 N N . LYS A 1 363 ? 16.514 17.679 -18.428 1.00 79.44 363 LYS A N 1
ATOM 2812 C CA . LYS A 1 363 ? 17.030 16.548 -19.214 1.00 79.44 363 LYS A CA 1
ATOM 2813 C C . LYS A 1 363 ? 18.079 15.738 -18.452 1.00 79.44 363 LYS A C 1
ATOM 2815 O O . LYS A 1 363 ? 17.995 14.515 -18.440 1.00 79.44 363 LYS A O 1
ATOM 2820 N N . VAL A 1 364 ? 19.044 16.394 -17.805 1.00 82.50 364 VAL A N 1
ATOM 2821 C CA . VAL A 1 364 ? 20.080 15.699 -17.018 1.00 82.50 364 VAL A CA 1
ATOM 2822 C C . VAL A 1 364 ? 19.470 14.973 -15.819 1.00 82.50 364 VAL A C 1
ATOM 2824 O O . VAL A 1 364 ? 19.748 13.792 -15.634 1.00 82.50 364 VAL A O 1
ATOM 2827 N N . GLU A 1 365 ? 18.608 15.645 -15.052 1.00 77.69 365 GLU A N 1
ATOM 2828 C CA . GLU A 1 365 ? 17.969 15.083 -13.853 1.00 77.69 365 GLU A CA 1
ATOM 2829 C C . GLU A 1 365 ? 17.153 13.822 -14.158 1.00 77.69 365 GLU A C 1
ATOM 2831 O O . GLU A 1 365 ? 17.104 12.915 -13.332 1.00 77.69 365 GLU A O 1
ATOM 2836 N N . GLN A 1 366 ? 16.565 13.730 -15.354 1.00 81.00 366 GLN A N 1
ATOM 2837 C CA . GLN A 1 366 ? 15.824 12.543 -15.777 1.00 81.00 366 GLN A CA 1
ATOM 2838 C C . GLN A 1 366 ? 16.712 11.461 -16.391 1.00 81.00 366 GLN A C 1
ATOM 2840 O O . GLN A 1 366 ? 16.538 10.281 -16.106 1.00 81.00 366 GLN A O 1
ATOM 2845 N N . LEU A 1 367 ? 17.681 11.824 -17.233 1.00 85.50 367 LEU A N 1
ATOM 2846 C CA . LEU A 1 367 ? 18.451 10.840 -18.001 1.00 85.50 367 LEU A CA 1
ATOM 2847 C C . LEU A 1 367 ? 19.636 10.239 -17.225 1.00 85.50 367 LEU A C 1
ATOM 2849 O O . LEU A 1 367 ? 20.031 9.108 -17.515 1.00 85.50 367 LEU A O 1
ATOM 2853 N N . GLU A 1 368 ? 20.195 10.936 -16.231 1.00 84.31 368 GLU A N 1
ATOM 2854 C CA . GLU A 1 368 ? 21.315 10.435 -15.414 1.00 84.31 368 GLU A CA 1
ATOM 2855 C C . GLU A 1 368 ? 20.942 9.187 -14.572 1.00 84.31 368 GLU A C 1
ATOM 2857 O O . GLU A 1 368 ? 21.700 8.201 -14.592 1.00 84.31 368 GLU A O 1
ATOM 2862 N N . PRO A 1 369 ? 19.771 9.130 -13.899 1.00 83.44 369 PRO A N 1
ATOM 2863 C CA . PRO A 1 369 ? 19.289 7.902 -13.265 1.00 83.44 369 PRO A CA 1
ATOM 2864 C C . PRO A 1 369 ? 19.123 6.745 -14.256 1.00 83.44 369 PRO A C 1
ATOM 2866 O O . PRO A 1 369 ? 19.618 5.643 -14.001 1.00 83.44 369 PRO A O 1
ATOM 2869 N N . LEU A 1 370 ? 18.508 6.994 -15.421 1.00 86.81 370 LEU A N 1
ATOM 2870 C CA . LEU A 1 370 ? 18.337 5.986 -16.474 1.00 86.81 370 LEU A CA 1
ATOM 2871 C C . LEU A 1 370 ? 19.693 5.442 -16.942 1.00 86.81 370 LEU A C 1
ATOM 2873 O O . LEU A 1 370 ? 19.877 4.226 -17.037 1.00 86.81 370 LEU A O 1
ATOM 2877 N N . GLN A 1 371 ? 20.673 6.323 -17.179 1.00 88.06 371 GLN A N 1
ATOM 2878 C CA . GLN A 1 371 ? 22.032 5.934 -17.555 1.00 88.06 371 GLN A CA 1
ATOM 2879 C C . GLN A 1 371 ? 22.644 4.985 -16.520 1.00 88.06 371 GLN A C 1
ATOM 2881 O O . GLN A 1 371 ? 23.199 3.943 -16.885 1.00 88.06 371 GLN A O 1
ATOM 2886 N N . THR A 1 372 ? 22.496 5.317 -15.237 1.00 86.69 372 THR A N 1
ATOM 2887 C CA . THR A 1 372 ? 22.996 4.515 -14.115 1.00 86.69 372 THR A CA 1
ATOM 2888 C C . THR A 1 372 ? 22.329 3.137 -14.068 1.00 86.69 372 THR A C 1
ATOM 2890 O O . THR A 1 372 ? 23.022 2.122 -13.939 1.00 86.69 372 THR A O 1
ATOM 2893 N N . MET A 1 373 ? 21.009 3.063 -14.269 1.00 87.19 373 MET A N 1
ATOM 2894 C CA . MET A 1 373 ? 20.267 1.795 -14.309 1.00 87.19 373 MET A CA 1
ATOM 2895 C C . MET A 1 373 ? 20.776 0.850 -15.407 1.00 87.19 373 MET A C 1
ATOM 2897 O O . MET A 1 373 ? 20.892 -0.353 -15.168 1.00 87.19 373 MET A O 1
ATOM 2901 N N . THR A 1 374 ? 21.181 1.374 -16.575 1.00 87.62 374 THR A N 1
ATOM 2902 C CA . THR A 1 374 ? 21.755 0.549 -17.663 1.00 87.62 374 THR A CA 1
ATOM 2903 C C . THR A 1 374 ? 23.120 -0.071 -17.342 1.00 87.62 374 THR A C 1
ATOM 2905 O O . THR A 1 374 ? 23.644 -0.866 -18.133 1.00 87.62 374 THR A O 1
ATOM 2908 N N . VAL A 1 375 ? 23.726 0.299 -16.214 1.00 87.31 375 VAL A N 1
ATOM 2909 C CA . VAL A 1 375 ? 24.977 -0.274 -15.708 1.00 87.31 375 VAL A CA 1
ATOM 2910 C C . VAL A 1 375 ? 24.694 -1.185 -14.520 1.00 87.31 375 VAL A C 1
ATOM 2912 O O . VAL A 1 375 ? 25.127 -2.336 -14.531 1.00 87.31 375 VAL A O 1
ATOM 2915 N N . VAL A 1 376 ? 23.936 -0.696 -13.535 1.00 87.94 376 VAL A N 1
ATOM 2916 C CA . VAL A 1 376 ? 23.678 -1.408 -12.276 1.00 87.94 376 VAL A CA 1
ATOM 2917 C C . VAL A 1 376 ? 22.865 -2.681 -12.504 1.00 87.94 376 VAL A C 1
ATOM 2919 O O . VAL A 1 376 ? 23.291 -3.750 -12.073 1.00 87.94 376 VAL A O 1
ATOM 2922 N N . ILE A 1 377 ? 21.746 -2.606 -13.235 1.00 88.81 377 ILE A N 1
ATOM 2923 C CA . ILE A 1 377 ? 20.852 -3.762 -13.424 1.00 88.81 377 ILE A CA 1
ATOM 2924 C C . ILE A 1 377 ? 21.568 -4.906 -14.171 1.00 88.81 377 ILE A C 1
ATOM 2926 O O . ILE A 1 377 ? 21.554 -6.035 -13.674 1.00 88.81 377 ILE A O 1
ATOM 2930 N N . PRO A 1 378 ? 22.271 -4.674 -15.302 1.00 89.50 378 PRO A N 1
ATOM 2931 C CA . PRO A 1 378 ? 23.034 -5.740 -15.956 1.00 89.50 378 PRO A CA 1
ATOM 2932 C C . PRO A 1 378 ? 24.169 -6.305 -15.104 1.00 89.50 378 PRO A C 1
ATOM 2934 O O . PRO A 1 378 ? 24.421 -7.506 -15.154 1.00 89.50 378 PRO A O 1
ATOM 2937 N N . GLN A 1 379 ? 24.859 -5.473 -14.317 1.00 88.19 379 GLN A N 1
ATOM 2938 C CA . GLN A 1 379 ? 25.906 -5.952 -13.411 1.00 88.19 379 GLN A CA 1
ATOM 2939 C C . GLN A 1 379 ? 25.335 -6.858 -12.318 1.00 88.19 379 GLN A C 1
ATOM 2941 O O . GLN A 1 379 ? 25.909 -7.914 -12.051 1.00 88.19 379 GLN A O 1
ATOM 2946 N N . ALA A 1 380 ? 24.196 -6.477 -11.740 1.00 85.69 380 ALA A N 1
ATOM 2947 C CA . ALA A 1 380 ? 23.496 -7.244 -10.720 1.00 85.69 380 ALA A CA 1
ATOM 2948 C C . ALA A 1 380 ? 22.984 -8.597 -11.241 1.00 85.69 380 ALA A C 1
ATOM 2950 O O . ALA A 1 380 ? 23.121 -9.612 -10.561 1.00 85.69 380 ALA A O 1
ATOM 2951 N N . LEU A 1 381 ? 22.447 -8.630 -12.465 1.00 88.75 381 LEU A N 1
ATOM 2952 C CA . LEU A 1 381 ? 21.901 -9.848 -13.075 1.00 88.75 381 LEU A CA 1
ATOM 2953 C C . LEU A 1 381 ? 22.956 -10.728 -13.764 1.00 88.75 381 LEU A C 1
ATOM 2955 O O . LEU A 1 381 ? 22.714 -11.914 -13.986 1.00 88.75 381 LEU A O 1
ATOM 2959 N N . SER A 1 382 ? 24.147 -10.201 -14.057 1.00 89.12 382 SER A N 1
ATOM 2960 C CA . SER A 1 382 ? 25.247 -10.935 -14.707 1.00 89.12 382 SER A CA 1
ATOM 2961 C C . SER A 1 382 ? 25.509 -12.350 -14.146 1.00 89.12 382 SER A C 1
ATOM 2963 O O . SER A 1 382 ? 25.665 -13.276 -14.945 1.00 89.12 382 SER A O 1
ATOM 2965 N N . PRO A 1 383 ? 25.486 -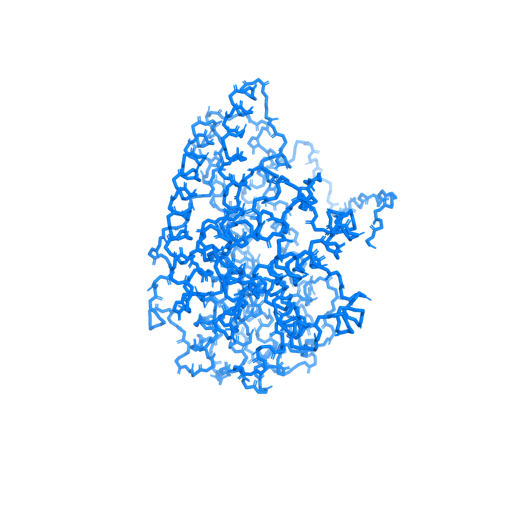12.600 -12.815 1.00 88.00 383 PRO A N 1
ATOM 2966 C CA . PRO A 1 383 ? 25.717 -13.937 -12.256 1.00 88.00 383 PRO A CA 1
ATOM 2967 C C . PRO A 1 383 ? 24.689 -15.008 -12.660 1.00 88.00 383 PRO A C 1
ATOM 2969 O O . PRO A 1 383 ? 24.999 -16.208 -12.570 1.00 88.00 383 PRO A O 1
ATOM 2972 N N . ILE A 1 384 ? 23.484 -14.590 -13.069 1.00 87.88 384 ILE A N 1
ATOM 2973 C CA . ILE A 1 384 ? 22.348 -15.471 -13.380 1.00 87.88 384 ILE A CA 1
ATOM 2974 C C . ILE A 1 384 ? 22.006 -15.541 -14.871 1.00 87.88 384 ILE A C 1
ATOM 2976 O O . ILE A 1 384 ? 21.324 -16.482 -15.286 1.00 87.88 384 ILE A O 1
ATOM 2980 N N . LEU A 1 385 ? 22.509 -14.607 -15.682 1.00 88.75 385 LEU A N 1
ATOM 2981 C CA . LEU A 1 385 ? 22.413 -14.682 -17.141 1.00 88.75 385 LEU A CA 1
ATOM 2982 C C . LEU A 1 385 ? 23.147 -15.937 -17.653 1.00 88.75 385 LEU A C 1
ATOM 2984 O O . LEU A 1 385 ? 24.222 -16.299 -17.174 1.00 88.75 385 LEU A O 1
ATOM 2988 N N . GLY A 1 386 ? 22.533 -16.655 -18.589 1.00 88.06 386 GLY A N 1
ATOM 2989 C CA . GLY A 1 386 ? 22.949 -17.975 -19.063 1.00 88.06 386 GLY A CA 1
ATOM 2990 C C . GLY A 1 386 ? 22.494 -19.139 -18.174 1.00 88.06 386 GLY A C 1
ATOM 2991 O O . GLY A 1 386 ? 22.665 -20.297 -18.554 1.00 88.06 386 GLY A O 1
ATOM 2992 N N . LYS A 1 387 ? 21.911 -18.865 -16.996 1.00 88.81 387 LYS A N 1
ATOM 2993 C CA . LYS A 1 387 ? 21.447 -19.877 -16.021 1.00 88.81 387 LYS A CA 1
ATOM 2994 C C . LYS A 1 387 ? 19.939 -19.830 -15.771 1.00 88.81 387 LYS A C 1
ATOM 2996 O O . LYS A 1 387 ? 19.421 -20.596 -14.954 1.00 88.81 387 LYS A O 1
ATOM 3001 N N . THR A 1 388 ? 19.212 -18.955 -16.462 1.00 87.50 388 THR A N 1
ATOM 3002 C CA . THR A 1 388 ? 17.749 -18.841 -16.334 1.00 87.50 388 THR A CA 1
ATOM 3003 C C . THR A 1 388 ? 17.015 -20.050 -16.919 1.00 87.50 388 THR A C 1
ATOM 3005 O O . THR A 1 388 ? 15.859 -20.297 -16.588 1.00 87.50 388 THR A O 1
ATOM 3008 N N . GLY A 1 389 ? 17.664 -20.804 -17.812 1.00 87.12 389 GLY A N 1
ATOM 3009 C CA . GLY A 1 389 ? 17.007 -21.844 -18.603 1.00 87.12 389 GLY A CA 1
ATOM 3010 C C . GLY A 1 389 ? 16.077 -21.290 -19.692 1.00 87.12 389 GLY A C 1
ATOM 3011 O O . GLY A 1 389 ? 15.408 -22.077 -20.351 1.00 87.12 389 GLY A O 1
ATOM 3012 N N . CYS A 1 390 ? 16.047 -19.967 -19.910 1.00 89.88 390 CYS A N 1
ATOM 3013 C CA . CYS A 1 390 ? 15.231 -19.309 -20.928 1.00 89.88 390 CYS A CA 1
ATOM 3014 C C . CYS A 1 390 ? 16.061 -18.289 -21.723 1.00 89.88 390 CYS A C 1
ATOM 3016 O O . CYS A 1 390 ? 16.158 -17.112 -21.382 1.00 89.88 390 CYS A O 1
ATOM 3018 N N . ARG A 1 391 ? 16.646 -18.738 -22.840 1.00 90.38 391 ARG A N 1
ATOM 3019 C CA . ARG A 1 391 ? 17.492 -17.885 -23.693 1.00 90.38 391 ARG A CA 1
ATOM 3020 C C . ARG A 1 391 ? 16.734 -16.699 -24.298 1.00 90.38 391 ARG A C 1
ATOM 3022 O O . ARG A 1 391 ? 17.326 -15.647 -24.505 1.00 90.38 391 ARG A O 1
ATOM 3029 N N . GLN A 1 392 ? 15.443 -16.865 -24.590 1.00 92.56 392 GLN A N 1
ATOM 3030 C CA . GLN A 1 392 ? 14.616 -15.792 -25.145 1.00 92.56 392 GLN A CA 1
ATOM 3031 C C . GLN A 1 392 ? 14.482 -14.624 -24.162 1.00 92.56 392 GLN A C 1
ATOM 3033 O O . GLN A 1 392 ? 14.622 -13.476 -24.567 1.00 92.56 392 GLN A O 1
ATOM 3038 N N . LEU A 1 393 ? 14.287 -14.908 -22.871 1.00 92.56 393 LEU A N 1
ATOM 3039 C CA . LEU A 1 393 ? 14.213 -13.879 -21.835 1.00 92.56 393 LEU A CA 1
ATOM 3040 C C . LEU A 1 393 ? 15.518 -13.073 -21.745 1.00 92.56 393 LEU A C 1
ATOM 3042 O O . LEU A 1 393 ? 15.494 -11.849 -21.678 1.00 92.56 393 LEU A O 1
ATOM 3046 N N . GLU A 1 394 ? 16.662 -13.752 -21.811 1.00 92.69 394 GLU A N 1
ATOM 3047 C CA . GLU A 1 394 ? 17.982 -13.108 -21.783 1.00 92.69 394 GLU A CA 1
ATOM 3048 C C . GLU A 1 394 ? 18.223 -12.230 -23.022 1.00 92.69 394 GLU A C 1
ATOM 3050 O O . GLU A 1 394 ? 18.789 -11.146 -22.917 1.00 92.69 394 GLU A O 1
ATOM 3055 N N . GLN A 1 395 ? 17.731 -12.649 -24.192 1.00 94.12 395 GLN A N 1
ATOM 3056 C CA . GLN A 1 395 ? 17.784 -11.837 -25.412 1.00 94.12 395 GLN A CA 1
ATOM 3057 C C . GLN A 1 395 ? 16.911 -10.581 -25.317 1.00 94.12 395 GLN A C 1
ATOM 3059 O O . GLN A 1 395 ? 17.338 -9.519 -25.772 1.00 94.12 395 GLN A O 1
ATOM 3064 N N . ILE A 1 396 ? 15.715 -10.691 -24.726 1.00 94.56 396 ILE A N 1
ATOM 3065 C CA . ILE A 1 396 ? 14.838 -9.540 -24.465 1.00 94.56 396 ILE A CA 1
ATOM 3066 C C . ILE A 1 396 ? 15.538 -8.570 -23.509 1.00 94.56 396 ILE A C 1
ATOM 3068 O O . ILE A 1 396 ? 15.572 -7.372 -23.776 1.00 94.56 396 ILE A O 1
ATOM 3072 N N . PHE A 1 397 ? 16.168 -9.079 -22.448 1.00 94.94 397 PHE A N 1
ATOM 3073 C CA . PHE A 1 397 ? 16.943 -8.257 -21.520 1.00 94.94 397 PHE A CA 1
ATOM 3074 C C . PHE A 1 397 ? 18.078 -7.496 -22.212 1.00 94.94 397 PHE A C 1
ATOM 3076 O O . PHE A 1 397 ? 18.177 -6.275 -22.077 1.00 94.94 397 PHE A O 1
ATOM 3083 N N . ASP A 1 398 ? 18.894 -8.180 -23.015 1.00 95.38 398 ASP A N 1
ATOM 3084 C CA . ASP A 1 398 ? 19.988 -7.547 -23.756 1.00 95.38 398 ASP A CA 1
ATOM 3085 C C . ASP A 1 398 ? 19.497 -6.482 -24.749 1.00 95.38 398 ASP A C 1
ATOM 3087 O O . ASP A 1 398 ? 20.162 -5.458 -24.941 1.00 95.38 398 ASP A O 1
ATOM 3091 N N . ALA A 1 399 ? 18.359 -6.723 -25.407 1.00 95.19 399 ALA A N 1
ATOM 3092 C CA . ALA A 1 399 ? 17.731 -5.751 -26.297 1.00 95.19 399 ALA A CA 1
ATOM 3093 C C . ALA A 1 399 ? 17.263 -4.517 -25.514 1.00 95.19 399 ALA A C 1
ATOM 3095 O O . ALA A 1 399 ? 17.651 -3.401 -25.863 1.00 95.19 399 ALA A O 1
ATOM 3096 N N . GLN A 1 400 ? 16.564 -4.722 -24.394 1.00 95.06 400 GLN A N 1
ATOM 3097 C CA . GLN A 1 400 ? 16.070 -3.641 -23.545 1.00 95.06 400 GLN A CA 1
ATOM 3098 C C . GLN A 1 400 ? 17.211 -2.747 -23.046 1.00 95.06 400 GLN A C 1
ATOM 3100 O O . GLN A 1 400 ? 17.146 -1.526 -23.158 1.00 95.06 400 GLN A O 1
ATOM 3105 N N . VAL A 1 401 ? 18.310 -3.336 -22.563 1.00 94.75 401 VAL A N 1
ATOM 3106 C CA . VAL A 1 401 ? 19.491 -2.575 -22.118 1.00 94.75 401 VAL A CA 1
ATOM 3107 C C . VAL A 1 401 ? 20.059 -1.710 -23.249 1.00 94.75 401 VAL A C 1
ATOM 3109 O O . VAL A 1 401 ? 20.463 -0.568 -23.014 1.00 94.75 401 VAL A O 1
ATOM 3112 N N . LYS A 1 402 ? 20.107 -2.228 -24.483 1.00 94.69 402 LYS A N 1
ATOM 3113 C CA . LYS A 1 402 ? 20.591 -1.471 -25.649 1.00 94.69 402 LYS A CA 1
ATOM 3114 C C . LYS A 1 402 ? 19.650 -0.332 -26.019 1.00 94.69 402 LYS A C 1
ATOM 3116 O O . LYS A 1 402 ? 20.142 0.744 -26.352 1.00 94.69 402 LYS A O 1
ATOM 3121 N N . ASP A 1 403 ? 18.344 -0.552 -25.948 1.00 93.56 403 ASP A N 1
ATOM 3122 C CA . ASP A 1 403 ? 17.354 0.462 -26.298 1.00 93.56 403 ASP A CA 1
ATOM 3123 C C . ASP A 1 403 ? 17.343 1.612 -25.285 1.00 93.56 403 ASP A C 1
ATOM 3125 O O . ASP A 1 403 ? 17.412 2.768 -25.702 1.00 93.56 403 ASP A O 1
ATOM 3129 N N . VAL A 1 404 ? 17.423 1.336 -23.975 1.00 92.00 404 VAL A N 1
ATOM 3130 C CA . VAL A 1 404 ? 17.580 2.404 -22.964 1.00 92.00 404 VAL A CA 1
ATOM 3131 C C . VAL A 1 404 ? 18.883 3.180 -23.173 1.00 92.00 404 VAL A C 1
ATOM 3133 O O . VAL A 1 404 ? 18.889 4.408 -23.131 1.00 92.00 404 VAL A O 1
ATOM 3136 N N . ARG A 1 405 ? 20.002 2.496 -23.457 1.00 92.81 405 ARG A N 1
ATOM 3137 C CA . ARG A 1 405 ? 21.277 3.177 -23.752 1.00 92.81 405 ARG A CA 1
ATOM 3138 C C . ARG A 1 405 ? 21.189 4.061 -24.993 1.00 92.81 405 ARG A C 1
ATOM 3140 O O . ARG A 1 405 ? 21.780 5.138 -25.000 1.00 92.81 405 ARG A O 1
ATOM 3147 N N . ARG A 1 406 ? 20.478 3.611 -26.033 1.00 93.38 406 ARG A N 1
ATOM 3148 C CA . ARG A 1 406 ? 20.249 4.399 -27.249 1.00 93.38 406 ARG A CA 1
ATOM 3149 C C . ARG A 1 406 ? 19.417 5.640 -26.937 1.00 93.38 406 ARG A C 1
ATOM 3151 O O . ARG A 1 406 ? 19.826 6.721 -27.341 1.00 93.38 406 ARG A O 1
ATOM 3158 N N . PHE A 1 407 ? 18.328 5.486 -26.185 1.00 92.38 407 PHE A N 1
ATOM 3159 C CA . PHE A 1 407 ? 17.477 6.594 -25.754 1.00 92.38 407 PHE A CA 1
ATOM 3160 C C . PHE A 1 407 ? 18.274 7.646 -24.965 1.00 92.38 407 PHE A C 1
ATOM 3162 O O . PHE A 1 407 ? 18.312 8.812 -25.346 1.00 92.38 407 PHE A O 1
ATOM 3169 N N . VAL A 1 408 ? 19.020 7.232 -23.935 1.00 89.94 408 VAL A N 1
ATOM 3170 C CA . VAL A 1 408 ? 19.870 8.153 -23.160 1.00 89.94 408 VAL A CA 1
ATOM 3171 C C . VAL A 1 408 ? 20.876 8.868 -24.066 1.00 89.94 408 VAL A C 1
ATOM 3173 O O . VAL A 1 408 ? 20.998 10.085 -24.000 1.00 89.94 408 VAL A O 1
ATOM 3176 N N . ALA A 1 409 ? 21.568 8.145 -24.951 1.00 89.25 409 ALA A N 1
ATOM 3177 C CA . ALA A 1 409 ? 22.554 8.744 -25.851 1.00 89.25 409 ALA A CA 1
ATOM 3178 C C . ALA A 1 409 ? 21.951 9.749 -26.851 1.00 89.25 409 ALA A C 1
ATOM 3180 O O . ALA A 1 409 ? 22.655 10.654 -27.286 1.00 89.25 409 ALA A O 1
ATOM 3181 N N . GLN A 1 410 ? 20.679 9.591 -27.223 1.00 90.19 410 GLN A N 1
ATOM 3182 C CA . GLN A 1 410 ? 19.979 10.496 -28.138 1.00 90.19 410 GLN A CA 1
ATOM 3183 C C . GLN A 1 410 ? 19.532 11.799 -27.465 1.00 90.19 410 GLN A C 1
ATOM 3185 O O . GLN A 1 410 ? 19.528 12.840 -28.118 1.00 90.19 410 GLN A O 1
ATOM 3190 N N . HIS A 1 411 ? 19.160 11.751 -26.182 1.00 86.75 411 HIS A N 1
ATOM 3191 C CA . HIS A 1 411 ? 18.520 12.881 -25.496 1.00 86.75 411 HIS A CA 1
ATOM 3192 C C . HIS A 1 411 ? 19.404 13.570 -24.446 1.00 86.75 411 HIS A C 1
ATOM 3194 O O . HIS A 1 411 ? 19.083 14.688 -24.028 1.00 86.75 411 HIS A O 1
ATOM 3200 N N . MET A 1 412 ? 20.507 12.944 -24.019 1.00 84.75 412 MET A N 1
ATOM 3201 C CA . MET A 1 412 ? 21.415 13.530 -23.033 1.00 84.75 412 MET A CA 1
ATOM 3202 C C . MET A 1 412 ? 22.085 14.779 -23.624 1.00 84.75 412 MET A C 1
ATOM 3204 O O . MET A 1 412 ? 22.693 14.683 -24.692 1.00 84.75 412 MET A O 1
ATOM 3208 N N . PRO A 1 413 ? 22.010 15.947 -22.960 1.00 75.50 413 PRO A N 1
ATOM 3209 C CA . PRO A 1 413 ? 22.677 17.147 -23.445 1.00 75.50 413 PRO A CA 1
ATOM 3210 C C . PRO A 1 413 ? 24.182 16.909 -23.571 1.00 75.50 413 PRO A C 1
ATOM 3212 O O . PRO A 1 413 ? 24.806 16.361 -22.657 1.00 75.50 413 PRO A O 1
ATOM 3215 N N . GLU A 1 414 ? 24.784 17.348 -24.678 1.00 66.00 414 GLU A N 1
ATOM 3216 C CA . GLU A 1 414 ? 26.241 17.385 -24.779 1.00 66.00 414 GLU A CA 1
ATOM 3217 C C . GLU A 1 414 ? 26.779 18.276 -23.656 1.00 66.00 414 GLU A C 1
ATOM 3219 O O . GLU A 1 414 ? 26.396 19.442 -23.524 1.00 66.00 414 GLU A O 1
ATOM 3224 N N . ALA A 1 415 ? 27.635 17.717 -22.799 1.00 50.75 415 ALA A N 1
ATOM 3225 C CA . ALA A 1 415 ? 28.218 18.478 -21.708 1.00 50.75 415 ALA A CA 1
ATOM 3226 C C . ALA A 1 415 ? 28.979 19.687 -22.285 1.00 50.75 415 ALA A C 1
ATOM 3228 O O . ALA A 1 415 ? 29.844 19.491 -23.148 1.00 50.75 415 ALA A O 1
ATOM 3229 N N . PRO A 1 416 ? 28.735 20.923 -21.809 1.00 38.31 416 PRO A N 1
ATOM 3230 C CA . PRO A 1 416 ? 29.572 22.046 -22.192 1.00 38.31 416 PRO A CA 1
ATOM 3231 C C . PRO A 1 416 ? 30.984 21.793 -21.642 1.00 38.31 416 PRO A C 1
ATOM 3233 O O . PRO A 1 416 ? 31.231 21.921 -20.445 1.00 38.31 416 PRO A O 1
ATOM 3236 N N . GLY A 1 417 ? 31.904 21.385 -22.524 1.00 35.94 417 GLY A N 1
ATOM 3237 C CA . GLY A 1 417 ? 33.327 21.208 -22.216 1.00 35.94 417 GLY A CA 1
ATOM 3238 C C . GLY A 1 417 ? 33.854 19.771 -22.122 1.00 35.94 417 GLY A C 1
ATOM 3239 O O . GLY A 1 417 ? 34.920 19.574 -21.540 1.00 35.94 417 GLY A O 1
ATOM 3240 N N . ALA A 1 418 ? 33.181 18.763 -22.682 1.00 31.08 418 ALA A N 1
ATOM 3241 C CA . ALA A 1 418 ? 33.784 17.433 -22.816 1.00 31.08 418 ALA A CA 1
ATOM 3242 C C . ALA A 1 418 ? 34.728 17.372 -24.032 1.00 31.08 418 ALA A C 1
ATOM 3244 O O . ALA A 1 418 ? 34.373 16.858 -25.090 1.00 31.08 418 ALA A O 1
ATOM 3245 N N . GLU A 1 419 ? 35.957 17.877 -23.884 1.00 30.31 419 GLU A N 1
ATOM 3246 C CA . GLU A 1 419 ? 37.041 17.465 -24.779 1.00 30.31 419 GLU A CA 1
ATOM 3247 C C . GLU A 1 419 ? 37.245 15.952 -24.642 1.00 30.31 419 GLU A C 1
ATOM 3249 O O . GLU A 1 419 ? 37.511 15.419 -23.559 1.00 30.31 419 GLU A O 1
ATOM 3254 N N . SER A 1 420 ? 37.100 15.250 -25.764 1.00 34.53 420 SER A N 1
ATOM 3255 C CA . SER A 1 420 ? 37.353 13.824 -25.880 1.00 34.53 420 SER A CA 1
ATOM 3256 C C . SER A 1 420 ? 38.835 13.535 -25.642 1.00 34.53 420 SER A C 1
ATOM 3258 O O . SER A 1 420 ? 39.643 13.596 -26.566 1.00 34.53 420 SER A O 1
ATOM 3260 N N . ASN A 1 421 ? 39.203 13.164 -24.420 1.00 30.92 421 ASN A N 1
ATOM 3261 C CA . ASN A 1 421 ? 40.448 12.445 -24.182 1.00 30.92 421 ASN A CA 1
ATOM 3262 C C . ASN A 1 421 ? 40.112 11.007 -23.797 1.00 30.92 421 ASN A C 1
ATOM 3264 O O . ASN A 1 421 ? 39.439 10.736 -22.804 1.00 30.92 421 ASN A O 1
ATOM 3268 N N . GLY A 1 422 ? 40.511 10.094 -24.683 1.00 31.86 422 GLY A N 1
ATOM 3269 C CA . GLY A 1 422 ? 40.104 8.700 -24.681 1.00 31.86 422 GLY A CA 1
ATOM 3270 C C . GLY A 1 422 ? 40.349 7.967 -23.362 1.00 31.86 422 GLY A C 1
ATOM 3271 O O . GLY A 1 422 ? 41.339 8.178 -22.670 1.00 31.86 422 GLY A O 1
ATOM 3272 N N . GLY A 1 423 ? 39.447 7.027 -23.076 1.00 36.56 423 GLY A N 1
ATOM 3273 C CA . GLY A 1 423 ? 39.738 5.870 -22.235 1.00 36.56 423 GLY A CA 1
ATOM 3274 C C . GLY A 1 423 ? 39.848 6.122 -20.731 1.00 36.56 423 GLY A C 1
ATOM 3275 O O . GLY A 1 423 ? 40.914 5.919 -20.164 1.00 36.56 423 GLY A O 1
ATOM 3276 N N . ARG A 1 424 ? 38.726 6.458 -20.080 1.00 29.59 424 ARG A N 1
ATOM 3277 C CA . ARG A 1 424 ? 38.259 5.977 -18.755 1.00 29.59 424 ARG A CA 1
ATOM 3278 C C . ARG A 1 424 ? 37.295 7.007 -18.178 1.00 29.59 424 ARG A C 1
ATOM 3280 O O . ARG A 1 424 ? 37.707 8.081 -17.754 1.00 29.59 424 ARG A O 1
ATOM 3287 N N . ILE A 1 425 ? 36.017 6.647 -18.096 1.00 33.12 425 ILE A N 1
ATOM 3288 C CA . ILE A 1 425 ? 35.063 7.374 -17.259 1.00 33.12 425 ILE A CA 1
ATOM 3289 C C . ILE A 1 425 ? 35.472 7.103 -15.809 1.00 33.12 425 ILE A C 1
ATOM 3291 O O . ILE A 1 425 ? 35.222 6.030 -15.262 1.00 33.12 425 ILE A O 1
ATOM 3295 N N . VAL A 1 426 ? 36.175 8.056 -15.199 1.00 26.44 426 VAL A N 1
ATOM 3296 C CA . VAL A 1 426 ? 36.371 8.082 -13.751 1.00 26.44 426 VAL A CA 1
ATOM 3297 C C . VAL A 1 426 ? 35.084 8.634 -13.158 1.00 26.44 426 VAL A C 1
ATOM 3299 O O . VAL A 1 426 ? 34.820 9.831 -13.245 1.00 26.44 426 VAL A O 1
ATOM 3302 N N . ILE A 1 427 ? 34.286 7.758 -12.547 1.00 35.97 427 ILE A N 1
ATOM 3303 C CA . ILE A 1 427 ? 33.198 8.166 -11.659 1.00 35.97 427 ILE A CA 1
ATOM 3304 C C . ILE A 1 427 ? 33.849 8.979 -10.538 1.00 35.97 427 ILE A C 1
ATOM 3306 O O . ILE A 1 427 ? 34.520 8.423 -9.662 1.00 35.97 427 ILE A O 1
ATOM 3310 N N . ARG A 1 428 ? 33.702 10.308 -10.565 1.00 27.05 428 ARG A N 1
ATOM 3311 C CA . ARG A 1 428 ? 34.029 11.139 -9.405 1.00 27.05 428 ARG A CA 1
ATOM 3312 C C . ARG A 1 428 ? 33.021 10.781 -8.320 1.00 27.05 428 ARG A C 1
ATOM 3314 O O . ARG A 1 428 ? 31.937 11.346 -8.269 1.00 27.05 428 ARG A O 1
ATOM 3321 N N . ARG A 1 429 ? 33.386 9.836 -7.449 1.00 29.48 429 ARG A N 1
ATOM 3322 C CA . ARG A 1 429 ? 32.718 9.654 -6.159 1.00 29.48 429 ARG A CA 1
ATOM 3323 C C . ARG A 1 429 ? 32.705 11.022 -5.475 1.00 29.48 429 ARG A C 1
ATOM 3325 O O . ARG A 1 429 ? 33.762 11.505 -5.062 1.00 29.48 429 ARG A O 1
ATOM 3332 N N . LYS A 1 430 ? 31.535 11.662 -5.370 1.00 29.73 430 LYS A N 1
ATOM 3333 C CA . LYS A 1 430 ? 31.333 12.680 -4.336 1.00 29.73 430 LYS A CA 1
ATOM 3334 C C . LYS A 1 430 ? 31.675 11.988 -3.017 1.00 29.73 430 LYS A C 1
ATOM 3336 O O . LYS A 1 430 ? 31.190 10.890 -2.750 1.00 29.73 430 LYS A O 1
ATOM 3341 N N . LYS A 1 431 ? 32.598 12.577 -2.253 1.00 25.19 431 LYS A N 1
ATOM 3342 C CA . LYS A 1 431 ? 32.884 12.121 -0.891 1.00 25.19 431 LYS A CA 1
ATOM 3343 C C . LYS A 1 431 ? 31.553 12.056 -0.126 1.00 25.19 431 LYS A C 1
ATOM 3345 O O . LYS A 1 431 ? 30.770 12.995 -0.282 1.00 25.19 431 LYS A O 1
ATOM 3350 N N . PRO A 1 432 ? 31.309 11.017 0.687 1.00 30.00 432 PRO A N 1
ATOM 3351 C CA . PRO A 1 432 ? 30.222 11.059 1.652 1.00 30.00 432 PRO A CA 1
ATOM 3352 C C . PRO A 1 432 ? 30.452 12.282 2.545 1.00 30.00 432 PRO A C 1
ATOM 3354 O O . PRO A 1 432 ? 31.541 12.440 3.106 1.00 30.00 432 PRO A O 1
ATOM 3357 N N . GLY A 1 433 ? 29.473 13.184 2.596 1.00 26.95 433 GLY A N 1
ATOM 3358 C CA . GLY A 1 433 ? 29.389 14.153 3.683 1.00 26.95 433 GLY A CA 1
ATOM 3359 C C . GLY A 1 433 ? 29.102 13.402 4.988 1.00 26.95 433 GLY A C 1
ATOM 3360 O O . GLY A 1 433 ? 28.523 12.316 4.924 1.00 26.95 433 GLY A O 1
ATOM 3361 N N . PRO A 1 434 ? 29.560 13.915 6.138 1.00 27.33 434 PRO A N 1
ATOM 3362 C CA . PRO A 1 434 ? 29.428 13.213 7.402 1.00 27.33 434 PRO A CA 1
ATOM 3363 C C . PRO A 1 434 ? 27.966 13.218 7.868 1.00 27.33 434 PRO A C 1
ATOM 3365 O O . PRO A 1 434 ? 27.292 14.241 7.776 1.00 27.33 434 PRO A O 1
ATOM 3368 N N . ASP A 1 435 ? 27.550 12.053 8.359 1.00 30.48 435 ASP A N 1
ATOM 3369 C CA . ASP A 1 435 ? 26.512 11.801 9.359 1.00 30.48 435 ASP A CA 1
ATOM 3370 C C . ASP A 1 435 ? 25.085 12.295 9.058 1.00 30.48 435 ASP A C 1
ATOM 3372 O O . ASP A 1 435 ? 24.683 13.411 9.387 1.00 30.48 435 ASP A O 1
ATOM 3376 N N . VAL A 1 436 ? 24.277 11.377 8.519 1.00 24.39 436 VAL A N 1
ATOM 3377 C CA . VAL A 1 436 ? 22.845 11.293 8.833 1.00 24.39 436 VAL A CA 1
ATOM 3378 C C . VAL A 1 436 ? 22.619 9.885 9.379 1.00 24.39 436 VAL A C 1
ATOM 3380 O O . VAL A 1 436 ? 22.629 8.914 8.622 1.00 24.39 436 VAL A O 1
ATOM 3383 N N . ASP A 1 437 ? 22.524 9.793 10.703 1.00 24.70 437 ASP A N 1
ATOM 3384 C CA . ASP A 1 437 ? 22.143 8.581 11.428 1.00 24.70 437 ASP A CA 1
ATOM 3385 C C . ASP A 1 437 ? 20.700 8.181 11.058 1.00 24.70 437 ASP A C 1
ATOM 3387 O O . ASP A 1 437 ? 19.819 9.044 10.978 1.00 24.70 437 ASP A O 1
ATOM 3391 N N . PHE A 1 438 ? 20.488 6.882 10.817 1.00 25.94 438 PHE A N 1
ATOM 3392 C CA . PHE A 1 438 ? 19.180 6.239 10.628 1.00 25.94 438 PHE A CA 1
ATOM 3393 C C . PHE A 1 438 ? 18.634 5.692 11.946 1.00 25.94 438 PHE A C 1
ATOM 3395 O O . PHE A 1 438 ? 19.442 5.125 12.720 1.00 25.94 438 PHE A O 1
#